Protein 2W1K (pdb70)

B-factor: mean 37.68, std 11.66, range [17.62, 81.15]

Foldseek 3Di:
DLLVLVVVLQVVCDPVNLVLLVVLLVVLQVCLVVDDFFAQLPPAFDDDDDSVSDPDQFDQQKWKFQLVVRDIFTEHEGRHPVRLLHTKYWGPSAGDQDDFWFHETEIEHEQCRPPDRHVVDPVVFDFFGWMWMGRRFKIWIWTWDDKDKAANVPRVVSGGDGRFRKYWYWYFDDPPPSRIIMIIIIGTDGMGGPVDVVCVVVCVSGSD/DLLVVVVVLQVPDDPVNLVLLVVLLVVLQVCLVVDDDFAQLPPAFDDDDDSSSDPDQFDFQKWKFQLVVRDIFTEHEGRHNVVLLHTKYWTRSAGDQDDFWFHETEIEHELCRPPDHTCVPVVVFDFQRWMWMGRNFKIWIWTWHAKDKAARVPRVVSGGPGRFRKYKYWYFDDPPVRRIIIIIIIGTDGMGGPPDPVCVVVCVSGRD

Solvent-accessible surface area: 20006 Å² total

CATH classification: 2.40.260.10

Organism: Streptococcus pneumoniae (NCBI:txid1313)

Nearest PDB structures (foldseek):
  2w1k-assembly2_B  TM=1.005E+00  e=1.127E-48  Streptococcus pneumoniae TIGR4
  3g69-assembly2_B  TM=8.741E-01  e=4.694E-19  Streptococcus pneumoniae
  3o0p-assembly1_A  TM=8.704E-01  e=7.758E-19  Streptococcus agalactiae 515
  3g66-assembly2_B  TM=8.674E-01  e=4.694E-19  Streptococcus pneumoniae
  2xwg-assembly5_E  TM=8.724E-01  e=1.869E-18  Actinomyces oris

InterPro domains:
  IPR005754 Sortase family [PF04203] (98-220)
  IPR005754 Sortase family [TIGR01076] (96-230)
  IPR023365 Sortase domain superfamily [G3DSA:2.40.260.10] (32-243)
  IPR023365 Sortase domain superfamily [SSF63817] (84-226)
  IPR042002 Sortase C [cd05827] (92-222)

Structure (mmCIF, N/CA/C/O backbone):
data_2W1K
#
_entry.id   2W1K
#
_cell.length_a   122.638
_cell.length_b   122.638
_cell.length_c   122.638
_cell.angle_alpha   90.00
_cell.angle_beta   90.00
_cell.angle_gamma   90.00
#
_symmetry.space_group_name_H-M   'P 2 3'
#
loop_
_entity.id
_entity.type
_entity.pdbx_description
1 polymer 'PUTATIVE SORTASE'
2 non-polymer '2-(N-MORPHOLINO)-ETHANESULFONIC ACID'
3 water water
#
loop_
_atom_site.group_PDB
_atom_site.id
_atom_site.type_symbol
_atom_site.label_atom_id
_atom_site.label_alt_id
_atom_site.label_comp_id
_atom_site.label_asym_id
_atom_site.label_entity_id
_atom_site.label_seq_id
_atom_site.pdbx_PDB_ins_code
_atom_site.Cartn_x
_atom_site.Cartn_y
_atom_site.Cartn_z
_atom_site.occupancy
_atom_site.B_iso_or_equiv
_atom_site.auth_seq_id
_atom_site.auth_comp_id
_atom_site.auth_asym_id
_atom_site.auth_atom_id
_atom_site.pdbx_PDB_model_num
ATOM 1 N N . GLY A 1 4 ? 30.252 13.506 -15.955 1.00 77.54 35 GLY A N 1
ATOM 2 C CA . GLY A 1 4 ? 30.131 12.533 -17.123 1.00 79.08 35 GLY A CA 1
ATOM 3 C C . GLY A 1 4 ? 31.442 12.389 -17.906 1.00 78.82 35 GLY A C 1
ATOM 4 O O . GLY A 1 4 ? 32.141 11.347 -17.835 1.00 80.20 35 GLY A O 1
ATOM 5 N N . GLN A 1 5 ? 31.802 13.439 -18.650 1.00 77.56 36 GLN A N 1
ATOM 6 C CA . GLN A 1 5 ? 33.237 13.661 -18.978 1.00 75.77 36 GLN A CA 1
ATOM 7 C C . GLN A 1 5 ? 34.132 13.884 -17.722 1.00 72.39 36 GLN A C 1
ATOM 8 O O . GLN A 1 5 ? 35.238 13.319 -17.597 1.00 72.57 36 GLN A O 1
ATOM 14 N N . VAL A 1 6 ? 33.639 14.723 -16.824 1.00 67.53 37 VAL A N 1
ATOM 15 C CA . VAL A 1 6 ? 34.392 15.024 -15.640 1.00 63.40 37 VAL A CA 1
ATOM 16 C C . VAL A 1 6 ? 34.667 13.804 -14.729 1.00 59.88 37 VAL A C 1
ATOM 17 O O . VAL A 1 6 ? 35.549 13.850 -13.896 1.00 59.39 37 VAL A O 1
ATOM 21 N N . LYS A 1 7 ? 33.962 12.699 -14.917 1.00 55.51 38 LYS A N 1
ATOM 22 C CA . LYS A 1 7 ? 34.095 11.594 -14.001 1.00 52.22 38 LYS A CA 1
ATOM 23 C C . LYS A 1 7 ? 35.338 10.725 -14.349 1.00 48.00 38 LYS A C 1
ATOM 24 O O . LYS A 1 7 ? 36.082 10.231 -13.474 1.00 46.72 38 LYS A O 1
ATOM 30 N N . GLY A 1 8 ? 35.565 10.549 -15.642 1.00 43.92 39 GLY A N 1
ATOM 31 C CA . GLY A 1 8 ? 36.691 9.787 -16.077 1.00 38.52 39 GLY A CA 1
ATOM 32 C C . GLY A 1 8 ? 37.952 10.527 -15.709 1.00 35.25 39 GLY A C 1
ATOM 33 O O . GLY A 1 8 ? 38.897 9.921 -15.253 1.00 33.92 39 GLY A O 1
ATOM 34 N N . HIS A 1 9 ? 37.924 11.837 -15.923 1.00 33.41 40 HIS A N 1
ATOM 35 C CA . HIS A 1 9 ? 39.051 12.716 -15.610 1.00 34.04 40 HIS A CA 1
ATOM 36 C C . HIS A 1 9 ? 39.322 12.634 -14.112 1.00 33.49 40 HIS A C 1
ATOM 37 O O . HIS A 1 9 ? 40.478 12.533 -13.676 1.00 33.18 40 HIS A O 1
ATOM 44 N N . ALA A 1 10 ? 38.279 12.706 -13.300 1.00 33.38 41 ALA A N 1
ATOM 45 C CA . ALA A 1 10 ? 38.576 12.701 -11.872 1.00 36.57 41 ALA A CA 1
ATOM 46 C C . ALA A 1 10 ? 39.164 11.320 -11.522 1.00 38.04 41 ALA A C 1
ATOM 47 O O . ALA A 1 10 ? 40.099 11.237 -10.708 1.00 38.82 41 ALA A O 1
ATOM 49 N N . THR A 1 11 ? 38.669 10.248 -12.133 1.00 39.41 42 THR A N 1
ATOM 50 C CA . THR A 1 11 ? 39.268 8.960 -11.773 1.00 41.68 42 THR A CA 1
ATOM 51 C C . THR A 1 11 ? 40.749 8.828 -12.266 1.00 41.56 42 THR A C 1
ATOM 52 O O . THR A 1 11 ? 41.670 8.459 -11.473 1.00 39.82 42 THR A O 1
ATOM 56 N N . PHE A 1 12 ? 40.967 9.152 -13.553 1.00 41.15 43 PHE A N 1
ATOM 57 C CA . PHE A 1 12 ? 42.323 9.357 -14.088 1.00 39.71 43 PHE A CA 1
ATOM 58 C C . PHE A 1 12 ? 43.195 10.043 -13.063 1.00 40.43 43 PHE A C 1
ATOM 59 O O . PHE A 1 12 ? 44.173 9.443 -12.574 1.00 41.94 43 PHE A O 1
ATOM 67 N N . VAL A 1 13 ? 42.828 11.275 -12.690 1.00 39.41 44 VAL A N 1
ATOM 68 C CA . VAL A 1 13 ? 43.645 12.044 -11.778 1.00 38.53 44 VAL A CA 1
ATOM 69 C C . VAL A 1 13 ? 43.886 11.350 -10.446 1.00 42.01 44 VAL A C 1
ATOM 70 O O . VAL A 1 13 ? 45.034 11.313 -9.988 1.00 42.24 44 VAL A O 1
ATOM 74 N N . LYS A 1 14 ? 42.834 10.867 -9.787 1.00 44.47 45 LYS A N 1
ATOM 75 C CA . LYS A 1 14 ? 42.981 10.569 -8.373 1.00 47.94 45 LYS A CA 1
ATOM 76 C C . LYS A 1 14 ? 43.798 9.320 -8.250 1.00 48.85 45 LYS A C 1
ATOM 77 O O . LYS A 1 14 ? 44.494 9.138 -7.259 1.00 49.59 45 LYS A O 1
ATOM 83 N N . SER A 1 15 ? 43.718 8.461 -9.248 1.00 49.56 46 SER A N 1
ATOM 84 C CA . SER A 1 15 ? 44.411 7.219 -9.142 1.00 51.53 46 SER A CA 1
ATOM 85 C C . SER A 1 15 ? 45.938 7.400 -9.323 1.00 51.90 46 SER A C 1
ATOM 86 O O . SER A 1 15 ? 46.740 6.602 -8.804 1.00 52.82 46 SER A O 1
ATOM 89 N N . MET A 1 16 ? 46.357 8.459 -10.023 1.00 51.50 47 MET A N 1
ATOM 90 C CA . MET A 1 16 ? 47.768 8.654 -10.333 1.00 49.54 47 MET A CA 1
ATOM 91 C C . MET A 1 16 ? 48.591 9.103 -9.130 1.00 48.75 47 MET A C 1
ATOM 92 O O . MET A 1 16 ? 48.758 10.290 -8.903 1.00 52.02 47 MET A O 1
ATOM 97 N N . THR A 1 17 ? 49.115 8.184 -8.357 1.00 45.18 48 THR A N 1
ATOM 98 C CA . THR A 1 17 ? 50.111 8.554 -7.378 1.00 42.88 48 THR A CA 1
ATOM 99 C C . THR A 1 17 ? 51.396 9.172 -8.010 1.00 41.35 48 THR A C 1
ATOM 100 O O . THR A 1 17 ? 51.646 9.025 -9.222 1.00 38.98 48 THR A O 1
ATOM 104 N N . THR A 1 18 ? 52.222 9.798 -7.171 1.00 38.80 49 THR A N 1
ATOM 105 C CA . THR A 1 18 ? 53.548 10.214 -7.532 1.00 37.87 49 THR A CA 1
ATOM 106 C C . THR A 1 18 ? 54.417 9.105 -8.167 1.00 36.55 49 THR A C 1
ATOM 107 O O . THR A 1 18 ? 55.074 9.318 -9.168 1.00 37.34 49 THR A O 1
ATOM 111 N N . GLU A 1 19 ? 54.344 7.894 -7.623 1.00 36.08 50 GLU A N 1
ATOM 112 C CA . GLU A 1 19 ? 55.096 6.750 -8.147 1.00 33.35 50 GLU A CA 1
ATOM 113 C C . GLU A 1 19 ? 54.603 6.348 -9.515 1.00 31.80 50 GLU A C 1
ATOM 114 O O . GLU A 1 19 ? 55.429 6.203 -10.415 1.00 32.80 50 GLU A O 1
ATOM 120 N N . MET A 1 20 ? 53.290 6.214 -9.719 1.00 27.82 51 MET A N 1
ATOM 121 C CA . MET A 1 20 ? 52.772 6.014 -11.061 1.00 28.87 51 MET A CA 1
ATOM 122 C C . MET A 1 20 ? 53.162 7.133 -12.091 1.00 27.47 51 MET A C 1
ATOM 123 O O . MET A 1 20 ? 53.514 6.866 -13.219 1.00 29.45 51 MET A O 1
ATOM 128 N N . TYR A 1 21 ? 53.166 8.369 -11.662 1.00 26.70 52 TYR A N 1
ATOM 129 C CA . TYR A 1 21 ? 53.382 9.452 -12.518 1.00 27.14 52 TYR A CA 1
ATOM 130 C C . TYR A 1 21 ? 54.861 9.390 -12.953 1.00 28.14 52 TYR A C 1
ATOM 131 O O . TYR A 1 21 ? 55.211 9.618 -14.145 1.00 30.32 52 TYR A O 1
ATOM 140 N N . GLN A 1 22 ? 55.737 9.127 -12.010 1.00 27.06 53 GLN A N 1
ATOM 141 C CA . GLN A 1 22 ? 57.187 9.114 -12.351 1.00 28.99 53 GLN A CA 1
ATOM 142 C C . GLN A 1 22 ? 57.535 7.899 -13.280 1.00 28.53 53 GLN A C 1
ATOM 143 O O . GLN A 1 22 ? 58.419 7.968 -14.173 1.00 28.75 53 GLN A O 1
ATOM 149 N N . GLU A 1 23 ? 56.833 6.792 -13.057 1.00 26.11 54 GLU A N 1
ATOM 150 C CA . GLU A 1 23 ? 56.979 5.688 -13.939 1.00 27.06 54 GLU A CA 1
ATOM 151 C C . GLU A 1 23 ? 56.427 6.022 -15.376 1.00 27.43 54 GLU A C 1
ATOM 152 O O . GLU A 1 23 ? 57.070 5.705 -16.384 1.00 28.03 54 GLU A O 1
ATOM 158 N N . GLN A 1 24 ? 55.291 6.718 -15.488 1.00 28.13 55 GLN A N 1
ATOM 159 C CA . GLN A 1 24 ? 54.835 7.143 -16.835 1.00 28.60 55 GLN A CA 1
ATOM 160 C C . GLN A 1 24 ? 55.787 8.147 -17.472 1.00 27.58 55 GLN A C 1
ATOM 161 O O . GLN A 1 24 ? 55.924 8.167 -18.690 1.00 28.42 55 GLN A O 1
ATOM 167 N N . GLN A 1 25 ? 56.311 9.067 -16.672 1.00 28.25 56 GLN A N 1
ATOM 168 C CA . GLN A 1 25 ? 57.329 9.980 -17.165 1.00 27.52 56 GLN A CA 1
ATOM 169 C C . GLN A 1 25 ? 58.492 9.236 -17.795 1.00 27.79 56 GLN A C 1
ATOM 170 O O . GLN A 1 25 ? 58.910 9.473 -18.956 1.00 26.75 56 GLN A O 1
ATOM 176 N N . ASN A 1 26 ? 59.046 8.286 -17.047 1.00 27.84 57 ASN A N 1
ATOM 177 C CA . ASN A 1 26 ? 60.246 7.620 -17.510 1.00 26.24 57 ASN A CA 1
ATOM 178 C C . ASN A 1 26 ? 59.966 6.658 -18.709 1.00 25.91 57 ASN A C 1
ATOM 179 O O . ASN A 1 26 ? 60.718 6.596 -19.655 1.00 25.06 57 ASN A O 1
ATOM 184 N N . HIS A 1 27 ? 58.879 5.885 -18.664 1.00 26.96 58 HIS A N 1
ATOM 185 C CA . HIS A 1 27 ? 58.453 5.097 -19.811 1.00 26.50 58 HIS A CA 1
ATOM 186 C C . HIS A 1 27 ? 58.191 5.941 -21.039 1.00 28.02 58 HIS A C 1
ATOM 187 O O . HIS A 1 27 ? 58.429 5.451 -22.182 1.00 29.68 58 HIS A O 1
ATOM 194 N N . SER A 1 28 ? 57.605 7.144 -20.846 1.00 24.71 59 SER A N 1
ATOM 195 C CA . SER A 1 28 ? 57.369 8.005 -21.990 1.00 26.23 59 SER A CA 1
ATOM 196 C C . SER A 1 28 ? 58.686 8.563 -22.578 1.00 26.98 59 SER A C 1
ATOM 197 O O . SER A 1 28 ? 58.848 8.684 -23.817 1.00 27.21 59 SER A O 1
ATOM 200 N N . LEU A 1 29 ? 59.584 9.001 -21.696 1.00 24.22 60 LEU A N 1
ATOM 201 C CA . LEU A 1 29 ? 60.924 9.395 -22.193 1.00 25.34 60 LEU A CA 1
ATOM 202 C C . LEU A 1 29 ? 61.517 8.266 -23.063 1.00 24.02 60 LEU A C 1
ATOM 203 O O . LEU A 1 29 ? 62.007 8.568 -24.130 1.00 23.34 60 LEU A O 1
ATOM 208 N N . ALA A 1 30 ? 61.502 7.004 -22.554 1.00 23.47 61 ALA A N 1
ATOM 209 C CA . ALA A 1 30 ? 62.027 5.806 -23.218 1.00 23.88 61 ALA A CA 1
ATOM 210 C C . ALA A 1 30 ? 61.385 5.636 -24.538 1.00 25.60 61 ALA A C 1
ATOM 211 O O . ALA A 1 30 ? 62.042 5.343 -25.571 1.00 26.45 61 ALA A O 1
ATOM 213 N N . TYR A 1 31 ? 60.067 5.776 -24.552 1.00 27.58 62 TYR A N 1
ATOM 214 C CA . TYR A 1 31 ? 59.421 5.648 -25.823 1.00 26.12 62 TYR A CA 1
ATOM 215 C C . TYR A 1 31 ? 59.915 6.738 -26.805 1.00 28.09 62 TYR A C 1
ATOM 216 O O . TYR A 1 31 ? 60.139 6.460 -28.017 1.00 25.44 62 TYR A O 1
ATOM 225 N N . ASN A 1 32 ? 60.034 8.005 -26.327 1.00 28.00 63 ASN A N 1
ATOM 226 C CA . ASN A 1 32 ? 60.475 9.036 -27.271 1.00 28.35 63 ASN A CA 1
ATOM 227 C C . ASN A 1 32 ? 61.894 8.715 -27.815 1.00 28.19 63 ASN A C 1
ATOM 228 O O . ASN A 1 32 ? 62.173 9.014 -28.953 1.00 27.54 63 ASN A O 1
ATOM 233 N N . GLN A 1 33 ? 62.758 8.092 -26.987 1.00 28.43 64 GLN A N 1
ATOM 234 C CA . GLN A 1 33 ? 64.151 7.838 -27.299 1.00 29.97 64 GLN A CA 1
ATOM 235 C C . GLN A 1 33 ? 64.200 6.795 -28.372 1.00 31.44 64 GLN A C 1
ATOM 236 O O . GLN A 1 33 ? 65.016 6.937 -29.262 1.00 30.19 64 GLN A O 1
ATOM 242 N N . ARG A 1 34 ? 63.300 5.786 -28.354 1.00 31.07 65 ARG A N 1
ATOM 243 C CA . ARG A 1 34 ? 63.336 4.748 -29.414 1.00 32.83 65 ARG A CA 1
ATOM 244 C C . ARG A 1 34 ? 62.896 5.180 -30.786 1.00 35.09 65 ARG A C 1
ATOM 245 O O . ARG A 1 34 ? 63.186 4.461 -31.778 1.00 35.72 65 ARG A O 1
ATOM 253 N N . LEU A 1 35 ? 62.154 6.291 -30.901 1.00 35.88 66 LEU A N 1
ATOM 254 C CA . LEU A 1 35 ? 61.735 6.776 -32.231 1.00 37.39 66 LEU A CA 1
ATOM 255 C C . LEU A 1 35 ? 62.830 7.138 -33.249 1.00 41.01 66 LEU A C 1
ATOM 256 O O . LEU A 1 35 ? 62.587 7.048 -34.478 1.00 39.90 66 LEU A O 1
ATOM 261 N N . ALA A 1 36 ? 63.999 7.613 -32.822 1.00 44.70 67 ALA A N 1
ATOM 262 C CA . ALA A 1 36 ? 65.098 7.702 -33.877 1.00 51.67 67 ALA A CA 1
ATOM 263 C C . ALA A 1 36 ? 65.085 6.409 -34.816 1.00 54.69 67 ALA A C 1
ATOM 264 O O . ALA A 1 36 ? 64.803 6.492 -36.058 1.00 56.43 67 ALA A O 1
ATOM 266 N N . SER A 1 37 ? 65.337 5.240 -34.209 1.00 57.65 68 SER A N 1
ATOM 267 C CA . SER A 1 37 ? 65.026 3.878 -34.787 1.00 60.54 68 SER A CA 1
ATOM 268 C C . SER A 1 37 ? 63.770 3.610 -35.714 1.00 62.35 68 SER A C 1
ATOM 269 O O . SER A 1 37 ? 63.952 3.040 -36.807 1.00 63.03 68 SER A O 1
ATOM 272 N N . GLN A 1 38 ? 62.525 3.928 -35.289 1.00 64.57 69 GLN A N 1
ATOM 273 C CA . GLN A 1 38 ? 61.322 3.796 -36.193 1.00 66.07 69 GLN A CA 1
ATOM 274 C C . GLN A 1 38 ? 61.351 4.673 -37.468 1.00 66.65 69 GLN A C 1
ATOM 275 O O . GLN A 1 38 ? 62.308 5.465 -37.670 1.00 67.46 69 GLN A O 1
ATOM 281 N N . ASN A 1 39 ? 60.322 4.543 -38.323 1.00 66.40 70 ASN A N 1
ATOM 282 C CA . ASN A 1 39 ? 60.226 5.438 -39.504 1.00 66.55 70 ASN A CA 1
ATOM 283 C C . ASN A 1 39 ? 58.858 5.962 -40.015 1.00 65.27 70 ASN A C 1
ATOM 284 O O . ASN A 1 39 ? 58.478 7.131 -39.774 1.00 65.53 70 ASN A O 1
ATOM 289 N N . ARG A 1 40 ? 58.135 5.099 -40.725 1.00 62.95 71 ARG A N 1
ATOM 290 C CA . ARG A 1 40 ? 56.792 5.422 -41.175 1.00 60.01 71 ARG A CA 1
ATOM 291 C C . ARG A 1 40 ? 55.783 5.604 -39.996 1.00 57.24 71 ARG A C 1
ATOM 292 O O . ARG A 1 40 ? 55.583 4.749 -39.093 1.00 57.02 71 ARG A O 1
ATOM 300 N N . ILE A 1 41 ? 55.228 6.801 -39.983 1.00 52.81 72 ILE A N 1
ATOM 301 C CA . ILE A 1 41 ? 54.092 7.097 -39.174 1.00 46.71 72 ILE A CA 1
ATOM 302 C C . ILE A 1 41 ? 52.938 6.482 -39.982 1.00 45.04 72 ILE A C 1
ATOM 303 O O . ILE A 1 41 ? 52.972 6.576 -41.151 1.00 45.67 72 ILE A O 1
ATOM 308 N N . VAL A 1 42 ? 51.948 5.844 -39.390 1.00 42.09 73 VAL A N 1
ATOM 309 C CA . VAL A 1 42 ? 50.854 5.273 -40.200 1.00 40.34 73 VAL A CA 1
ATOM 310 C C . VAL A 1 42 ? 49.694 6.273 -40.188 1.00 39.67 73 VAL A C 1
ATOM 311 O O . VAL A 1 42 ? 49.480 6.945 -39.173 1.00 38.46 73 VAL A O 1
ATOM 315 N N . ASP A 1 43 ? 48.942 6.395 -41.294 1.00 38.01 74 ASP A N 1
ATOM 316 C CA . ASP A 1 43 ? 47.706 7.153 -41.211 1.00 36.30 74 ASP A CA 1
ATOM 317 C C . ASP A 1 43 ? 46.739 6.608 -40.182 1.00 35.23 74 ASP A C 1
ATOM 318 O O . ASP A 1 43 ? 46.375 5.466 -40.263 1.00 35.63 74 ASP A O 1
ATOM 323 N N . PRO A 1 44 ? 46.333 7.442 -39.200 1.00 35.80 75 PRO A N 1
ATOM 324 C CA . PRO A 1 44 ? 45.414 7.040 -38.131 1.00 35.25 75 PRO A CA 1
ATOM 325 C C . PRO A 1 44 ? 43.990 6.735 -38.606 1.00 36.20 75 PRO A C 1
ATOM 326 O O . PRO A 1 44 ? 43.252 6.058 -37.922 1.00 35.77 75 PRO A O 1
ATOM 330 N N . PHE A 1 45 ? 43.626 7.160 -39.789 1.00 37.57 76 PHE A N 1
ATOM 331 C CA . PHE A 1 45 ? 42.260 6.963 -40.271 1.00 40.49 76 PHE A CA 1
ATOM 332 C C . PHE A 1 45 ? 42.295 5.991 -41.420 1.00 44.50 76 PHE A C 1
ATOM 333 O O . PHE A 1 45 ? 41.361 5.936 -42.242 1.00 46.01 76 PHE A O 1
ATOM 341 N N . LEU A 1 46 ? 43.375 5.223 -41.505 1.00 49.97 77 LEU A N 1
ATOM 342 C CA . LEU A 1 46 ? 43.127 3.990 -42.128 1.00 54.85 77 LEU A CA 1
ATOM 343 C C . LEU A 1 46 ? 41.890 3.249 -41.787 1.00 57.20 77 LEU A C 1
ATOM 344 O O . LEU A 1 46 ? 41.027 3.096 -42.693 1.00 57.35 77 LEU A O 1
ATOM 349 N N . ALA A 1 47 ? 41.714 3.040 -40.475 1.00 59.01 78 ALA A N 1
ATOM 350 C CA . ALA A 1 47 ? 41.605 1.712 -39.972 1.00 60.58 78 ALA A CA 1
ATOM 351 C C . ALA A 1 47 ? 41.903 1.628 -38.456 1.00 61.48 78 ALA A C 1
ATOM 352 O O . ALA A 1 47 ? 41.998 2.652 -37.731 1.00 61.07 78 ALA A O 1
ATOM 354 N N . GLU A 1 48 ? 42.072 0.373 -38.016 1.00 62.47 79 GLU A N 1
ATOM 355 C CA . GLU A 1 48 ? 42.923 0.048 -36.889 1.00 63.18 79 GLU A CA 1
ATOM 356 C C . GLU A 1 48 ? 44.418 0.350 -37.208 1.00 63.95 79 GLU A C 1
ATOM 357 O O . GLU A 1 48 ? 44.750 1.234 -38.024 1.00 64.09 79 GLU A O 1
ATOM 363 N N . GLY A 1 49 ? 45.335 -0.363 -36.560 1.00 64.34 80 GLY A N 1
ATOM 364 C CA . GLY A 1 49 ? 46.736 0.014 -36.709 1.00 64.94 80 GLY A CA 1
ATOM 365 C C . GLY A 1 49 ? 47.759 -1.061 -36.440 1.00 65.45 80 GLY A C 1
ATOM 366 O O . GLY A 1 49 ? 48.109 -1.325 -35.266 1.00 66.28 80 GLY A O 1
ATOM 367 N N . TYR A 1 50 ? 48.201 -1.701 -37.528 1.00 65.23 81 TYR A N 1
ATOM 368 C CA . TYR A 1 50 ? 49.393 -2.572 -37.553 1.00 64.65 81 TYR A CA 1
ATOM 369 C C . TYR A 1 50 ? 49.649 -3.361 -36.249 1.00 63.09 81 TYR A C 1
ATOM 370 O O . TYR A 1 50 ? 48.819 -4.210 -35.843 1.00 63.07 81 TYR A O 1
ATOM 379 N N . GLU A 1 51 ? 50.777 -3.081 -35.597 1.00 60.24 82 GLU A N 1
ATOM 380 C CA . GLU A 1 51 ? 50.994 -3.621 -34.253 1.00 58.15 82 GLU A CA 1
ATOM 381 C C . GLU A 1 51 ? 51.800 -2.762 -33.336 1.00 54.68 82 GLU A C 1
ATOM 382 O O . GLU A 1 51 ? 53.006 -2.699 -33.480 1.00 55.53 82 GLU A O 1
ATOM 388 N N . VAL A 1 52 ? 51.144 -2.139 -32.367 1.00 49.91 83 VAL A N 1
ATOM 389 C CA . VAL A 1 52 ? 51.866 -1.219 -31.551 1.00 46.00 83 VAL A CA 1
ATOM 390 C C . VAL A 1 52 ? 52.185 -1.743 -30.168 1.00 43.55 83 VAL A C 1
ATOM 391 O O . VAL A 1 52 ? 51.382 -2.377 -29.533 1.00 42.08 83 VAL A O 1
ATOM 395 N N . ASN A 1 53 ? 53.378 -1.487 -29.679 1.00 40.21 84 ASN A N 1
ATOM 396 C CA . ASN A 1 53 ? 53.641 -1.767 -28.270 1.00 40.90 84 ASN A CA 1
ATOM 397 C C . ASN A 1 53 ? 54.358 -0.598 -27.678 1.00 38.23 84 ASN A C 1
ATOM 398 O O . ASN A 1 53 ? 55.568 -0.481 -27.784 1.00 38.37 84 ASN A O 1
ATOM 403 N N . TYR A 1 54 ? 53.595 0.297 -27.075 1.00 35.04 85 TYR A N 1
ATOM 404 C CA . TYR A 1 54 ? 54.188 1.455 -26.446 1.00 32.58 85 TYR A CA 1
ATOM 405 C C . TYR A 1 54 ? 55.031 1.085 -25.241 1.00 31.61 85 TYR A C 1
ATOM 406 O O . TYR A 1 54 ? 56.007 1.762 -24.976 1.00 33.17 85 TYR A O 1
ATOM 415 N N . GLN A 1 55 ? 54.654 0.049 -24.495 1.00 30.03 86 GLN A N 1
ATOM 416 C CA . GLN A 1 55 ? 55.358 -0.312 -23.236 1.00 29.84 86 GLN A CA 1
ATOM 417 C C . GLN A 1 55 ? 55.433 0.907 -22.303 1.00 31.43 86 GLN A C 1
ATOM 418 O O . GLN A 1 55 ? 56.490 1.234 -21.716 1.00 32.35 86 GLN A O 1
ATOM 424 N N . VAL A 1 56 ? 54.360 1.652 -22.232 1.00 30.14 87 VAL A N 1
ATOM 425 C CA . VAL A 1 56 ? 54.342 2.802 -21.304 1.00 31.36 87 VAL A CA 1
ATOM 426 C C . VAL A 1 56 ? 53.494 2.314 -20.057 1.00 32.56 87 VAL A C 1
ATOM 427 O O . VAL A 1 56 ? 53.881 2.463 -18.898 1.00 30.29 87 VAL A O 1
ATOM 431 N N . SER A 1 57 ? 52.414 1.610 -20.340 1.00 32.79 88 SER A N 1
ATOM 432 C CA . SER A 1 57 ? 51.576 1.083 -19.233 1.00 36.1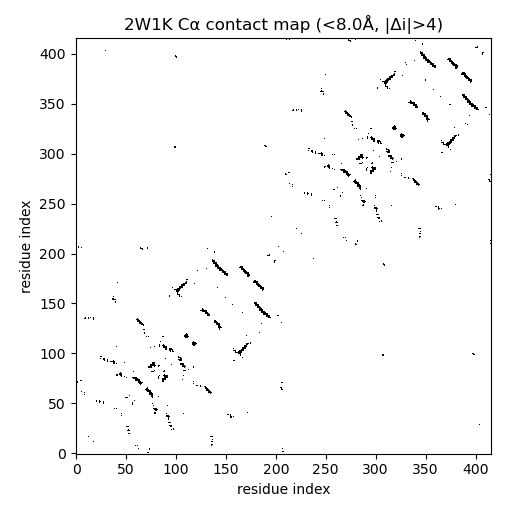1 88 SER A CA 1
ATOM 433 C C . SER A 1 57 ? 51.481 -0.454 -19.323 1.00 35.37 88 SER A C 1
ATOM 434 O O . SER A 1 57 ? 51.589 -1.002 -20.436 1.00 36.66 88 SER A O 1
ATOM 437 N N . ASP A 1 58 ? 51.123 -1.142 -18.235 1.00 34.59 89 ASP A N 1
ATOM 438 C CA . ASP A 1 58 ? 50.885 -2.580 -18.359 1.00 35.02 89 ASP A CA 1
ATOM 439 C C . ASP A 1 58 ? 49.590 -2.896 -19.092 1.00 33.75 89 ASP A C 1
ATOM 440 O O . ASP A 1 58 ? 49.358 -4.006 -19.461 1.00 33.21 89 ASP A O 1
ATOM 445 N N . ASP A 1 59 ? 48.690 -1.925 -19.160 1.00 32.76 90 ASP A N 1
ATOM 446 C CA . ASP A 1 59 ? 47.424 -2.047 -19.811 1.00 31.82 90 ASP A CA 1
ATOM 447 C C . ASP A 1 59 ? 47.477 -1.204 -21.117 1.00 30.75 90 ASP A C 1
ATOM 448 O O . ASP A 1 59 ? 47.511 0.028 -21.122 1.00 28.85 90 ASP A O 1
ATOM 453 N N . PRO A 1 60 ? 47.518 -1.876 -22.244 1.00 32.07 91 PRO A N 1
ATOM 454 C CA . PRO A 1 60 ? 47.534 -1.227 -23.553 1.00 31.17 91 PRO A CA 1
ATOM 455 C C . PRO A 1 60 ? 46.361 -0.218 -23.770 1.00 31.16 91 PRO A C 1
ATOM 456 O O . PRO A 1 60 ? 46.523 0.751 -24.551 1.00 31.99 91 PRO A O 1
ATOM 460 N N . ASP A 1 61 ? 45.233 -0.408 -23.082 1.00 29.82 92 ASP A N 1
ATOM 461 C CA . ASP A 1 61 ? 44.094 0.516 -23.169 1.00 30.17 92 ASP A CA 1
ATOM 462 C C . ASP A 1 61 ? 43.923 1.518 -21.983 1.00 29.61 92 ASP A C 1
ATOM 463 O O . ASP A 1 61 ? 42.852 2.094 -21.878 1.00 27.98 92 ASP A O 1
ATOM 468 N N . ALA A 1 62 ? 44.958 1.777 -21.143 1.00 27.33 93 ALA A N 1
ATOM 469 C CA . ALA A 1 62 ? 44.763 2.724 -20.085 1.00 27.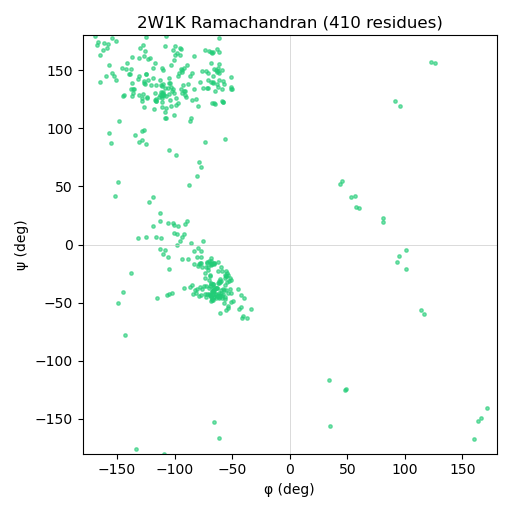58 93 ALA A CA 1
ATOM 470 C C . ALA A 1 62 ? 44.707 4.146 -20.686 1.00 27.63 93 ALA A C 1
ATOM 471 O O . ALA A 1 62 ? 45.326 4.442 -21.711 1.00 26.26 93 ALA A O 1
ATOM 473 N N . VAL A 1 63 ? 43.951 5.012 -20.043 1.00 28.23 94 VAL A N 1
ATOM 474 C CA . VAL A 1 63 ? 43.990 6.395 -20.394 1.00 27.40 94 VAL A CA 1
ATOM 475 C C . VAL A 1 63 ? 45.403 6.984 -20.061 1.00 28.92 94 VAL A C 1
ATOM 476 O O . VAL A 1 63 ? 45.902 6.912 -18.901 1.00 25.97 94 VAL A O 1
ATOM 480 N N . TYR A 1 64 ? 46.062 7.526 -21.092 1.00 26.83 95 TYR A N 1
ATOM 481 C CA . TYR A 1 64 ? 47.354 8.053 -20.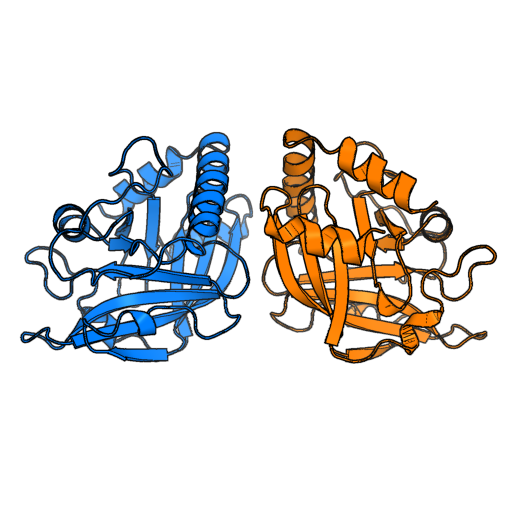857 1.00 26.90 95 TYR A CA 1
ATOM 482 C C . TYR A 1 64 ? 47.336 9.550 -20.325 1.00 27.33 95 TYR A C 1
ATOM 483 O O . TYR A 1 64 ? 48.249 9.965 -19.562 1.00 27.17 95 TYR A O 1
ATOM 492 N N . GLY A 1 65 ? 46.374 10.352 -20.809 1.00 25.90 96 GLY A N 1
ATOM 493 C CA . GLY A 1 65 ? 46.249 11.785 -20.447 1.00 28.41 96 GLY A CA 1
ATOM 494 C C . GLY A 1 65 ? 44.832 12.259 -20.692 1.00 29.50 96 GLY A C 1
ATOM 495 O O . GLY A 1 65 ? 44.003 11.500 -21.223 1.00 29.73 96 GLY A O 1
ATOM 496 N N . TYR A 1 66 ? 44.529 13.490 -20.259 1.00 29.37 97 TYR A N 1
ATOM 497 C CA . TYR A 1 66 ? 43.282 14.136 -20.651 1.00 29.68 97 TYR A CA 1
ATOM 498 C C . TYR A 1 66 ? 43.536 15.404 -21.406 1.00 30.20 97 TYR A C 1
ATOM 499 O O . TYR A 1 66 ? 44.438 16.184 -21.043 1.00 30.75 97 TYR A O 1
ATOM 508 N N . LEU A 1 67 ? 42.686 15.647 -22.394 1.00 28.29 98 LEU A N 1
ATOM 509 C CA . LEU A 1 67 ? 42.903 16.767 -23.257 1.00 29.72 98 LEU A CA 1
ATOM 510 C C . LEU A 1 67 ? 41.625 17.652 -23.275 1.00 30.08 98 LEU A C 1
ATOM 511 O O . LEU A 1 67 ? 40.471 17.165 -23.387 1.00 29.16 98 LEU A O 1
ATOM 516 N N . SER A 1 68 ? 41.831 18.946 -23.224 1.00 29.84 99 SER A N 1
ATOM 517 C CA . SER A 1 68 ? 40.698 19.825 -23.116 1.00 28.52 99 SER A CA 1
ATOM 518 C C . SER A 1 68 ? 40.900 21.028 -24.032 1.00 29.50 99 SER A C 1
ATOM 519 O O . SER A 1 68 ? 42.011 21.538 -24.133 1.00 29.18 99 SER A O 1
ATOM 522 N N . ILE A 1 69 ? 39.860 21.406 -24.801 1.00 28.55 100 ILE A N 1
ATOM 523 C CA . ILE A 1 69 ? 39.930 22.657 -25.594 1.00 29.71 100 ILE A CA 1
ATOM 524 C C . ILE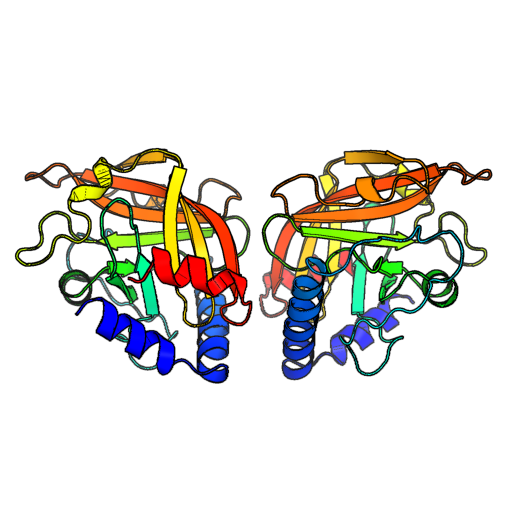 A 1 69 ? 38.632 23.411 -25.284 1.00 29.79 100 ILE A C 1
ATOM 525 O O . ILE A 1 69 ? 37.596 23.153 -25.926 1.00 30.41 100 ILE A O 1
ATOM 530 N N . PRO A 1 70 ? 38.665 24.216 -24.231 1.00 29.98 101 PRO A N 1
ATOM 531 C CA . PRO A 1 70 ? 37.476 24.876 -23.710 1.00 32.15 101 PRO A CA 1
ATOM 532 C C . PRO A 1 70 ? 36.696 25.640 -24.770 1.00 33.18 101 PRO A C 1
ATOM 533 O O . PRO A 1 70 ? 35.453 25.611 -24.764 1.00 34.36 101 PRO A O 1
ATOM 537 N N . SER A 1 71 ? 37.400 26.280 -25.695 1.00 33.43 102 SER A N 1
ATOM 538 C CA . SER A 1 71 ? 36.657 27.097 -26.599 1.00 33.95 102 SER A CA 1
ATOM 539 C C . SER A 1 71 ? 35.788 26.236 -27.512 1.00 33.19 102 SER A C 1
ATOM 540 O O . SER A 1 71 ? 34.952 26.751 -28.143 1.00 31.96 102 SER A O 1
ATOM 543 N N . LEU A 1 72 ? 35.973 24.918 -27.538 1.00 33.89 103 LEU A N 1
ATOM 544 C CA . LEU A 1 72 ? 35.175 24.016 -28.390 1.00 31.54 103 LEU A CA 1
ATOM 545 C C . LEU A 1 72 ? 34.367 23.058 -27.516 1.00 31.25 103 LEU A C 1
ATOM 546 O O . LEU A 1 72 ? 33.755 22.124 -28.008 1.00 31.48 103 LEU A O 1
ATOM 551 N N . GLU A 1 73 ? 34.409 23.280 -26.204 1.00 31.44 104 GLU A N 1
ATOM 552 C CA . GLU A 1 73 ? 33.908 22.374 -25.197 1.00 32.18 104 GLU A CA 1
ATOM 553 C C . GLU A 1 73 ? 34.296 20.941 -25.486 1.00 31.90 104 GLU A C 1
ATOM 554 O O . GLU A 1 73 ? 33.505 20.044 -25.410 1.00 31.60 104 GLU A O 1
ATOM 560 N N . ILE A 1 74 ? 35.576 20.741 -25.707 1.00 30.78 105 ILE A N 1
ATOM 561 C CA . ILE A 1 74 ? 36.128 19.405 -25.840 1.00 31.36 105 ILE A CA 1
ATOM 562 C C . ILE A 1 74 ? 36.874 19.029 -24.580 1.00 30.95 105 ILE A C 1
ATOM 563 O O . ILE A 1 74 ? 37.789 19.789 -24.163 1.00 29.72 105 ILE A O 1
ATOM 568 N N . MET A 1 75 ? 36.510 17.905 -23.969 1.00 30.31 106 MET A N 1
ATOM 569 C CA A MET A 1 75 ? 37.236 17.404 -22.816 0.50 30.51 106 MET A CA 1
ATOM 570 C CA B MET A 1 75 ? 37.302 17.389 -22.859 0.50 30.55 106 MET A CA 1
ATOM 571 C C . MET A 1 75 ? 37.274 15.862 -22.927 1.00 30.03 106 MET A C 1
ATOM 572 O O . MET A 1 75 ? 36.278 15.242 -22.669 1.00 30.26 106 MET A O 1
ATOM 581 N N . GLU A 1 76 ? 38.427 15.248 -23.296 1.00 29.35 107 GLU A N 1
ATOM 582 C CA . GLU A 1 76 ? 38.432 13.823 -23.647 1.00 29.02 107 GLU A CA 1
ATOM 583 C C . GLU A 1 76 ? 39.659 13.057 -23.114 1.00 29.47 107 GLU A C 1
ATOM 584 O O . GLU A 1 76 ? 40.772 13.595 -23.041 1.00 29.73 107 GLU A O 1
ATOM 590 N N . PRO A 1 77 ? 39.472 11.784 -22.773 1.00 29.19 108 PRO A N 1
ATOM 591 C CA . PRO A 1 77 ? 40.663 10.960 -22.578 1.00 27.71 108 PRO A CA 1
ATOM 592 C C . PRO A 1 77 ? 41.527 10.816 -23.795 1.00 27.74 108 PRO A C 1
ATOM 593 O O . PRO A 1 77 ? 41.067 10.793 -24.956 1.00 27.24 108 PRO A O 1
ATOM 597 N N . VAL A 1 78 ? 42.821 10.704 -23.558 1.00 28.02 109 VAL A N 1
ATOM 598 C CA . VAL A 1 78 ? 43.692 10.353 -24.673 1.00 26.32 109 VAL A CA 1
ATOM 599 C C . VAL A 1 78 ? 44.257 8.925 -24.468 1.00 28.75 109 VAL A C 1
ATOM 600 O O . VAL A 1 78 ? 44.897 8.596 -23.371 1.00 28.01 109 VAL A O 1
ATOM 604 N N . TYR A 1 79 ? 44.080 8.103 -25.513 1.00 26.30 110 TYR A N 1
ATOM 605 C CA . TYR A 1 79 ? 44.655 6.734 -25.505 1.00 26.15 110 TYR A CA 1
ATOM 606 C C . TYR A 1 79 ? 45.928 6.635 -26.326 1.00 23.85 110 TYR A C 1
ATOM 607 O O . TYR A 1 79 ? 46.295 7.510 -27.078 1.00 24.46 110 TYR A O 1
ATOM 616 N N . LEU A 1 80 ? 46.637 5.544 -26.158 1.00 27.78 111 LEU A N 1
ATOM 617 C CA . LEU A 1 80 ? 47.874 5.318 -26.939 1.00 28.38 111 LEU A CA 1
ATOM 618 C C . LEU A 1 80 ? 47.657 4.395 -28.146 1.00 28.47 111 LEU A C 1
ATOM 619 O O . LEU A 1 80 ? 47.417 3.143 -27.985 1.00 27.32 111 LEU A O 1
ATOM 624 N N . GLY A 1 81 ? 47.941 4.926 -29.335 1.00 28.14 112 GLY A N 1
ATOM 625 C CA . GLY A 1 81 ? 47.706 4.152 -30.558 1.00 27.47 112 GLY A CA 1
ATOM 626 C C . GLY A 1 81 ? 46.323 4.338 -31.198 1.00 27.68 112 GLY A C 1
ATOM 627 O O . GLY A 1 81 ? 45.313 4.165 -30.569 1.00 27.97 112 GLY A O 1
ATOM 628 N N . ALA A 1 82 ? 46.288 4.735 -32.457 1.00 28.52 113 ALA A N 1
ATOM 629 C CA . ALA A 1 82 ? 45.115 5.346 -32.977 1.00 29.67 113 ALA A CA 1
ATOM 630 C C . ALA A 1 82 ? 44.518 4.240 -33.841 1.00 30.16 113 ALA A C 1
ATOM 631 O O . ALA A 1 82 ? 44.782 4.219 -35.000 1.00 30.52 113 ALA A O 1
ATOM 633 N N . ASP A 1 83 ? 43.810 3.285 -33.267 1.00 29.23 114 ASP A N 1
ATOM 634 C CA . ASP A 1 83 ? 43.097 2.269 -34.069 1.00 27.89 114 ASP A CA 1
ATOM 635 C C . ASP A 1 83 ? 41.583 2.583 -33.940 1.00 26.74 114 ASP A C 1
ATOM 636 O O . ASP A 1 83 ? 41.161 3.508 -33.233 1.00 25.21 114 ASP A O 1
ATOM 641 N N . TYR A 1 84 ? 40.774 1.770 -34.594 1.00 26.62 115 TYR A N 1
ATOM 642 C CA . TYR A 1 84 ? 39.334 1.895 -34.571 1.00 27.88 115 TYR A CA 1
ATOM 643 C C . TYR A 1 84 ? 38.812 1.863 -33.171 1.00 26.38 115 TYR A C 1
ATOM 644 O O . TYR A 1 84 ? 37.911 2.606 -32.851 1.00 26.55 115 TYR A O 1
ATOM 653 N N . HIS A 1 85 ? 39.318 0.924 -32.364 1.00 26.62 116 HIS A N 1
ATOM 654 C CA . HIS A 1 85 ? 38.854 0.690 -31.007 1.00 28.48 116 HIS A CA 1
ATOM 655 C C . HIS A 1 85 ? 39.070 1.943 -30.199 1.00 30.05 116 HIS A C 1
ATOM 656 O O . HIS A 1 85 ? 38.099 2.514 -29.664 1.00 29.68 116 HIS A O 1
ATOM 663 N N . HIS A 1 86 ? 40.319 2.408 -30.098 1.00 29.77 117 HIS A N 1
ATOM 664 C CA . HIS A 1 86 ? 40.604 3.639 -29.333 1.00 30.63 117 HIS A CA 1
ATOM 665 C C . HIS A 1 86 ? 39.910 4.907 -29.871 1.00 30.30 117 HIS A C 1
ATOM 666 O O . HIS A 1 86 ? 39.443 5.793 -29.125 1.00 30.39 117 HIS A O 1
ATOM 673 N N . LEU A 1 87 ? 39.902 5.048 -31.179 1.00 31.00 118 LEU A N 1
ATOM 674 C CA . LEU A 1 87 ? 39.240 6.216 -31.746 1.00 28.85 118 LEU A CA 1
ATOM 675 C C . LEU A 1 87 ? 37.731 6.189 -31.580 1.00 30.50 118 LEU A C 1
ATOM 676 O O . LEU A 1 87 ? 37.087 7.239 -31.719 1.00 29.26 118 LEU A O 1
ATOM 681 N N . GLY A 1 88 ? 37.181 5.000 -31.278 1.00 28.74 119 GLY A N 1
ATOM 682 C CA . GLY A 1 88 ? 35.759 4.892 -30.971 1.00 30.21 119 GLY A CA 1
ATOM 683 C C . GLY A 1 88 ? 35.523 5.321 -29.534 1.00 32.94 119 GLY A C 1
ATOM 684 O O . GLY A 1 88 ? 34.383 5.619 -29.142 1.00 31.36 119 GLY A O 1
ATOM 685 N N . MET A 1 89 ? 36.587 5.344 -28.715 1.00 33.09 120 MET A N 1
ATOM 686 C CA . MET A 1 89 ? 36.398 5.694 -27.288 1.00 33.45 120 MET A CA 1
ATOM 687 C C . MET A 1 89 ? 36.911 7.049 -26.803 1.00 32.11 120 MET A C 1
ATOM 688 O O . MET A 1 89 ? 36.642 7.431 -25.633 1.00 33.49 120 MET A O 1
ATOM 693 N N . GLY A 1 90 ? 37.579 7.811 -27.662 1.00 30.74 121 GLY A N 1
ATOM 694 C CA . GLY A 1 90 ? 38.217 9.043 -27.224 1.00 29.45 121 GLY A CA 1
ATOM 695 C C . GLY A 1 90 ? 39.220 9.464 -28.277 1.00 31.13 121 GLY A C 1
ATOM 696 O O . GLY A 1 90 ? 39.010 9.204 -29.510 1.00 29.43 121 GLY A O 1
ATOM 697 N N . LEU A 1 91 ? 40.281 10.185 -27.837 1.00 29.83 122 LEU A N 1
ATOM 698 C CA . LEU A 1 91 ? 41.306 10.698 -28.784 1.00 29.36 122 LEU A CA 1
ATOM 699 C C . LEU A 1 91 ? 42.452 9.726 -28.685 1.00 28.10 122 LEU A C 1
ATOM 700 O O . LEU A 1 91 ? 42.509 8.966 -27.727 1.00 27.18 122 LEU A O 1
ATOM 705 N N . ALA A 1 92 ? 43.364 9.715 -29.644 1.00 28.47 123 ALA A N 1
ATOM 706 C CA . ALA A 1 92 ? 44.429 8.644 -29.599 1.00 28.51 123 ALA A CA 1
ATOM 707 C C . ALA A 1 92 ? 45.736 9.200 -30.085 1.00 29.43 123 ALA A C 1
ATOM 708 O O . ALA A 1 92 ? 45.785 9.779 -31.178 1.00 28.46 123 ALA A O 1
ATOM 710 N N . HIS A 1 93 ? 46.814 9.009 -29.294 1.00 27.78 124 HIS A N 1
ATOM 711 C CA . HIS A 1 93 ? 48.118 9.434 -29.731 1.00 26.30 124 HIS A CA 1
ATOM 712 C C . HIS A 1 93 ? 48.529 8.577 -30.933 1.00 27.03 124 HIS A C 1
ATOM 713 O O . HIS A 1 93 ? 48.219 7.367 -30.989 1.00 26.73 124 HIS A O 1
ATOM 720 N N . VAL A 1 94 ? 49.161 9.214 -31.923 1.00 25.46 125 VAL A N 1
ATOM 721 C CA . VAL A 1 94 ? 49.665 8.568 -33.167 1.00 26.55 125 VAL A CA 1
ATOM 722 C C . VAL A 1 94 ? 51.065 7.974 -32.995 1.00 27.69 125 VAL A C 1
ATOM 723 O O . VAL A 1 94 ? 52.057 8.676 -32.826 1.00 28.38 125 VAL A O 1
ATOM 727 N N . ASP A 1 95 ? 51.124 6.648 -32.965 1.00 28.88 126 ASP A N 1
ATOM 728 C CA . ASP A 1 95 ? 52.385 5.939 -32.845 1.00 28.36 126 ASP A CA 1
ATOM 729 C C . ASP A 1 95 ? 53.383 6.433 -33.889 1.00 28.78 126 ASP A C 1
ATOM 730 O O . ASP A 1 95 ? 53.040 6.576 -35.095 1.00 30.97 126 ASP A O 1
ATOM 735 N N . GLY A 1 96 ? 54.627 6.649 -33.446 1.00 28.26 127 GLY A N 1
ATOM 736 C CA . GLY A 1 96 ? 55.710 6.964 -34.305 1.00 26.68 127 GLY A CA 1
ATOM 737 C C . GLY A 1 96 ? 55.892 8.504 -34.177 1.00 27.81 127 GLY A C 1
ATOM 738 O O . GLY A 1 96 ? 56.792 9.100 -34.778 1.00 27.31 127 GLY A O 1
ATOM 739 N N . THR A 1 97 ? 55.009 9.160 -33.445 1.00 28.12 128 THR A N 1
ATOM 740 C CA . THR A 1 97 ? 55.275 10.588 -33.035 1.00 28.23 128 THR A CA 1
ATOM 741 C C . THR A 1 97 ? 55.536 10.583 -31.510 1.00 28.85 128 THR A C 1
ATOM 742 O O . THR A 1 97 ? 55.013 9.731 -30.770 1.00 31.05 128 THR A O 1
ATOM 746 N N . PRO A 1 98 ? 56.365 11.529 -31.045 1.00 28.49 129 PRO A N 1
ATOM 747 C CA . PRO A 1 98 ? 56.649 11.559 -29.632 1.00 27.52 129 PRO A CA 1
ATOM 748 C C . PRO A 1 98 ? 55.402 11.726 -28.765 1.00 28.28 129 PRO A C 1
ATOM 749 O O . PRO A 1 98 ? 54.387 12.367 -29.135 1.00 29.56 129 PRO A O 1
ATOM 753 N N . LEU A 1 99 ? 55.484 11.184 -27.589 1.00 26.53 130 LEU A N 1
ATOM 754 C CA . LEU A 1 99 ? 54.513 11.563 -26.526 1.00 27.75 130 LEU A CA 1
ATOM 755 C C . LEU A 1 99 ? 54.775 13.043 -26.101 1.00 27.10 130 LEU A C 1
ATOM 756 O O . LEU A 1 99 ? 55.904 13.587 -26.260 1.00 26.03 130 LEU A O 1
ATOM 761 N N . PRO A 1 100 ? 53.742 13.686 -25.551 1.00 27.59 131 PRO A N 1
ATOM 762 C CA . PRO A 1 100 ? 53.803 15.151 -25.374 1.00 26.71 131 PRO A CA 1
ATOM 763 C C . PRO A 1 100 ? 54.654 15.587 -24.147 1.00 26.92 131 PRO A C 1
ATOM 764 O O . PRO A 1 100 ? 54.132 15.998 -23.128 1.00 27.51 131 PRO A O 1
ATOM 768 N N . LEU A 1 101 ? 55.984 15.437 -24.231 1.00 26.95 132 LEU A N 1
ATOM 769 C CA . LEU A 1 101 ? 56.830 15.807 -23.098 1.00 27.68 132 LEU A CA 1
ATOM 770 C C . LEU A 1 101 ? 57.582 17.076 -23.451 1.00 25.82 132 LEU A C 1
ATOM 771 O O . LEU A 1 101 ? 57.564 17.476 -24.576 1.00 26.21 132 LEU A O 1
ATOM 776 N N . ASP A 1 102 ? 58.260 17.668 -22.489 1.00 27.07 133 ASP A N 1
ATOM 777 C CA . ASP A 1 102 ? 59.007 18.851 -22.738 1.00 27.63 133 ASP A CA 1
ATOM 778 C C . ASP A 1 102 ? 60.240 18.636 -23.657 1.00 27.50 133 ASP A C 1
ATOM 779 O O . ASP A 1 102 ? 60.652 17.541 -23.880 1.00 23.19 133 ASP A O 1
ATOM 784 N N . GLY A 1 103 ? 60.830 19.706 -24.213 1.00 27.86 134 GLY A N 1
ATOM 785 C CA . GLY A 1 103 ? 62.058 19.515 -24.997 1.00 26.84 134 GLY A CA 1
ATOM 786 C C . GLY A 1 103 ? 61.953 20.107 -26.394 1.00 28.44 134 GLY A C 1
ATOM 787 O O . GLY A 1 103 ? 60.827 20.328 -26.907 1.00 26.02 134 GLY A O 1
ATOM 788 N N . THR A 1 104 ? 63.091 20.445 -27.015 1.00 29.05 135 THR A N 1
ATOM 789 C CA . THR A 1 104 ? 63.039 20.990 -28.404 1.00 30.30 135 THR A CA 1
ATOM 790 C C . THR A 1 104 ? 62.666 19.875 -29.388 1.00 29.99 135 THR A C 1
ATOM 791 O O . THR A 1 104 ? 62.940 18.715 -29.122 1.00 28.69 135 THR A O 1
ATOM 795 N N . GLY A 1 105 ? 61.944 20.243 -30.458 1.00 29.87 136 GLY A N 1
ATOM 796 C CA . GLY A 1 105 ? 61.886 19.443 -31.617 1.00 28.37 136 GLY A CA 1
ATOM 797 C C . GLY A 1 105 ? 60.870 18.347 -31.371 1.00 29.27 136 GLY A C 1
ATOM 798 O O . GLY A 1 105 ? 60.923 17.350 -32.049 1.00 30.52 136 GLY A O 1
ATOM 799 N N . ILE A 1 106 ? 59.923 18.539 -30.451 1.00 27.92 137 ILE A N 1
ATOM 800 C CA . ILE A 1 106 ? 58.890 17.513 -30.199 1.00 28.10 137 ILE A CA 1
ATOM 801 C C . ILE A 1 106 ? 57.630 17.910 -30.946 1.00 27.72 137 ILE A C 1
ATOM 802 O O . ILE A 1 106 ? 57.140 19.045 -30.789 1.00 27.29 137 ILE A O 1
ATOM 807 N N . ARG A 1 107 ? 57.104 17.031 -31.768 1.00 28.22 138 ARG A N 1
ATOM 808 C CA . ARG A 1 107 ? 55.786 17.312 -32.369 1.00 29.41 138 ARG A CA 1
ATOM 809 C C . ARG A 1 107 ? 54.899 16.090 -32.112 1.00 28.98 138 ARG A C 1
ATOM 810 O O . ARG A 1 107 ? 55.013 15.076 -32.803 1.00 30.68 138 ARG A O 1
ATOM 818 N N . SER A 1 108 ? 54.066 16.162 -31.075 1.00 28.62 139 SER A N 1
ATOM 819 C CA . SER A 1 108 ? 53.334 14.977 -30.615 1.00 29.42 139 SER A CA 1
ATOM 820 C C . SER A 1 108 ? 51.973 15.063 -31.344 1.00 30.21 139 SER A C 1
ATOM 821 O O . SER A 1 108 ? 51.384 16.171 -31.401 1.00 31.76 139 SER A O 1
ATOM 824 N N . VAL A 1 109 ? 51.492 13.950 -31.933 1.00 29.93 140 VAL A N 1
ATOM 825 C CA . VAL A 1 109 ? 50.262 14.016 -32.838 1.00 27.96 140 VAL A CA 1
ATOM 826 C C . VAL A 1 109 ? 49.176 13.191 -32.179 1.00 26.98 140 VAL A C 1
ATOM 827 O O . VAL A 1 109 ? 49.424 12.040 -31.827 1.00 25.91 140 VAL A O 1
ATOM 831 N N . ILE A 1 110 ? 48.021 13.797 -31.960 1.00 28.67 141 ILE A N 1
ATOM 832 C CA . ILE A 1 110 ? 46.853 13.142 -31.298 1.00 29.94 141 ILE A CA 1
ATOM 833 C C . ILE A 1 110 ? 45.740 13.139 -32.409 1.00 31.04 141 ILE A C 1
ATOM 834 O O . ILE A 1 110 ? 45.421 14.203 -33.006 1.00 27.88 141 ILE A O 1
ATOM 839 N N . ALA A 1 111 ? 45.115 11.985 -32.638 1.00 29.91 142 ALA A N 1
ATOM 840 C CA . ALA A 1 111 ? 44.076 11.938 -33.639 1.00 29.78 142 ALA A CA 1
ATOM 841 C C . ALA A 1 111 ? 42.660 11.927 -33.021 1.00 30.30 142 ALA A C 1
ATOM 842 O O . ALA A 1 111 ? 42.456 11.549 -31.849 1.00 31.12 142 ALA A O 1
ATOM 844 N N . GLY A 1 112 ? 41.665 12.395 -33.776 1.00 29.44 143 GLY A N 1
ATOM 845 C CA . GLY A 1 112 ? 40.309 12.119 -33.358 1.00 28.63 143 GLY A CA 1
ATOM 846 C C . GLY A 1 112 ? 39.343 12.185 -34.498 1.00 30.23 143 GLY A C 1
ATOM 847 O O . GLY A 1 112 ? 39.589 12.932 -35.497 1.00 30.07 143 GLY A O 1
ATOM 848 N N . HIS A 1 113 ? 38.218 11.455 -34.344 1.00 29.40 144 HIS A N 1
ATOM 849 C CA . HIS A 1 113 ? 37.155 11.462 -35.383 1.00 30.03 144 HIS A CA 1
ATOM 850 C C . HIS A 1 113 ? 36.433 12.751 -35.650 1.00 31.25 144 HIS A C 1
ATOM 851 O O . HIS A 1 113 ? 36.292 13.619 -34.758 1.00 30.87 144 HIS A O 1
ATOM 858 N N . ARG A 1 114 ? 36.000 12.885 -36.904 1.00 32.40 145 ARG A N 1
ATOM 859 C CA . ARG A 1 114 ? 35.335 14.117 -37.374 1.00 32.47 145 ARG A CA 1
ATOM 860 C C . ARG A 1 114 ? 33.803 14.025 -37.213 1.00 33.46 145 ARG A C 1
ATOM 861 O O . ARG A 1 114 ? 33.127 15.018 -36.863 1.00 35.83 145 ARG A O 1
ATOM 869 N N . ALA A 1 115 ? 33.278 12.842 -37.462 1.00 33.09 146 ALA A N 1
ATOM 870 C CA . ALA A 1 115 ? 31.835 12.591 -37.484 1.00 36.38 146 ALA A CA 1
ATOM 871 C C . ALA A 1 115 ? 31.510 11.124 -37.091 1.00 37.38 146 ALA A C 1
ATOM 872 O O . ALA A 1 115 ? 30.751 10.455 -37.761 1.00 39.42 146 ALA A O 1
ATOM 874 N N . GLU A 1 116 ? 32.193 10.615 -36.094 1.00 36.84 147 GLU A N 1
ATOM 875 C CA . GLU A 1 116 ? 31.871 9.398 -35.370 1.00 38.39 147 GLU A CA 1
ATOM 876 C C . GLU A 1 116 ? 30.404 9.365 -34.889 1.00 38.61 147 GLU A C 1
ATOM 877 O O . GLU A 1 116 ? 29.942 10.328 -34.317 1.00 38.09 147 GLU A O 1
ATOM 883 N N . PRO A 1 117 ? 29.696 8.224 -35.100 1.00 39.31 148 PRO A N 1
ATOM 884 C CA . PRO A 1 117 ? 28.291 8.206 -34.890 1.00 41.37 148 PRO A CA 1
ATOM 885 C C . PRO A 1 117 ? 27.892 8.681 -33.505 1.00 42.94 148 PRO A C 1
ATOM 886 O O . PRO A 1 117 ? 26.785 9.144 -33.338 1.00 44.68 148 PRO A O 1
ATOM 890 N N . SER A 1 118 ? 28.720 8.605 -32.488 1.00 43.50 149 SER A N 1
ATOM 891 C CA . SER A 1 118 ? 28.046 8.933 -31.242 1.00 44.43 149 SER A CA 1
ATOM 892 C C . SER A 1 118 ? 28.661 10.046 -30.386 1.00 44.31 149 SER A C 1
ATOM 893 O O . SER A 1 118 ? 28.147 10.293 -29.315 1.00 43.94 149 SER A O 1
ATOM 896 N N . HIS A 1 119 ? 29.704 10.737 -30.902 1.00 42.94 150 HIS A N 1
ATOM 897 C CA . HIS A 1 119 ? 30.499 11.701 -30.161 1.00 41.79 150 HIS A CA 1
ATOM 898 C C . HIS A 1 119 ? 31.071 12.779 -31.037 1.00 39.05 150 HIS A C 1
ATOM 899 O O . HIS A 1 119 ? 31.559 12.517 -32.094 1.00 39.54 150 HIS A O 1
ATOM 906 N N . VAL A 1 120 ? 31.098 13.993 -30.544 1.00 36.99 151 VAL A N 1
ATOM 907 C CA . VAL A 1 120 ? 31.610 15.121 -31.343 1.00 34.82 151 VAL A CA 1
ATOM 908 C C . VAL A 1 120 ? 33.068 15.030 -31.658 1.00 34.85 151 VAL A C 1
ATOM 909 O O . VAL A 1 120 ? 33.461 15.227 -32.791 1.00 33.21 151 VAL A O 1
ATOM 913 N N . PHE A 1 121 ? 33.886 14.688 -30.647 1.00 35.12 152 PHE A N 1
ATOM 914 C CA . PHE A 1 121 ? 35.343 14.534 -30.822 1.00 33.33 152 PHE A CA 1
ATOM 915 C C . PHE A 1 121 ? 35.927 15.724 -31.583 1.00 33.29 152 PHE A C 1
ATOM 916 O O . PHE A 1 121 ? 35.715 16.919 -31.152 1.00 33.62 152 PHE A O 1
ATOM 924 N N . PHE A 1 122 ? 36.641 15.469 -32.691 1.00 28.76 153 PHE A N 1
ATOM 925 C CA . PHE A 1 122 ? 37.221 16.639 -33.392 1.00 28.65 153 PHE A CA 1
ATOM 926 C C . PHE A 1 122 ? 36.301 17.306 -34.499 1.00 29.25 153 PHE A C 1
ATOM 927 O O . PHE A 1 122 ? 36.787 17.944 -35.471 1.00 29.76 153 PHE A O 1
ATOM 935 N N . ARG A 1 123 ? 34.968 17.063 -34.435 1.00 30.05 154 ARG A N 1
ATOM 936 C CA . ARG A 1 123 ? 34.059 17.588 -35.514 1.00 29.71 154 ARG A CA 1
ATOM 937 C C . ARG A 1 123 ? 34.447 19.029 -35.892 1.00 30.74 154 ARG A C 1
ATOM 938 O O . ARG A 1 123 ? 34.536 19.421 -37.124 1.00 30.95 154 ARG A O 1
ATOM 946 N N . HIS A 1 124 ? 34.725 19.817 -34.850 1.00 29.20 155 HIS A N 1
ATOM 947 C CA . HIS A 1 124 ? 34.882 21.290 -34.954 1.00 30.36 155 HIS A CA 1
ATOM 948 C C . HIS A 1 124 ? 36.285 21.927 -34.875 1.00 31.52 155 HIS A C 1
ATOM 949 O O . HIS A 1 124 ? 36.423 23.137 -34.659 1.00 32.38 155 HIS A O 1
ATOM 956 N N . LEU A 1 125 ? 37.323 21.170 -35.090 1.00 32.32 156 LEU A N 1
ATOM 957 C CA . LEU A 1 125 ? 38.660 21.756 -35.068 1.00 33.16 156 LEU A CA 1
ATOM 958 C C . LEU A 1 125 ? 38.814 22.909 -36.030 1.00 34.07 156 LEU A C 1
ATOM 959 O O . LEU A 1 125 ? 39.730 23.734 -35.895 1.00 34.45 156 LEU A O 1
ATOM 964 N N . ASP A 1 126 ? 37.967 22.948 -37.065 1.00 36.04 157 ASP A N 1
ATOM 965 C CA . ASP A 1 126 ? 38.151 23.988 -38.143 1.00 35.69 157 ASP A CA 1
ATOM 966 C C . ASP A 1 126 ? 37.769 25.392 -37.615 1.00 36.26 157 ASP A C 1
ATOM 967 O O . ASP A 1 126 ? 38.118 26.395 -38.207 1.00 35.89 157 ASP A O 1
ATOM 972 N N . GLN A 1 127 ? 37.070 25.443 -36.484 1.00 36.70 158 GLN A N 1
ATOM 973 C CA . GLN A 1 127 ? 36.743 26.695 -35.815 1.00 38.19 158 GLN A CA 1
ATOM 974 C C . GLN A 1 127 ? 37.839 27.420 -34.979 1.00 38.84 158 GLN A C 1
ATOM 975 O O . GLN A 1 127 ? 37.642 28.575 -34.609 1.00 40.16 158 GLN A O 1
ATOM 981 N N . LEU A 1 128 ? 38.926 26.713 -34.645 1.00 36.68 159 LEU A N 1
ATOM 982 C CA . LEU A 1 128 ? 39.973 27.187 -33.806 1.00 36.79 159 LEU A CA 1
ATOM 983 C C . LEU A 1 128 ? 40.647 28.366 -34.467 1.00 37.74 159 LEU A C 1
ATOM 984 O O . LEU A 1 128 ? 40.884 28.316 -35.702 1.00 38.65 159 LEU A O 1
ATOM 989 N N . LYS A 1 129 ? 40.952 29.400 -33.654 1.00 37.33 160 LYS A N 1
ATOM 990 C CA . LYS A 1 129 ? 41.580 30.649 -34.132 1.00 38.08 160 LYS A CA 1
ATOM 991 C C . LYS A 1 129 ? 42.907 30.681 -33.421 1.00 36.84 160 LYS A C 1
ATOM 992 O O . LYS A 1 129 ? 43.007 30.082 -32.350 1.00 35.61 160 LYS A O 1
ATOM 998 N N . VAL A 1 130 ? 43.892 31.406 -33.989 1.00 36.96 161 VAL A N 1
ATOM 999 C CA . VAL A 1 130 ? 45.245 31.455 -33.482 1.00 36.62 161 VAL A CA 1
ATOM 1000 C C . VAL A 1 130 ? 45.149 31.981 -32.022 1.00 37.12 161 VAL A C 1
ATOM 1001 O O . VAL A 1 130 ? 44.411 32.916 -31.764 1.00 38.73 161 VAL A O 1
ATOM 1005 N N . GLY A 1 131 ? 45.833 31.371 -31.064 1.00 36.92 162 GLY A N 1
ATOM 1006 C CA . GLY A 1 131 ? 45.755 31.823 -29.651 1.00 36.76 162 GLY A CA 1
ATOM 1007 C C . GLY A 1 131 ? 44.824 30.940 -28.802 1.00 37.57 162 GLY A C 1
ATOM 1008 O O . GLY A 1 131 ? 44.951 30.875 -27.582 1.00 38.94 162 GLY A O 1
ATOM 1009 N N . ASP A 1 132 ? 43.904 30.208 -29.410 1.00 35.60 163 ASP A N 1
ATOM 1010 C CA . ASP A 1 132 ? 43.007 29.479 -28.590 1.00 35.64 163 ASP A CA 1
ATOM 1011 C C . ASP A 1 132 ? 43.813 28.481 -27.785 1.00 34.88 163 ASP A C 1
ATOM 1012 O O . ASP A 1 132 ? 44.843 27.929 -28.248 1.00 35.47 163 ASP A O 1
ATOM 1017 N N . ALA A 1 133 ? 43.310 28.194 -26.583 1.00 33.05 164 ALA A N 1
ATOM 1018 C CA . ALA A 1 133 ? 44.070 27.407 -25.599 1.00 31.59 164 ALA A CA 1
ATOM 1019 C C . ALA A 1 133 ? 43.694 25.915 -25.699 1.00 32.57 164 ALA A C 1
ATOM 1020 O O . ALA A 1 133 ? 42.568 25.585 -26.105 1.00 33.34 164 ALA A O 1
ATOM 1022 N N . LEU A 1 134 ? 44.630 25.034 -25.352 1.00 32.00 165 LEU A N 1
ATOM 1023 C CA . LEU A 1 134 ? 44.413 23.597 -25.212 1.00 30.43 165 LEU A CA 1
ATOM 1024 C C . LEU A 1 134 ? 45.153 23.327 -23.909 1.00 30.67 165 LEU A C 1
ATOM 1025 O O . LEU A 1 134 ? 46.290 23.823 -23.696 1.00 26.97 165 LEU A O 1
ATOM 1030 N N . TYR A 1 135 ? 44.506 22.569 -23.033 1.00 30.27 166 TYR A N 1
ATOM 1031 C CA . TYR A 1 135 ? 45.137 22.146 -21.797 1.00 30.18 166 TYR A CA 1
ATOM 1032 C C . TYR A 1 135 ? 45.269 20.603 -21.791 1.00 31.62 166 TYR A C 1
ATOM 1033 O O . TYR A 1 135 ? 44.300 19.880 -22.163 1.00 28.84 166 TYR A O 1
ATOM 1042 N N . TYR A 1 136 ? 46.448 20.115 -21.336 1.00 27.81 167 TYR A N 1
ATOM 1043 C CA . TYR A 1 136 ? 46.693 18.723 -21.400 1.00 26.92 167 TYR A CA 1
ATOM 1044 C C . TYR A 1 136 ? 47.030 18.259 -19.982 1.00 27.05 167 TYR A C 1
ATOM 1045 O O . TYR A 1 136 ? 47.979 18.727 -19.388 1.00 29.34 167 TYR A O 1
ATOM 1054 N N . ASP A 1 137 ? 46.349 17.262 -19.452 1.00 27.36 168 ASP A N 1
ATOM 1055 C CA . ASP A 1 137 ? 46.622 16.869 -18.080 1.00 26.69 168 ASP A CA 1
ATOM 1056 C C . ASP A 1 137 ? 47.300 15.489 -17.998 1.00 27.31 168 ASP A C 1
ATOM 1057 O O . ASP A 1 137 ? 46.704 14.491 -18.483 1.00 25.72 168 ASP A O 1
ATOM 1062 N N . ASN A 1 138 ? 48.533 15.413 -17.459 1.00 27.55 169 ASN A N 1
ATOM 1063 C CA . ASN A 1 138 ? 49.275 14.129 -17.423 1.00 28.14 169 ASN A CA 1
ATOM 1064 C C . ASN A 1 138 ? 49.105 13.503 -16.077 1.00 29.72 169 ASN A C 1
ATOM 1065 O O . ASN A 1 138 ? 49.790 12.510 -15.730 1.00 30.73 169 ASN A O 1
ATOM 1070 N N . GLY A 1 139 ? 48.215 14.089 -15.294 1.00 28.03 170 GLY A N 1
ATOM 1071 C CA . GLY A 1 139 ? 48.005 13.576 -13.926 1.00 27.55 170 GLY A CA 1
ATOM 1072 C C . GLY A 1 139 ? 48.347 14.525 -12.826 1.00 26.73 170 GLY A C 1
ATOM 1073 O O . GLY A 1 139 ? 47.480 14.884 -12.008 1.00 27.25 170 GLY A O 1
ATOM 1074 N N . GLN A 1 140 ? 49.612 14.932 -12.796 1.00 27.62 171 GLN A N 1
ATOM 1075 C CA . GLN A 1 140 ? 50.177 15.888 -11.796 1.00 28.14 171 GLN A CA 1
ATOM 1076 C C . GLN A 1 140 ? 50.452 17.262 -12.295 1.00 26.76 171 GLN A C 1
ATOM 1077 O O . GLN A 1 140 ? 50.817 18.102 -11.502 1.00 28.04 171 GLN A O 1
ATOM 1083 N N . GLU A 1 141 ? 50.377 17.454 -13.607 1.00 25.72 172 GLU A N 1
ATOM 1084 C CA . GLU A 1 141 ? 50.646 18.731 -14.246 1.00 26.86 172 GLU A CA 1
ATOM 1085 C C . GLU A 1 141 ? 49.592 18.998 -15.361 1.00 26.49 172 GLU A C 1
ATOM 1086 O O . GLU A 1 141 ? 49.140 18.063 -16.061 1.00 25.26 172 GLU A O 1
ATOM 1092 N N . ILE A 1 142 ? 49.321 20.285 -15.619 1.00 25.21 173 ILE A N 1
ATOM 1093 C CA . ILE A 1 142 ? 48.527 20.646 -16.736 1.00 25.56 173 ILE A CA 1
ATOM 1094 C C . ILE A 1 142 ? 49.425 21.391 -17.664 1.00 26.94 173 ILE A C 1
ATOM 1095 O O . ILE A 1 142 ? 50.097 22.372 -17.257 1.00 29.67 173 ILE A O 1
ATOM 1100 N N . VAL A 1 143 ? 49.499 20.978 -18.925 1.00 29.10 174 VAL A N 1
ATOM 1101 C CA . VAL A 1 143 ? 50.449 21.678 -19.822 1.00 27.22 174 VAL A CA 1
ATOM 1102 C C . VAL A 1 143 ? 49.520 22.542 -20.637 1.00 28.79 174 VAL A C 1
ATOM 1103 O O . VAL A 1 143 ? 48.460 22.065 -21.049 1.00 30.21 174 VAL A O 1
ATOM 1107 N N . GLU A 1 144 ? 49.926 23.772 -20.883 1.00 26.36 175 GLU A N 1
ATOM 1108 C CA . GLU A 1 144 ? 49.106 24.699 -21.651 1.00 28.64 175 GLU A CA 1
ATOM 1109 C C . GLU A 1 144 ? 49.755 24.894 -23.022 1.00 26.52 175 GLU A C 1
ATOM 1110 O O . GLU A 1 144 ? 50.970 25.030 -23.088 1.00 25.18 175 GLU A O 1
ATOM 1116 N N . TYR A 1 145 ? 48.951 24.849 -24.088 1.00 27.17 176 TYR A N 1
ATOM 1117 C CA . TYR A 1 145 ? 49.396 25.178 -25.482 1.00 27.77 176 TYR A CA 1
ATOM 1118 C C . TYR A 1 145 ? 48.506 26.251 -26.111 1.00 28.17 176 TYR A C 1
ATOM 1119 O O . TYR A 1 145 ? 47.432 26.522 -25.674 1.00 28.52 176 TYR A O 1
ATOM 1128 N N . GLN A 1 146 ? 48.935 26.828 -27.208 1.00 28.97 177 GLN A N 1
ATOM 1129 C CA . GLN A 1 146 ? 48.127 27.735 -27.851 1.00 29.44 177 GLN A CA 1
ATOM 1130 C C . GLN A 1 146 ? 48.168 27.495 -29.384 1.00 28.58 177 GLN A C 1
ATOM 1131 O O . GLN A 1 146 ? 49.226 27.193 -29.980 1.00 26.92 177 GLN A O 1
ATOM 1137 N N . MET A 1 147 ? 46.988 27.611 -29.988 1.00 26.96 178 MET A N 1
ATOM 1138 C CA . MET A 1 147 ? 46.862 27.422 -31.447 1.00 26.76 178 MET A CA 1
ATOM 1139 C C . MET A 1 147 ? 47.712 28.378 -32.254 1.00 27.57 178 MET A C 1
ATOM 1140 O O . MET A 1 147 ? 47.639 29.644 -32.073 1.00 26.63 178 MET A O 1
ATOM 1145 N N . MET A 1 148 ? 48.557 27.774 -33.089 1.00 27.76 179 MET A N 1
ATOM 1146 C CA A MET A 1 148 ? 49.484 28.493 -33.932 0.50 28.96 179 MET A CA 1
ATOM 1147 C CA B MET A 1 148 ? 49.513 28.473 -33.913 0.50 29.55 179 MET A CA 1
ATOM 1148 C C . MET A 1 148 ? 49.028 28.578 -35.399 1.00 31.39 179 MET A C 1
ATOM 1149 O O . MET A 1 148 ? 49.011 29.687 -35.981 1.00 30.64 179 MET A O 1
ATOM 1158 N N . ASP A 1 149 ? 48.677 27.442 -36.026 1.00 31.44 180 ASP A N 1
ATOM 1159 C CA . ASP A 1 149 ? 48.360 27.471 -37.463 1.00 33.56 180 ASP A CA 1
ATOM 1160 C C . ASP A 1 149 ? 47.734 26.111 -37.842 1.00 34.19 180 ASP A C 1
ATOM 1161 O O . ASP A 1 149 ? 47.573 25.235 -36.957 1.00 34.34 180 ASP A O 1
ATOM 1166 N N . THR A 1 150 ? 47.360 25.944 -39.118 1.00 34.28 181 THR A N 1
ATOM 1167 C CA . THR A 1 150 ? 46.763 24.712 -39.606 1.00 35.10 181 THR A CA 1
ATOM 1168 C C . THR A 1 150 ? 47.328 24.295 -40.954 1.00 35.51 181 THR A C 1
ATOM 1169 O O . THR A 1 150 ? 47.952 25.048 -41.669 1.00 34.66 181 THR A O 1
ATOM 1173 N N . GLU A 1 151 ? 47.147 23.034 -41.287 1.00 37.85 182 GLU A N 1
ATOM 1174 C CA . GLU A 1 151 ? 47.457 22.542 -42.621 1.00 37.35 182 GLU A CA 1
ATOM 1175 C C . GLU A 1 151 ? 46.445 21.549 -43.081 1.00 38.76 182 GLU A C 1
ATOM 1176 O O . GLU A 1 151 ? 45.778 20.892 -42.264 1.00 39.23 182 GLU A O 1
ATOM 1182 N N . ILE A 1 152 ? 46.331 21.413 -44.399 1.00 39.90 183 ILE A N 1
ATOM 1183 C CA . ILE A 1 152 ? 45.571 20.316 -44.986 1.00 40.00 183 ILE A CA 1
ATOM 1184 C C . ILE A 1 152 ? 46.584 19.397 -45.642 1.00 39.69 183 ILE A C 1
ATOM 1185 O O . ILE A 1 152 ? 47.478 19.852 -46.338 1.00 38.93 183 ILE A O 1
ATOM 1190 N N . ILE A 1 153 ? 46.516 18.092 -45.351 1.00 39.83 184 ILE A N 1
ATOM 1191 C CA . ILE A 1 153 ? 47.486 17.216 -46.046 1.00 39.06 184 ILE A CA 1
ATOM 1192 C C . ILE A 1 153 ? 46.793 16.033 -46.664 1.00 38.55 184 ILE A C 1
ATOM 1193 O O . ILE A 1 153 ? 45.636 15.792 -46.320 1.00 40.40 184 ILE A O 1
ATOM 1198 N N . LEU A 1 154 ? 47.492 15.274 -47.515 1.00 37.31 185 LEU A N 1
ATOM 1199 C CA . LEU A 1 154 ? 46.980 13.983 -48.029 1.00 38.02 185 LEU A CA 1
ATOM 1200 C C . LEU A 1 154 ? 47.352 12.882 -47.032 1.00 37.60 185 LEU A C 1
ATOM 1201 O O . LEU A 1 154 ? 48.438 12.965 -46.430 1.00 36.53 185 LEU A O 1
ATOM 1206 N N . PRO A 1 155 ? 46.489 11.856 -46.843 1.00 37.02 186 PRO A N 1
ATOM 1207 C CA . PRO A 1 155 ? 46.784 10.757 -45.917 1.00 38.61 186 PRO A CA 1
ATOM 1208 C C . PRO A 1 155 ? 48.131 10.025 -46.186 1.00 41.34 186 PRO A C 1
ATOM 1209 O O . PRO A 1 155 ? 48.708 9.449 -45.278 1.00 43.29 186 PRO A O 1
ATOM 1213 N N . SER A 1 156 ? 48.616 10.015 -47.421 1.00 42.41 187 SER A N 1
ATOM 1214 C CA . SER A 1 156 ? 49.860 9.318 -47.729 1.00 43.05 187 SER A CA 1
ATOM 1215 C C . SER A 1 156 ? 51.080 10.142 -47.348 1.00 43.49 187 SER A C 1
ATOM 1216 O O . SER A 1 156 ? 52.244 9.652 -47.405 1.00 43.99 187 SER A O 1
ATOM 1219 N N . GLU A 1 157 ? 50.828 11.410 -47.015 1.00 43.06 188 GLU A N 1
ATOM 1220 C CA . GLU A 1 157 ? 51.901 12.341 -46.709 1.00 42.87 188 GLU A CA 1
ATOM 1221 C C . GLU A 1 157 ? 52.345 12.351 -45.254 1.00 42.18 188 GLU A C 1
ATOM 1222 O O . GLU A 1 157 ? 52.525 13.422 -44.664 1.00 41.00 188 GLU A O 1
ATOM 1228 N N . TRP A 1 158 ? 52.631 11.148 -44.755 1.00 42.48 189 TRP A N 1
ATOM 1229 C CA . TRP A 1 158 ? 53.048 10.894 -43.380 1.00 42.38 189 TRP A CA 1
ATOM 1230 C C . TRP A 1 158 ? 54.269 11.712 -42.937 1.00 41.50 189 TRP A C 1
ATOM 1231 O O . TRP A 1 158 ? 54.340 12.098 -41.766 1.00 42.57 189 TRP A O 1
ATOM 1242 N N . GLU A 1 159 ? 55.193 12.023 -43.849 1.00 39.94 190 GLU A N 1
ATOM 1243 C CA . GLU A 1 159 ? 56.285 12.896 -43.516 1.00 39.78 190 GLU A CA 1
ATOM 1244 C C . GLU A 1 159 ? 55.822 14.267 -42.977 1.00 39.01 190 GLU A C 1
ATOM 1245 O O . GLU A 1 159 ? 56.517 14.903 -42.202 1.00 37.91 190 GLU A O 1
ATOM 1251 N N . LYS A 1 160 ? 54.665 14.723 -43.396 1.00 36.89 191 LYS A N 1
ATOM 1252 C CA . LYS A 1 160 ? 54.215 16.003 -42.969 1.00 38.06 191 LYS A CA 1
ATOM 1253 C C . LYS A 1 160 ? 53.708 16.017 -41.552 1.00 37.39 191 LYS A C 1
ATOM 1254 O O . LYS A 1 160 ? 53.203 17.038 -41.071 1.00 36.90 191 LYS A O 1
ATOM 1260 N N . LEU A 1 161 ? 53.800 14.873 -40.887 1.00 36.72 192 LEU A N 1
ATOM 1261 C CA . LEU A 1 161 ? 53.471 14.742 -39.438 1.00 35.43 192 LEU A CA 1
ATOM 1262 C C . LEU A 1 161 ? 54.715 14.909 -38.566 1.00 35.46 192 LEU A C 1
ATOM 1263 O O . LEU A 1 161 ? 54.587 15.028 -37.355 1.00 34.14 192 LEU A O 1
ATOM 1268 N N . GLU A 1 162 ? 55.908 14.886 -39.161 1.00 32.70 193 GLU A N 1
ATOM 1269 C CA . GLU A 1 162 ? 57.094 14.964 -38.365 1.00 35.08 193 GLU A CA 1
ATOM 1270 C C . GLU A 1 162 ? 57.440 16.387 -38.013 1.00 33.82 193 GLU A C 1
ATOM 1271 O O . GLU A 1 162 ? 57.001 17.269 -38.641 1.00 33.57 193 GLU A O 1
ATOM 1277 N N . SER A 1 163 ? 58.272 16.562 -37.015 1.00 34.34 194 SER A N 1
ATOM 1278 C CA . SER A 1 163 ? 58.602 17.881 -36.504 1.00 36.21 194 SER A CA 1
ATOM 1279 C C . SER A 1 163 ? 59.293 18.661 -37.643 1.00 36.78 194 SER A C 1
ATOM 1280 O O . SER A 1 163 ? 60.003 18.103 -38.446 1.00 36.11 194 SER A O 1
ATOM 1283 N N . VAL A 1 164 ? 59.178 19.962 -37.632 1.00 37.35 195 VAL A N 1
ATOM 1284 C CA . VAL A 1 164 ? 59.634 20.744 -38.734 1.00 40.11 195 VAL A CA 1
ATOM 1285 C C . VAL A 1 164 ? 60.467 21.875 -38.150 1.00 40.01 195 VAL A C 1
ATOM 1286 O O . VAL A 1 164 ? 60.915 22.757 -38.861 1.00 42.69 195 VAL A O 1
ATOM 1290 N N . SER A 1 165 ? 60.699 21.851 -36.829 1.00 39.21 196 SER A N 1
ATOM 1291 C CA . SER A 1 165 ? 61.249 23.013 -36.143 1.00 36.25 196 SER A CA 1
ATOM 1292 C C . SER A 1 165 ? 61.701 22.627 -34.734 1.00 36.03 196 SER A C 1
ATOM 1293 O O . SER A 1 165 ? 61.411 21.551 -34.281 1.00 35.07 196 SER A O 1
ATOM 1296 N N . SER A 1 166 ? 62.374 23.532 -34.031 1.00 33.69 197 SER A N 1
ATOM 1297 C CA . SER A 1 166 ? 62.861 23.218 -32.711 1.00 34.21 197 SER A CA 1
ATOM 1298 C C . SER A 1 166 ? 61.772 23.474 -31.696 1.00 33.34 197 SER A C 1
ATOM 1299 O O . SER A 1 166 ? 61.969 23.237 -30.533 1.00 35.58 197 SER A O 1
ATOM 1302 N N . LYS A 1 167 ? 60.597 23.891 -32.126 1.00 32.69 198 LYS A N 1
ATOM 1303 C CA . LYS A 1 167 ? 59.487 24.125 -31.226 1.00 32.71 198 LYS A CA 1
ATOM 1304 C C . LYS A 1 167 ? 58.975 22.850 -30.568 1.00 32.75 198 LYS A C 1
ATOM 1305 O O . LYS A 1 167 ? 59.194 21.753 -31.034 1.00 33.73 198 LYS A O 1
ATOM 1311 N N . ASN A 1 168 ? 58.181 23.048 -29.538 1.00 31.18 199 ASN A N 1
ATOM 1312 C CA . ASN A 1 168 ? 57.506 21.980 -28.866 1.00 31.62 199 ASN A CA 1
ATOM 1313 C C . ASN A 1 168 ? 56.019 22.104 -29.258 1.00 30.56 199 ASN A C 1
ATOM 1314 O O . ASN A 1 168 ? 55.366 23.091 -28.895 1.00 30.86 199 ASN A O 1
ATOM 1319 N N . ILE A 1 169 ? 55.498 21.077 -29.940 1.00 29.31 200 ILE A N 1
ATOM 1320 C CA . ILE A 1 169 ? 54.229 21.186 -30.631 1.00 28.89 200 ILE A CA 1
ATOM 1321 C C . ILE A 1 169 ? 53.327 20.036 -30.300 1.00 29.94 200 ILE A C 1
ATOM 1322 O O . ILE A 1 169 ? 53.809 18.932 -30.070 1.00 29.53 200 ILE A O 1
ATOM 1327 N N . MET A 1 170 ? 52.035 20.306 -30.224 1.00 28.56 201 MET A N 1
ATOM 1328 C CA . MET A 1 170 ? 51.052 19.248 -30.226 1.00 30.31 201 MET A CA 1
ATOM 1329 C C . MET A 1 170 ? 50.210 19.449 -31.483 1.00 30.12 201 MET A C 1
ATOM 1330 O O . MET A 1 170 ? 49.713 20.610 -31.696 1.00 30.25 201 MET A O 1
ATOM 1335 N N . THR A 1 171 ? 50.129 18.416 -32.332 1.00 27.10 202 THR A N 1
ATOM 1336 C CA . THR A 1 171 ? 49.368 18.574 -33.600 1.00 27.53 202 THR A CA 1
ATOM 1337 C C . THR A 1 171 ? 48.120 17.702 -33.504 1.00 28.23 202 THR A C 1
ATOM 1338 O O . THR A 1 171 ? 48.200 16.510 -33.104 1.00 27.18 202 THR A O 1
ATOM 1342 N N . LEU A 1 172 ? 46.945 18.326 -33.721 1.00 28.62 203 LEU A N 1
ATOM 1343 C CA . LEU A 1 172 ? 45.646 17.614 -33.761 1.00 29.98 203 LEU A CA 1
ATOM 1344 C C . LEU A 1 172 ? 45.353 17.189 -35.219 1.00 31.64 203 LEU A C 1
ATOM 1345 O O . LEU A 1 172 ? 45.461 18.003 -36.150 1.00 31.36 203 LEU A O 1
ATOM 1350 N N . ILE A 1 173 ? 44.959 15.922 -35.425 1.00 32.08 204 ILE A N 1
ATOM 1351 C CA . ILE A 1 173 ? 44.651 15.493 -36.793 1.00 31.03 204 ILE A CA 1
ATOM 1352 C C . ILE A 1 173 ? 43.258 14.873 -36.843 1.00 29.49 204 ILE A C 1
ATOM 1353 O O . ILE A 1 173 ? 42.893 14.089 -35.976 1.00 26.08 204 ILE A O 1
ATOM 1358 N N . THR A 1 174 ? 42.513 15.203 -37.901 1.00 30.72 205 THR A N 1
ATOM 1359 C CA . THR A 1 174 ? 41.190 14.637 -38.118 1.00 31.21 205 THR A CA 1
ATOM 1360 C C . THR A 1 174 ? 40.929 14.607 -39.576 1.00 32.75 205 THR A C 1
ATOM 1361 O O . THR A 1 174 ? 41.771 15.091 -40.333 1.00 33.41 205 THR A O 1
ATOM 1365 N N . CYS A 1 175 ? 39.774 14.011 -39.986 1.00 32.80 206 CYS A N 1
ATOM 1366 C CA . CYS A 1 175 ? 39.474 13.862 -41.413 1.00 33.41 206 CYS A CA 1
ATOM 1367 C C . CYS A 1 175 ? 38.811 15.118 -42.009 1.00 31.90 206 CYS A C 1
ATOM 1368 O O . CYS A 1 175 ? 38.093 15.853 -41.333 1.00 32.19 206 CYS A O 1
ATOM 1371 N N . ASP A 1 176 ? 39.070 15.393 -43.270 1.00 31.71 207 ASP A N 1
ATOM 1372 C CA . ASP A 1 176 ? 38.486 16.579 -43.883 1.00 31.26 207 ASP A CA 1
ATOM 1373 C C . ASP A 1 176 ? 38.402 16.317 -45.419 1.00 32.40 207 ASP A C 1
ATOM 1374 O O . ASP A 1 176 ? 39.257 15.651 -46.000 1.00 31.18 207 ASP A O 1
ATOM 1379 N N . PRO A 1 177 ? 37.370 16.871 -46.103 1.00 32.58 208 PRO A N 1
ATOM 1380 C CA . PRO A 1 177 ? 36.245 17.613 -45.561 1.00 32.84 208 PRO A CA 1
ATOM 1381 C C . PRO A 1 177 ? 35.064 16.627 -45.379 1.00 33.92 208 PRO A C 1
ATOM 1382 O O . PRO A 1 177 ? 35.171 15.456 -45.760 1.00 32.17 208 PRO A O 1
ATOM 1386 N N . ILE A 1 178 ? 34.012 17.054 -44.694 1.00 34.11 209 ILE A N 1
ATOM 1387 C CA . ILE A 1 178 ? 32.819 16.237 -44.533 1.00 33.95 209 ILE A CA 1
ATOM 1388 C C . ILE A 1 178 ? 32.116 16.324 -45.882 1.00 34.29 209 ILE A C 1
ATOM 1389 O O . ILE A 1 178 ? 32.011 17.476 -46.412 1.00 34.28 209 ILE A O 1
ATOM 1394 N N . PRO A 1 179 ? 31.617 15.170 -46.468 1.00 33.45 210 PRO A N 1
ATOM 1395 C CA . PRO A 1 179 ? 31.714 13.771 -45.992 1.00 32.72 210 PRO A CA 1
ATOM 1396 C C . PRO A 1 179 ? 32.796 12.925 -46.685 1.00 33.64 210 PRO A C 1
ATOM 1397 O O . PRO A 1 179 ? 32.847 11.696 -46.503 1.00 32.21 210 PRO A O 1
ATOM 1401 N N . THR A 1 180 ? 33.639 13.581 -47.457 1.00 34.17 211 THR A N 1
ATOM 1402 C CA . THR A 1 180 ? 34.529 12.928 -48.346 1.00 35.84 211 THR A CA 1
ATOM 1403 C C . THR A 1 180 ? 35.703 12.387 -47.600 1.00 36.27 211 THR A C 1
ATOM 1404 O O . THR A 1 180 ? 36.137 11.301 -47.930 1.00 37.69 211 THR A O 1
ATOM 1408 N N . PHE A 1 181 ? 36.271 13.181 -46.681 1.00 32.82 212 PHE A N 1
ATOM 1409 C CA . PHE A 1 181 ? 37.246 12.716 -45.731 1.00 32.98 212 PHE A CA 1
ATOM 1410 C C . PHE A 1 181 ? 38.446 12.171 -46.433 1.00 32.09 212 PHE A C 1
ATOM 1411 O O . PHE A 1 181 ? 39.055 11.244 -45.968 1.00 30.11 212 PHE A O 1
ATOM 1419 N N . ASN A 1 182 ? 38.750 12.725 -47.571 1.00 31.86 213 ASN A N 1
ATOM 1420 C CA . ASN A 1 182 ? 39.818 12.203 -48.284 1.00 34.17 213 ASN A CA 1
ATOM 1421 C C . ASN A 1 182 ? 41.106 12.980 -47.991 1.00 34.99 213 ASN A C 1
ATOM 1422 O O . ASN A 1 182 ? 42.183 12.700 -48.549 1.00 35.30 213 ASN A O 1
ATOM 1427 N N . LYS A 1 183 ? 40.995 13.942 -47.088 1.00 35.72 214 LYS A N 1
ATOM 1428 C CA . LYS A 1 183 ? 42.178 14.711 -46.640 1.00 35.23 214 LYS A CA 1
ATOM 1429 C C . LYS A 1 183 ? 42.348 14.679 -45.119 1.00 34.51 214 LYS A C 1
ATOM 1430 O O . LYS A 1 183 ? 41.587 14.021 -44.399 1.00 34.34 214 LYS A O 1
ATOM 1436 N N . ARG A 1 184 ? 43.405 15.314 -44.618 1.00 34.26 215 ARG A N 1
ATOM 1437 C CA . ARG A 1 184 ? 43.566 15.328 -43.155 1.00 33.24 215 ARG A CA 1
ATOM 1438 C C . ARG A 1 184 ? 43.768 16.773 -42.808 1.00 33.05 215 ARG A C 1
ATOM 1439 O O . ARG A 1 184 ? 44.639 17.429 -43.387 1.00 32.36 215 ARG A O 1
ATOM 1447 N N . LEU A 1 185 ? 42.941 17.262 -41.899 1.00 32.97 216 LEU A N 1
ATOM 1448 C CA . LEU A 1 185 ? 43.175 18.556 -41.253 1.00 34.63 216 LEU A CA 1
ATOM 1449 C C . LEU A 1 185 ? 44.192 18.499 -40.055 1.00 34.27 216 LEU A C 1
ATOM 1450 O O . LEU A 1 185 ? 44.035 17.757 -39.067 1.00 35.48 216 LEU A O 1
ATOM 1455 N N . LEU A 1 186 ? 45.215 19.314 -40.132 1.00 33.70 217 LEU A N 1
ATOM 1456 C CA . LEU A 1 186 ? 46.154 19.425 -39.004 1.00 33.16 217 LEU A CA 1
ATOM 1457 C C . LEU A 1 186 ? 46.023 20.776 -38.350 1.00 31.64 217 LEU A C 1
ATOM 1458 O O . LEU A 1 186 ? 46.191 21.762 -39.000 1.00 32.35 217 LEU A O 1
ATOM 1463 N N . VAL A 1 187 ? 45.860 20.806 -37.034 1.00 31.18 218 VAL A N 1
ATOM 1464 C CA . VAL A 1 187 ? 45.878 22.020 -36.280 1.00 28.97 218 VAL A CA 1
ATOM 1465 C C . VAL A 1 187 ? 47.076 21.937 -35.280 1.00 30.47 218 VAL A C 1
ATOM 1466 O O . VAL A 1 187 ? 47.130 21.051 -34.424 1.00 29.57 218 VAL A O 1
ATOM 1470 N N . ASN A 1 188 ? 48.065 22.830 -35.433 1.00 31.37 219 ASN A N 1
ATOM 1471 C CA . ASN A 1 188 ? 49.283 22.881 -34.618 1.00 31.12 219 ASN A CA 1
ATOM 1472 C C . ASN A 1 188 ? 49.144 23.811 -33.449 1.00 31.14 219 ASN A C 1
ATOM 1473 O O . ASN A 1 188 ? 48.593 24.938 -33.581 1.00 30.88 219 ASN A O 1
ATOM 1478 N N . PHE A 1 189 ? 49.641 23.347 -32.309 1.00 29.39 220 PHE A N 1
ATOM 1479 C CA . PHE A 1 189 ? 49.592 24.139 -31.109 1.00 29.57 220 PHE A CA 1
ATOM 1480 C C . PHE A 1 189 ? 51.012 24.229 -30.525 1.00 29.83 220 PHE A C 1
ATOM 1481 O O . PHE A 1 189 ? 51.705 23.219 -30.528 1.00 30.10 220 PHE A O 1
ATOM 1489 N N . GLU A 1 190 ? 51.433 25.393 -29.985 1.00 29.68 221 GLU A N 1
ATOM 1490 C CA . GLU A 1 190 ? 52.762 25.491 -29.390 1.00 29.57 221 GLU A CA 1
ATOM 1491 C C . GLU A 1 190 ? 52.589 25.501 -27.852 1.00 29.33 221 GLU A C 1
ATOM 1492 O O . GLU A 1 190 ? 51.636 26.083 -27.305 1.00 29.28 221 GLU A O 1
ATOM 1498 N N . ARG A 1 191 ? 53.518 24.856 -27.174 1.00 28.65 222 ARG A N 1
ATOM 1499 C CA . ARG A 1 191 ? 53.478 24.760 -25.766 1.00 28.32 222 ARG A CA 1
ATOM 1500 C C . ARG A 1 191 ? 53.788 26.071 -25.159 1.00 29.25 222 ARG A C 1
ATOM 1501 O O . ARG A 1 191 ? 54.788 26.724 -25.551 1.00 27.49 222 ARG A O 1
ATOM 1509 N N . VAL A 1 192 ? 52.976 26.420 -24.163 1.00 28.26 223 VAL A N 1
ATOM 1510 C CA . VAL A 1 192 ? 53.195 27.673 -23.432 1.00 32.46 223 VAL A CA 1
ATOM 1511 C C . VAL A 1 192 ? 53.769 27.574 -21.969 1.00 31.52 223 VAL A C 1
ATOM 1512 O O . VAL A 1 192 ? 54.641 28.356 -21.564 1.00 32.45 223 VAL A O 1
ATOM 1516 N N . ALA A 1 193 ? 53.253 26.653 -21.174 1.00 29.27 224 ALA A N 1
ATOM 1517 C CA . ALA A 1 193 ? 53.626 26.629 -19.775 1.00 28.50 224 ALA A CA 1
ATOM 1518 C C . ALA A 1 193 ? 53.165 25.244 -19.277 1.00 29.20 224 ALA A C 1
ATOM 1519 O O . ALA A 1 193 ? 52.351 24.553 -19.948 1.00 27.17 224 ALA A O 1
ATOM 1521 N N . VAL A 1 194 ? 53.702 24.847 -18.122 1.00 28.38 225 VAL A N 1
ATOM 1522 C CA . VAL A 1 194 ? 53.382 23.609 -17.449 1.00 27.92 225 VAL A CA 1
ATOM 1523 C C . VAL A 1 194 ? 53.010 24.117 -16.010 1.00 28.37 225 VAL A C 1
ATOM 1524 O O . VAL A 1 194 ? 53.783 24.835 -15.400 1.00 26.36 225 VAL A O 1
ATOM 1528 N N . TYR A 1 195 ? 51.870 23.703 -15.487 1.00 27.26 226 TYR A N 1
ATOM 1529 C CA . TYR A 1 195 ? 51.492 24.028 -14.143 1.00 28.16 226 TYR A CA 1
ATOM 1530 C C . TYR A 1 195 ? 51.535 22.798 -13.329 1.00 28.35 226 TYR A C 1
ATOM 1531 O O . TYR A 1 195 ? 51.009 21.752 -13.755 1.00 30.75 226 TYR A O 1
ATOM 1540 N N . GLN A 1 196 ? 52.089 22.913 -12.115 1.00 27.06 227 GLN A N 1
ATOM 1541 C CA . GLN A 1 196 ? 52.063 21.825 -11.161 1.00 28.51 227 GLN A CA 1
ATOM 1542 C C . GLN A 1 196 ? 50.797 21.948 -10.380 1.00 28.36 227 GLN A C 1
ATOM 1543 O O . GLN A 1 196 ? 50.498 23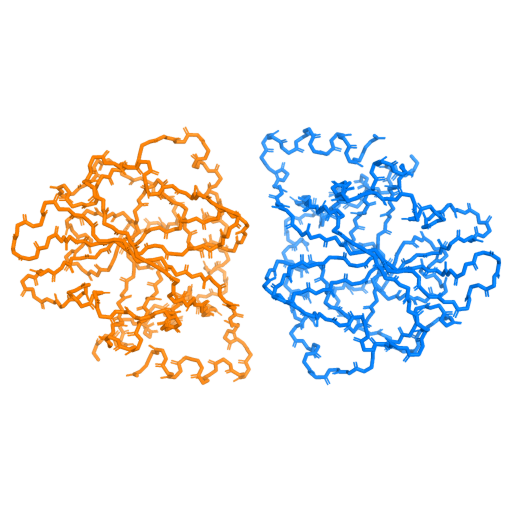.029 -9.890 1.00 26.34 227 GLN A O 1
ATOM 1549 N N . LYS A 1 197 ? 50.162 20.825 -10.142 1.00 27.69 228 LYS A N 1
ATOM 1550 C CA . LYS A 1 197 ? 48.916 20.837 -9.444 1.00 30.92 228 LYS A CA 1
ATOM 1551 C C . LYS A 1 197 ? 49.196 21.044 -7.950 1.00 31.88 228 LYS A C 1
ATOM 1552 O O . LYS A 1 197 ? 48.303 21.333 -7.175 1.00 32.48 228 LYS A O 1
ATOM 1558 N N . SER A 1 198 ? 50.450 20.949 -7.559 1.00 30.69 229 SER A N 1
ATOM 1559 C CA . SER A 1 198 ? 50.838 21.263 -6.185 1.00 32.26 229 SER A CA 1
ATOM 1560 C C . SER A 1 198 ? 50.908 22.790 -5.961 1.00 32.81 229 SER A C 1
ATOM 1561 O O . SER A 1 198 ? 50.892 23.214 -4.819 1.00 34.02 229 SER A O 1
ATOM 1564 N N . ASP A 1 199 ? 50.946 23.604 -7.030 1.00 31.66 230 ASP A N 1
ATOM 1565 C CA . ASP A 1 199 ? 50.961 25.050 -6.933 1.00 32.87 230 ASP A CA 1
ATOM 1566 C C . ASP A 1 199 ? 49.537 25.625 -6.805 1.00 32.43 230 ASP A C 1
ATOM 1567 O O . ASP A 1 199 ? 48.718 25.446 -7.671 1.00 31.52 230 ASP A O 1
ATOM 1572 N N . PRO A 1 200 ? 49.273 26.423 -5.740 1.00 31.67 231 PRO A N 1
ATOM 1573 C CA . PRO A 1 200 ? 47.898 26.977 -5.609 1.00 30.35 231 PRO A CA 1
ATOM 1574 C C . PRO A 1 200 ? 47.363 27.717 -6.896 1.00 30.88 231 PRO A C 1
ATOM 1575 O O . PRO A 1 200 ? 46.154 27.763 -7.066 1.00 28.13 231 PRO A O 1
ATOM 1579 N N . GLN A 1 201 ? 48.193 28.319 -7.751 1.00 29.87 232 GLN A N 1
ATOM 1580 C CA . GLN A 1 201 ? 47.632 28.994 -8.916 1.00 31.94 232 GLN A CA 1
ATOM 1581 C C . GLN A 1 201 ? 47.034 27.977 -9.910 1.00 32.90 232 GLN A C 1
ATOM 1582 O O . GLN A 1 201 ? 46.233 28.337 -10.786 1.00 32.04 232 GLN A O 1
ATOM 1588 N N . THR A 1 202 ? 47.366 26.713 -9.733 1.00 31.97 233 THR A N 1
ATOM 1589 C CA . THR A 1 202 ? 46.978 25.730 -10.741 1.00 32.31 233 THR A CA 1
ATOM 1590 C C . THR A 1 202 ? 45.481 25.471 -10.740 1.00 32.48 233 THR A C 1
ATOM 1591 O O . THR A 1 202 ? 44.908 25.121 -11.771 1.00 33.18 233 THR A O 1
ATOM 1595 N N . ALA A 1 203 ? 44.879 25.772 -9.612 1.00 30.93 234 ALA A N 1
ATOM 1596 C CA . ALA A 1 203 ? 43.488 25.508 -9.386 1.00 31.80 234 ALA A CA 1
ATOM 1597 C C . ALA A 1 203 ? 42.575 26.259 -10.388 1.00 32.14 234 ALA A C 1
ATOM 1598 O O . ALA A 1 203 ? 41.617 25.654 -10.875 1.00 33.15 234 ALA A O 1
ATOM 1600 N N . ALA A 1 204 ? 42.858 27.548 -10.648 1.00 29.98 235 ALA A N 1
ATOM 1601 C CA . ALA A 1 204 ? 42.139 28.260 -11.714 1.00 31.65 235 ALA A CA 1
ATOM 1602 C C . ALA A 1 204 ? 42.336 27.635 -13.137 1.00 31.69 235 ALA A C 1
ATOM 1603 O O . ALA A 1 204 ? 41.427 27.723 -13.952 1.00 33.31 235 ALA A O 1
ATOM 1605 N N . VAL A 1 205 ? 43.495 27.024 -13.434 1.00 31.14 236 VAL A N 1
ATOM 1606 C CA . VAL A 1 205 ? 43.687 26.381 -14.749 1.00 31.13 236 VAL A CA 1
ATOM 1607 C C . VAL A 1 205 ? 42.792 25.150 -14.744 1.00 31.73 236 VAL A C 1
ATOM 1608 O O . VAL A 1 205 ? 42.066 24.898 -15.705 1.00 30.37 236 VAL A O 1
ATOM 1612 N N . ALA A 1 206 ? 42.786 24.404 -13.606 1.00 31.55 237 ALA A N 1
ATOM 1613 C CA . ALA A 1 206 ? 42.037 23.127 -13.566 1.00 31.26 237 ALA A CA 1
ATOM 1614 C C . ALA A 1 206 ? 40.557 23.483 -13.713 1.00 33.56 237 ALA A C 1
ATOM 1615 O O . ALA A 1 206 ? 39.777 22.727 -14.311 1.00 33.66 237 ALA A O 1
ATOM 1617 N N . ARG A 1 207 ? 40.169 24.600 -13.113 1.00 33.52 238 ARG A N 1
ATOM 1618 C CA . ARG A 1 207 ? 38.748 24.895 -13.044 1.00 36.01 238 ARG A CA 1
ATOM 1619 C C . ARG A 1 207 ? 38.193 25.213 -14.460 1.00 36.01 238 ARG A C 1
ATOM 1620 O O . ARG A 1 207 ? 37.118 24.766 -14.913 1.00 36.53 238 ARG A O 1
ATOM 1628 N N . VAL A 1 208 ? 38.948 26.030 -15.153 1.00 36.60 239 VAL A N 1
ATOM 1629 C CA . VAL A 1 208 ? 38.648 26.445 -16.505 1.00 36.31 239 VAL A CA 1
ATOM 1630 C C . VAL A 1 208 ? 38.693 25.351 -17.597 1.00 37.41 239 VAL A C 1
ATOM 1631 O O . VAL A 1 208 ? 37.882 25.368 -18.574 1.00 36.64 239 VAL A O 1
ATOM 1635 N N . ALA A 1 209 ? 39.684 24.465 -17.455 1.00 34.69 240 ALA A N 1
ATOM 1636 C CA . ALA A 1 209 ? 39.993 23.381 -18.387 1.00 34.23 240 ALA A CA 1
ATOM 1637 C C . ALA A 1 209 ? 39.164 22.113 -18.170 1.00 35.60 240 ALA A C 1
ATOM 1638 O O . ALA A 1 209 ? 38.712 21.487 -19.147 1.00 33.74 240 ALA A O 1
ATOM 1640 N N . PHE A 1 210 ? 38.975 21.719 -16.909 1.00 36.40 241 PHE A N 1
ATOM 1641 C CA . PHE A 1 210 ? 38.311 20.477 -16.637 1.00 39.07 241 PHE A CA 1
ATOM 1642 C C . PHE A 1 210 ? 37.023 20.671 -15.841 1.00 43.82 241 PHE A C 1
ATOM 1643 O O . PHE A 1 210 ? 36.630 19.862 -15.006 1.00 45.44 241 PHE A O 1
ATOM 1651 N N . THR A 1 211 ? 36.279 21.714 -16.198 1.00 47.20 242 THR A N 1
ATOM 1652 C CA . THR A 1 211 ? 34.929 21.661 -15.758 1.00 49.96 242 THR A CA 1
ATOM 1653 C C . THR A 1 211 ? 33.933 22.355 -16.708 1.00 51.06 242 THR A C 1
ATOM 1654 O O . THR A 1 211 ? 32.925 21.779 -17.146 1.00 50.17 242 THR A O 1
ATOM 1658 N N . LYS A 1 212 ? 34.171 23.508 -17.092 1.00 53.22 243 LYS A N 1
ATOM 1659 N N . GLY B 1 4 ? 92.860 16.804 -14.784 1.00 74.05 35 GLY B N 1
ATOM 1660 C CA . GLY B 1 4 ? 92.935 17.290 -13.324 1.00 73.94 35 GLY B CA 1
ATOM 1661 C C . GLY B 1 4 ? 91.627 17.866 -12.705 1.00 72.77 35 GLY B C 1
ATOM 1662 O O . GLY B 1 4 ? 91.251 17.579 -11.535 1.00 73.15 35 GLY B O 1
ATOM 1663 N N . GLN B 1 5 ? 90.925 18.661 -13.515 1.00 70.62 36 GLN B N 1
ATOM 1664 C CA . GLN B 1 5 ? 89.488 18.959 -13.322 1.00 67.97 36 GLN B CA 1
ATOM 1665 C C . GLN B 1 5 ? 88.555 17.750 -13.601 1.00 65.05 36 GLN B C 1
ATOM 1666 O O . GLN B 1 5 ? 87.448 17.655 -13.063 1.00 64.79 36 GLN B O 1
ATOM 1672 N N . VAL B 1 6 ? 88.988 16.886 -14.511 1.00 61.32 37 VAL B N 1
ATOM 1673 C CA . VAL B 1 6 ? 88.181 15.739 -14.920 1.00 58.10 37 VAL B CA 1
ATOM 1674 C C . VAL B 1 6 ? 87.858 14.795 -13.745 1.00 55.07 37 VAL B C 1
ATOM 1675 O O . VAL B 1 6 ? 86.922 13.980 -13.805 1.00 53.84 37 VAL B O 1
ATOM 1679 N N . LYS B 1 7 ? 88.648 14.906 -12.690 1.00 51.63 38 LYS B N 1
ATOM 1680 C CA . LYS B 1 7 ? 88.551 14.018 -11.566 1.00 49.62 38 LYS B CA 1
ATOM 1681 C C . LYS B 1 7 ? 87.337 14.402 -10.668 1.00 46.47 38 LYS B C 1
ATOM 1682 O O . LYS B 1 7 ? 86.557 13.566 -10.221 1.00 45.34 38 LYS B O 1
ATOM 1688 N N . GLY B 1 8 ? 87.170 15.686 -10.423 1.00 43.74 39 GLY B N 1
ATOM 1689 C CA . GLY B 1 8 ? 85.958 16.141 -9.778 1.00 39.73 39 GLY B CA 1
ATOM 1690 C C . GLY B 1 8 ? 84.747 15.743 -10.605 1.00 36.48 39 GLY B C 1
ATOM 1691 O O . GLY B 1 8 ? 83.772 15.319 -10.071 1.00 35.87 39 GLY B O 1
ATOM 1692 N N . HIS B 1 9 ? 84.812 15.923 -11.901 1.00 34.93 40 HIS B N 1
ATOM 1693 C CA . HIS B 1 9 ? 83.643 15.657 -12.729 1.00 36.16 40 HIS B CA 1
ATOM 1694 C C . HIS B 1 9 ? 83.319 14.189 -12.639 1.00 36.59 40 HIS B C 1
ATOM 1695 O O . HIS B 1 9 ? 82.169 13.808 -12.517 1.00 37.22 40 HIS B O 1
ATOM 1702 N N . ALA B 1 10 ? 84.337 13.368 -12.688 1.00 37.48 41 ALA B N 1
ATOM 1703 C CA . ALA B 1 10 ? 84.103 11.948 -12.764 1.00 40.35 41 ALA B CA 1
ATOM 1704 C C . ALA B 1 10 ? 83.532 11.504 -11.409 1.00 41.79 41 ALA B C 1
ATOM 1705 O O . ALA B 1 10 ? 82.651 10.658 -11.387 1.00 42.24 41 ALA B O 1
ATOM 1707 N N . THR B 1 11 ? 83.974 12.098 -10.288 1.00 42.33 42 THR B N 1
ATOM 1708 C CA . THR B 1 11 ? 83.392 11.637 -9.037 1.00 43.10 42 THR B CA 1
ATOM 1709 C C . THR B 1 11 ? 81.949 12.138 -8.843 1.00 43.06 42 THR B C 1
ATOM 1710 O O . THR B 1 11 ? 81.061 11.360 -8.393 1.00 42.71 42 THR B O 1
ATOM 1714 N N . PHE B 1 12 ? 81.729 13.418 -9.181 1.00 42.09 43 PHE B N 1
ATOM 1715 C CA . PHE B 1 12 ? 80.356 13.981 -9.299 1.00 40.40 43 PHE B CA 1
ATOM 1716 C C . PHE B 1 12 ? 79.455 13.020 -10.036 1.00 40.41 43 PHE B C 1
ATOM 1717 O O . PHE B 1 12 ? 78.421 12.579 -9.509 1.00 41.70 43 PHE B O 1
ATOM 1725 N N . VAL B 1 13 ? 79.851 12.618 -11.245 1.00 40.23 44 VAL B N 1
ATOM 1726 C CA . VAL B 1 13 ? 78.992 11.728 -11.999 1.00 37.71 44 VAL B CA 1
ATOM 1727 C C . VAL B 1 13 ? 78.817 10.386 -11.290 1.00 40.86 44 VAL B C 1
ATOM 1728 O O . VAL B 1 13 ? 77.731 9.826 -11.262 1.00 40.28 44 VAL B O 1
ATOM 1732 N N . LYS B 1 14 ? 79.894 9.823 -10.780 1.00 43.33 45 LYS B N 1
ATOM 1733 C CA . LYS B 1 14 ? 79.868 8.416 -10.456 1.00 46.64 45 LYS B CA 1
ATOM 1734 C C . LYS B 1 14 ? 78.938 8.210 -9.288 1.00 48.51 45 LYS B C 1
ATOM 1735 O O . LYS B 1 14 ? 78.287 7.157 -9.156 1.00 48.10 45 LYS B O 1
ATOM 1741 N N . SER B 1 15 ? 78.925 9.215 -8.427 1.00 49.53 46 SER B N 1
ATOM 1742 C CA . SER B 1 15 ? 78.167 9.167 -7.216 1.00 51.18 46 SER B CA 1
ATOM 1743 C C . SER B 1 15 ? 76.639 9.344 -7.450 1.00 51.76 46 SER B C 1
ATOM 1744 O O . SER B 1 15 ? 75.810 8.762 -6.715 1.00 52.24 46 SER B O 1
ATOM 1747 N N . MET B 1 16 ? 76.249 10.181 -8.427 1.00 50.97 47 MET B N 1
ATOM 1748 C CA . MET B 1 16 ? 74.829 10.386 -8.737 1.00 48.98 47 MET B CA 1
ATOM 1749 C C . MET B 1 16 ? 74.048 9.089 -9.071 1.00 47.81 47 MET B C 1
ATOM 1750 O O . MET B 1 16 ? 73.972 8.661 -10.206 1.00 49.97 47 MET B O 1
ATOM 1755 N N . THR B 1 17 ? 73.468 8.452 -8.086 1.00 43.75 48 THR B N 1
ATOM 1756 C CA . THR B 1 17 ? 72.547 7.419 -8.355 1.00 40.79 48 THR B CA 1
ATOM 1757 C C . THR B 1 17 ? 71.282 7.965 -9.115 1.00 38.30 48 THR B C 1
ATOM 1758 O O . THR B 1 17 ? 71.082 9.181 -9.187 1.00 35.71 48 THR B O 1
ATOM 1762 N N . THR B 1 18 ? 70.430 7.085 -9.646 1.00 35.27 49 THR B N 1
ATOM 1763 C CA . THR B 1 18 ? 69.139 7.507 -10.183 1.00 34.30 49 THR B CA 1
ATOM 1764 C C . THR B 1 18 ? 68.222 8.107 -9.113 1.00 33.21 49 THR B C 1
ATOM 1765 O O . THR B 1 18 ? 67.522 9.083 -9.366 1.00 34.45 49 THR B O 1
ATOM 1769 N N . GLU B 1 19 ? 68.260 7.553 -7.895 1.00 32.99 50 GLU B N 1
ATOM 1770 C CA . GLU B 1 19 ? 67.451 8.088 -6.782 1.00 31.44 50 GLU B CA 1
ATOM 1771 C C . GLU B 1 19 ? 67.930 9.462 -6.346 1.00 30.89 50 GLU B C 1
ATOM 1772 O O . GLU B 1 19 ? 67.091 10.387 -6.130 1.00 31.70 50 GLU B O 1
ATOM 1778 N N . MET B 1 20 ? 69.246 9.664 -6.302 1.00 28.26 51 MET B N 1
ATOM 1779 C CA . MET B 1 20 ? 69.747 10.990 -6.029 1.00 28.86 51 MET B CA 1
ATOM 1780 C C . MET B 1 20 ? 69.446 12.059 -7.088 1.00 27.28 51 MET B C 1
ATOM 1781 O O . MET B 1 20 ? 69.177 13.180 -6.771 1.00 28.58 51 MET B O 1
ATOM 1786 N N . TYR B 1 21 ? 69.590 11.696 -8.342 1.00 27.06 52 TYR B N 1
ATOM 1787 C CA . TYR B 1 21 ? 69.293 12.546 -9.420 1.00 27.61 52 TYR B CA 1
ATOM 1788 C C . TYR B 1 21 ? 67.822 12.948 -9.365 1.00 28.88 52 TYR B C 1
ATOM 1789 O O . TYR B 1 21 ? 67.503 14.076 -9.659 1.00 31.93 52 TYR B O 1
ATOM 1798 N N . GLN B 1 22 ? 66.929 12.025 -9.063 1.00 27.89 53 GLN B N 1
ATOM 1799 C CA . GLN B 1 22 ? 65.488 12.352 -9.155 1.00 29.94 53 GLN B CA 1
ATOM 1800 C C . GLN B 1 22 ? 65.110 13.285 -7.989 1.00 27.90 53 GLN B C 1
ATOM 1801 O O . GLN B 1 22 ? 64.306 14.230 -8.126 1.00 29.01 53 GLN B O 1
ATOM 1807 N N . GLU B 1 23 ? 65.732 13.063 -6.861 1.00 25.19 54 GLU B N 1
ATOM 1808 C CA . GLU B 1 23 ? 65.563 13.968 -5.779 1.00 27.14 54 GLU B CA 1
ATOM 1809 C C . GLU B 1 23 ? 66.119 15.395 -6.103 1.00 26.49 54 GLU B C 1
ATOM 1810 O O . GLU B 1 23 ? 65.587 16.377 -5.673 1.00 29.20 54 GLU B O 1
ATOM 1816 N N . GLN B 1 24 ? 67.220 15.500 -6.803 1.00 25.93 55 GLN B N 1
ATOM 1817 C CA . GLN B 1 24 ? 67.794 16.792 -7.130 1.00 26.64 55 GLN B CA 1
ATOM 1818 C C . GLN B 1 24 ? 66.851 17.509 -8.111 1.00 26.53 55 GLN B C 1
ATOM 1819 O O . GLN B 1 24 ? 66.708 18.737 -8.095 1.00 26.31 55 GLN B O 1
ATOM 1825 N N . GLN B 1 25 ? 66.320 16.730 -9.050 1.00 27.02 56 GLN B N 1
ATOM 1826 C CA . GLN B 1 25 ? 65.285 17.206 -9.983 1.00 26.10 56 GLN B CA 1
ATOM 1827 C C . GLN B 1 25 ? 64.086 17.825 -9.271 1.00 27.11 56 GLN B C 1
ATOM 1828 O O . GLN B 1 25 ? 63.712 18.987 -9.529 1.00 27.17 56 GLN B O 1
ATOM 1834 N N . ASN B 1 26 ? 63.474 17.073 -8.351 1.00 27.82 57 ASN B N 1
ATOM 1835 C CA . ASN B 1 26 ? 62.332 17.560 -7.595 1.00 27.60 57 ASN B CA 1
ATOM 1836 C C . ASN B 1 26 ? 62.696 18.734 -6.658 1.00 28.21 57 ASN B C 1
ATOM 1837 O O . ASN B 1 26 ? 62.006 19.753 -6.637 1.00 27.20 57 ASN B O 1
ATOM 1842 N N . HIS B 1 27 ? 63.803 18.642 -5.913 1.00 27.71 58 HIS B N 1
ATOM 1843 C CA . HIS B 1 27 ? 64.196 19.796 -5.098 1.00 26.47 58 HIS B CA 1
ATOM 1844 C C . HIS B 1 27 ? 64.447 21.050 -5.939 1.00 26.92 58 HIS B C 1
ATOM 1845 O O . HIS B 1 27 ? 64.117 22.197 -5.500 1.00 26.53 58 HIS B O 1
ATOM 1852 N N . SER B 1 28 ? 65.071 20.845 -7.117 1.00 23.74 59 SER B N 1
ATOM 1853 C CA . SER B 1 28 ? 65.259 21.958 -8.003 1.00 24.59 59 SER B CA 1
ATOM 1854 C C . SER B 1 28 ? 63.958 22.553 -8.516 1.00 24.20 59 SER B C 1
ATOM 1855 O O . SER B 1 28 ? 63.808 23.779 -8.587 1.00 27.97 59 SER B O 1
ATOM 1858 N N . LEU B 1 29 ? 63.051 21.701 -8.954 1.00 26.27 60 LEU B N 1
ATOM 1859 C CA . LEU B 1 29 ? 61.711 22.149 -9.332 1.00 27.90 60 LEU B CA 1
ATOM 1860 C C . LEU B 1 29 ? 61.056 23.053 -8.236 1.00 25.92 60 LEU B C 1
ATOM 1861 O O . LEU B 1 29 ? 60.601 24.146 -8.531 1.00 25.25 60 LEU B O 1
ATOM 1866 N N . ALA B 1 30 ? 61.109 22.588 -7.002 1.00 25.47 61 ALA B N 1
ATOM 1867 C CA . ALA B 1 30 ? 60.587 23.280 -5.814 1.00 27.01 61 ALA B CA 1
ATOM 1868 C C . ALA B 1 30 ? 61.259 24.599 -5.671 1.00 27.64 61 ALA B C 1
ATOM 1869 O O . ALA B 1 30 ? 60.615 25.609 -5.372 1.00 25.36 61 ALA B O 1
ATOM 1871 N N . TYR B 1 31 ? 62.588 24.594 -5.822 1.00 28.29 62 TYR B N 1
ATOM 1872 C CA . TYR B 1 31 ? 63.305 25.824 -5.680 1.00 26.50 62 TYR B CA 1
ATOM 1873 C C . TYR B 1 31 ? 62.829 26.842 -6.745 1.00 28.19 62 TYR B C 1
ATOM 1874 O O . TYR B 1 31 ? 62.547 28.034 -6.443 1.00 28.43 62 TYR B O 1
ATOM 1883 N N . ASN B 1 32 ? 62.680 26.373 -7.987 1.00 28.53 63 ASN B N 1
ATOM 1884 C CA . ASN B 1 32 ? 62.170 27.263 -9.002 1.00 28.72 63 ASN B CA 1
ATOM 1885 C C . ASN B 1 32 ? 60.806 27.846 -8.679 1.00 28.15 63 ASN B C 1
ATOM 1886 O O . ASN B 1 32 ? 60.591 29.007 -8.962 1.00 26.56 63 ASN B O 1
ATOM 1891 N N . GLN B 1 33 ? 59.909 26.995 -8.153 1.00 28.49 64 GLN B N 1
ATOM 1892 C CA . GLN B 1 33 ? 58.520 27.344 -7.837 1.00 30.10 64 GLN B CA 1
ATOM 1893 C C . GLN B 1 33 ? 58.465 28.436 -6.765 1.00 30.79 64 GLN B C 1
ATOM 1894 O O . GLN B 1 33 ? 57.576 29.276 -6.837 1.00 30.04 64 GLN B O 1
ATOM 1900 N N . ARG B 1 34 ? 59.406 28.481 -5.797 1.00 30.14 65 ARG B N 1
ATOM 1901 C CA . ARG B 1 34 ? 59.362 29.514 -4.703 1.00 31.06 65 ARG B CA 1
ATOM 1902 C C . ARG B 1 34 ? 59.810 30.903 -5.148 1.00 33.21 65 ARG B C 1
ATOM 1903 O O . ARG B 1 34 ? 59.555 31.946 -4.481 1.00 34.07 65 ARG B O 1
ATOM 1911 N N . LEU B 1 35 ? 60.536 30.949 -6.252 1.00 33.88 66 LEU B N 1
ATOM 1912 C CA . LEU B 1 35 ? 60.966 32.195 -6.850 1.00 36.50 66 LEU B CA 1
ATOM 1913 C C . LEU B 1 35 ? 59.861 33.197 -7.170 1.00 39.63 66 LEU B C 1
ATOM 1914 O O . LEU B 1 35 ? 60.089 34.389 -7.021 1.00 37.79 66 LEU B O 1
ATOM 1919 N N . ALA B 1 36 ? 58.700 32.750 -7.653 1.00 43.89 67 ALA B N 1
ATOM 1920 C CA . ALA B 1 36 ? 57.542 33.702 -7.710 1.00 51.28 67 ALA B CA 1
ATOM 1921 C C . ALA B 1 36 ? 57.475 34.609 -6.416 1.00 54.42 67 ALA B C 1
ATOM 1922 O O . ALA B 1 36 ? 57.633 35.858 -6.498 1.00 55.58 67 ALA B O 1
ATOM 1924 N N . SER B 1 37 ? 57.302 33.956 -5.249 1.00 58.01 68 SER B N 1
ATOM 1925 C CA . SER B 1 37 ? 57.454 34.538 -3.854 1.00 61.22 68 SER B CA 1
ATOM 1926 C C . SER B 1 37 ? 58.670 35.449 -3.487 1.00 63.06 68 SER B C 1
ATOM 1927 O O . SER B 1 37 ? 58.492 36.399 -2.685 1.00 63.59 68 SER B O 1
ATOM 1930 N N . GLN B 1 38 ? 59.883 35.147 -3.986 1.00 65.09 69 GLN B N 1
ATOM 1931 C CA . GLN B 1 38 ? 61.061 36.016 -3.720 1.00 66.70 69 GLN B CA 1
ATOM 1932 C C . GLN B 1 38 ? 61.030 37.340 -4.526 1.00 66.81 69 GLN B C 1
ATOM 1933 O O . GLN B 1 38 ? 60.215 37.503 -5.460 1.00 67.12 69 GLN B O 1
ATOM 1939 N N . ASN B 1 39 ? 61.897 38.292 -4.174 1.00 66.55 70 ASN B N 1
ATOM 1940 C CA . ASN B 1 39 ? 62.039 39.420 -5.089 1.00 66.62 70 ASN B CA 1
ATOM 1941 C C . ASN B 1 39 ? 63.415 40.023 -5.432 1.00 65.36 70 ASN B C 1
ATOM 1942 O O . ASN B 1 39 ? 63.555 40.640 -6.501 1.00 65.41 70 ASN B O 1
ATOM 1947 N N . ARG B 1 40 ? 64.431 39.879 -4.582 1.00 62.97 71 ARG B N 1
ATOM 1948 C CA . ARG B 1 40 ? 65.729 40.505 -4.983 1.00 60.20 71 ARG B CA 1
ATOM 1949 C C . ARG B 1 40 ? 66.888 39.535 -5.306 1.00 56.78 71 ARG B C 1
ATOM 1950 O O . ARG B 1 40 ? 67.234 38.566 -4.560 1.00 55.51 71 ARG B O 1
ATOM 1958 N N . ILE B 1 41 ? 67.429 39.809 -6.481 1.00 52.40 72 ILE B N 1
ATOM 1959 C CA . ILE B 1 41 ? 68.581 39.126 -6.934 1.00 47.37 72 ILE B CA 1
ATOM 1960 C C . ILE B 1 41 ? 69.721 40.015 -6.443 1.00 46.03 72 ILE B C 1
ATOM 1961 O O . ILE B 1 41 ? 69.652 41.191 -6.606 1.00 46.94 72 ILE B O 1
ATOM 1966 N N . VAL B 1 42 ? 70.744 39.465 -5.821 1.00 43.08 73 VAL B N 1
ATOM 1967 C CA . VAL B 1 42 ? 71.838 40.283 -5.340 1.00 41.30 73 VAL B CA 1
ATOM 1968 C C . VAL B 1 42 ? 72.964 40.272 -6.356 1.00 40.43 73 VAL B C 1
ATOM 1969 O O . VAL B 1 42 ? 73.224 39.242 -7.011 1.00 37.85 73 VAL B O 1
ATOM 1973 N N . ASP B 1 43 ? 73.703 41.379 -6.458 1.00 39.19 74 ASP B N 1
ATOM 1974 C CA . ASP B 1 43 ? 74.932 41.297 -7.226 1.00 37.19 74 ASP B CA 1
ATOM 1975 C C . ASP B 1 43 ? 75.899 40.215 -6.685 1.00 35.71 74 ASP B C 1
ATOM 1976 O O . ASP B 1 43 ? 76.297 40.290 -5.587 1.00 34.68 74 ASP B O 1
ATOM 1981 N N . PRO B 1 44 ? 76.297 39.236 -7.520 1.00 35.82 75 PRO B N 1
ATOM 1982 C CA . PRO B 1 44 ? 77.243 38.192 -7.063 1.00 36.98 75 PRO B CA 1
ATOM 1983 C C . PRO B 1 44 ? 78.652 38.670 -6.723 1.00 37.21 75 PRO B C 1
ATOM 1984 O O . PRO B 1 44 ? 79.342 37.996 -6.014 1.00 36.96 75 PRO B O 1
ATOM 1988 N N . PHE B 1 45 ? 79.027 39.855 -7.160 1.00 39.04 76 PHE B N 1
ATOM 1989 C CA . PHE B 1 45 ? 80.419 40.348 -7.011 1.00 41.86 76 PHE B CA 1
ATOM 1990 C C . PHE B 1 45 ? 80.495 41.524 -6.058 1.00 45.69 76 PHE B C 1
ATOM 1991 O O . PHE B 1 45 ? 81.347 42.423 -6.147 1.00 47.30 76 PHE B O 1
ATOM 1999 N N . LEU B 1 46 ? 79.535 41.544 -5.156 1.00 50.20 77 LEU B N 1
ATOM 2000 C CA . LEU B 1 46 ? 79.589 42.434 -4.034 1.00 54.25 77 LEU B CA 1
ATOM 2001 C C . LEU B 1 46 ? 80.671 41.933 -3.036 1.00 56.07 77 LEU B C 1
ATOM 2002 O O . LEU B 1 46 ? 81.569 42.716 -2.629 1.00 56.52 77 LEU B O 1
ATOM 2007 N N . ALA B 1 47 ? 80.615 40.599 -2.811 1.00 57.75 78 ALA B N 1
ATOM 2008 C CA . ALA B 1 47 ? 81.320 39.820 -1.786 1.00 59.08 78 ALA B CA 1
ATOM 2009 C C . ALA B 1 47 ? 80.759 38.375 -1.780 1.00 59.95 78 ALA B C 1
ATOM 2010 O O . ALA B 1 47 ? 80.431 37.784 -2.845 1.00 59.80 78 ALA B O 1
ATOM 2012 N N . GLU B 1 48 ? 80.629 37.859 -0.535 1.00 60.58 79 GLU B N 1
ATOM 2013 C CA . GLU B 1 48 ? 79.671 36.828 -0.140 1.00 61.17 79 GLU B CA 1
ATOM 2014 C C . GLU B 1 48 ? 78.210 37.274 -0.341 1.00 61.63 79 GLU B C 1
ATOM 2015 O O . GLU B 1 48 ? 77.917 38.272 -1.024 1.00 61.80 79 GLU B O 1
ATOM 2021 N N . GLY B 1 49 ? 77.285 36.530 0.249 1.00 61.85 80 GLY B N 1
ATOM 2022 C CA . GLY B 1 49 ? 75.898 36.735 -0.135 1.00 62.44 80 GLY B CA 1
ATOM 2023 C C . GLY B 1 49 ? 74.789 36.379 0.826 1.00 62.78 80 GLY B C 1
ATOM 2024 O O . GLY B 1 49 ? 74.217 35.245 0.768 1.00 63.74 80 GLY B O 1
ATOM 2025 N N . TYR B 1 50 ? 74.463 37.368 1.674 1.00 62.15 81 TYR B N 1
ATOM 2026 C CA . TYR B 1 50 ? 73.277 37.358 2.555 1.00 61.36 81 TYR B CA 1
ATOM 2027 C C . TYR B 1 50 ? 73.071 35.905 2.992 1.00 59.55 81 TYR B C 1
ATOM 2028 O O . TYR B 1 50 ? 74.035 35.124 2.985 1.00 59.66 81 TYR B O 1
ATOM 2037 N N . GLU B 1 51 ? 71.858 35.522 3.365 1.00 56.82 82 GLU B N 1
ATOM 2038 C CA . GLU B 1 51 ? 71.659 34.106 3.712 1.00 54.51 82 GLU B CA 1
ATOM 2039 C C . GLU B 1 51 ? 70.873 33.306 2.748 1.00 50.97 82 GLU B C 1
ATOM 2040 O O . GLU B 1 51 ? 69.699 33.564 2.581 1.00 51.84 82 GLU B O 1
ATOM 2046 N N . VAL B 1 52 ? 71.512 32.334 2.119 1.00 46.18 83 VAL B N 1
ATOM 2047 C CA . VAL B 1 52 ? 70.815 31.575 1.122 1.00 42.20 83 VAL B CA 1
ATOM 2048 C C . VAL B 1 52 ? 70.577 30.180 1.608 1.00 40.03 83 VAL B C 1
ATOM 2049 O O . VAL B 1 52 ? 71.448 29.502 2.054 1.00 38.40 83 VAL B O 1
ATOM 2053 N N . ASN B 1 53 ? 69.351 29.755 1.461 1.00 37.55 84 ASN B N 1
ATOM 2054 C CA . ASN B 1 53 ? 68.965 28.417 1.738 1.00 37.36 84 ASN B CA 1
ATOM 2055 C C . ASN B 1 53 ? 68.283 27.732 0.588 1.00 35.55 84 ASN B C 1
ATOM 2056 O O . ASN B 1 53 ? 67.061 27.780 0.511 1.00 35.24 84 ASN B O 1
ATOM 2061 N N . TYR B 1 54 ? 69.070 27.118 -0.315 1.00 32.56 85 TYR B N 1
ATOM 2062 C CA . TYR B 1 54 ? 68.521 26.416 -1.474 1.00 30.37 85 TYR B CA 1
ATOM 2063 C C . TYR B 1 54 ? 67.646 25.209 -1.127 1.00 30.51 85 TYR B C 1
ATOM 2064 O O . TYR B 1 54 ? 66.671 24.984 -1.829 1.00 31.16 85 TYR B O 1
ATOM 2073 N N . GLN B 1 55 ? 67.989 24.420 -0.089 1.00 28.19 86 GLN B N 1
ATOM 2074 C CA . GLN B 1 55 ? 67.201 23.238 0.286 1.00 29.44 86 GLN B CA 1
ATOM 2075 C C . GLN B 1 55 ? 67.112 22.328 -0.938 1.00 32.19 86 GLN B C 1
ATOM 2076 O O . GLN B 1 55 ? 66.029 21.830 -1.290 1.00 32.73 86 GLN B O 1
ATOM 2082 N N . VAL B 1 56 ? 68.241 22.197 -1.639 1.00 31.75 87 VAL B N 1
ATOM 2083 C CA . VAL B 1 56 ? 68.318 21.285 -2.776 1.00 32.56 87 VAL B CA 1
ATOM 2084 C C . VAL B 1 56 ? 69.144 20.045 -2.298 1.00 33.51 87 VAL B C 1
ATOM 2085 O O . VAL B 1 56 ? 68.774 18.886 -2.493 1.00 33.49 87 VAL B O 1
ATOM 2089 N N . SER B 1 57 ? 70.205 20.304 -1.576 1.00 33.47 88 SER B N 1
ATOM 2090 C CA . SER B 1 57 ? 70.989 19.194 -1.026 1.00 35.54 88 SER B CA 1
ATOM 2091 C C . SER B 1 57 ? 71.155 19.368 0.511 1.00 35.54 88 SER B C 1
ATOM 2092 O O . SER B 1 57 ? 71.006 20.497 1.063 1.00 36.46 88 SER B O 1
ATOM 2095 N N . ASP B 1 58 ? 71.508 18.274 1.197 1.00 35.01 89 ASP B N 1
ATOM 2096 C CA . ASP B 1 58 ? 71.810 18.350 2.619 1.00 37.07 89 ASP B CA 1
ATOM 2097 C C . ASP B 1 58 ? 73.088 19.082 2.922 1.00 34.80 89 ASP B C 1
ATOM 2098 O O . ASP B 1 58 ? 73.253 19.545 4.037 1.00 35.56 89 ASP B O 1
ATOM 2103 N N . ASP B 1 59 ? 74.000 19.057 1.968 1.00 32.48 90 ASP B N 1
ATOM 2104 C CA . ASP B 1 59 ? 75.261 19.756 2.016 1.00 31.87 90 ASP B CA 1
ATOM 2105 C C . ASP B 1 59 ? 75.194 21.074 1.187 1.00 30.20 90 ASP B C 1
ATOM 2106 O O . ASP B 1 59 ? 75.140 21.074 -0.007 1.00 29.62 90 ASP B O 1
ATOM 2111 N N . PRO B 1 60 ? 75.234 22.214 1.852 1.00 31.97 91 PRO B N 1
ATOM 2112 C CA . PRO B 1 60 ? 75.161 23.514 1.118 1.00 29.72 91 PRO B CA 1
ATOM 2113 C C . PRO B 1 60 ? 76.326 23.768 0.148 1.00 30.14 91 PRO B C 1
ATOM 2114 O O . PRO B 1 60 ? 76.181 24.595 -0.762 1.00 28.95 91 PRO B O 1
ATOM 2118 N N . ASP B 1 61 ? 77.475 23.105 0.377 1.00 29.91 92 ASP B N 1
ATOM 2119 C CA . ASP B 1 61 ? 78.627 23.195 -0.504 1.00 29.75 92 ASP B CA 1
ATOM 2120 C C . ASP B 1 61 ? 78.744 22.032 -1.526 1.00 29.43 92 ASP B C 1
ATOM 2121 O O . ASP B 1 61 ? 79.796 21.905 -2.167 1.00 27.30 92 ASP B O 1
ATOM 2126 N N . ALA B 1 62 ? 77.666 21.240 -1.771 1.00 28.57 93 ALA B N 1
ATOM 2127 C CA . ALA B 1 62 ? 77.875 20.157 -2.682 1.00 28.84 93 ALA B CA 1
ATOM 2128 C C . ALA B 1 62 ? 77.896 20.749 -4.099 1.00 31.15 93 ALA B C 1
ATOM 2129 O O . ALA B 1 62 ? 77.217 21.759 -4.385 1.00 29.56 93 ALA B O 1
ATOM 2131 N N . VAL B 1 63 ? 78.670 20.094 -4.971 1.00 30.64 94 VAL B N 1
ATOM 2132 C CA . VAL B 1 63 ? 78.631 20.430 -6.368 1.00 30.40 94 VAL B CA 1
ATOM 2133 C C . VAL B 1 63 ? 77.264 20.056 -7.005 1.00 30.65 94 VAL B C 1
ATOM 2134 O O . VAL B 1 63 ? 76.788 18.886 -6.929 1.00 29.05 94 VAL B O 1
ATOM 2138 N N . TYR B 1 64 ? 76.592 21.066 -7.570 1.00 30.41 95 TYR B N 1
ATOM 2139 C CA . TYR B 1 64 ? 75.243 20.845 -8.091 1.00 26.75 95 TYR B CA 1
ATOM 2140 C C . TYR B 1 64 ? 75.298 20.322 -9.573 1.00 27.67 95 TYR B C 1
ATOM 2141 O O . TYR B 1 64 ? 74.399 19.528 -10.052 1.00 27.61 95 TYR B O 1
ATOM 2150 N N . GLY B 1 65 ? 76.271 20.828 -10.353 1.00 26.77 96 GLY B N 1
ATOM 2151 C CA . GLY B 1 65 ? 76.395 20.421 -11.788 1.00 27.92 96 GLY B CA 1
ATOM 2152 C C . GLY B 1 65 ? 77.817 20.707 -12.274 1.00 29.36 96 GLY B C 1
ATOM 2153 O O . GLY B 1 65 ? 78.598 21.300 -11.547 1.00 28.87 96 GLY B O 1
ATOM 2154 N N . TYR B 1 66 ? 78.178 20.208 -13.461 1.00 29.16 97 TYR B N 1
ATOM 2155 C CA . TYR B 1 66 ? 79.372 20.660 -14.142 1.00 29.72 97 TYR B CA 1
ATOM 2156 C C . TYR B 1 66 ? 79.086 21.420 -15.424 1.00 30.44 97 TYR B C 1
ATOM 2157 O O . TYR B 1 66 ? 78.201 21.039 -16.233 1.00 29.51 97 TYR B O 1
ATOM 2166 N N . LEU B 1 67 ? 79.900 22.460 -15.646 1.00 30.12 98 LEU B N 1
ATOM 2167 C CA . LEU B 1 67 ? 79.717 23.302 -16.807 1.00 30.77 98 LEU B CA 1
ATOM 2168 C C . LEU B 1 67 ? 80.986 23.276 -17.689 1.00 31.79 98 LEU B C 1
ATOM 2169 O O . LEU B 1 67 ? 82.084 23.343 -17.199 1.00 31.83 98 LEU B O 1
ATOM 2174 N N . SER B 1 68 ? 80.803 23.185 -18.997 1.00 31.72 99 SER B N 1
ATOM 2175 C CA . SER B 1 68 ? 81.950 23.089 -19.868 1.00 28.57 99 SER B CA 1
ATOM 2176 C C . SER B 1 68 ? 81.760 24.003 -21.084 1.00 28.23 99 SER B C 1
ATOM 2177 O O . SER B 1 68 ? 80.642 24.115 -21.616 1.00 27.26 99 SER B O 1
ATOM 2180 N N . ILE B 1 69 ? 82.799 24.772 -21.444 1.00 26.25 100 ILE B N 1
ATOM 2181 C CA . ILE B 1 69 ? 82.722 25.556 -22.674 1.00 27.53 100 ILE B CA 1
ATOM 2182 C C . ILE B 1 69 ? 84.031 25.179 -23.440 1.00 28.76 100 ILE B C 1
ATOM 2183 O O . ILE B 1 69 ? 85.109 25.745 -23.171 1.00 27.35 100 ILE B O 1
ATOM 2188 N N . PRO B 1 70 ? 83.949 24.124 -24.284 1.00 28.81 101 PRO B N 1
ATOM 2189 C CA . PRO B 1 70 ? 85.185 23.596 -24.859 1.00 31.09 101 PRO B CA 1
ATOM 2190 C C . PRO B 1 70 ? 85.940 24.707 -25.587 1.00 32.71 101 PRO B C 1
ATOM 2191 O O . PRO B 1 70 ? 87.176 24.756 -25.527 1.00 33.56 101 PRO B O 1
ATOM 2195 N N . SER B 1 71 ? 85.220 25.645 -26.216 1.00 33.69 102 SER B N 1
ATOM 2196 C CA . SER B 1 71 ? 85.993 26.593 -26.931 1.00 35.40 102 SER B CA 1
ATOM 2197 C C . SER B 1 71 ? 86.887 27.492 -26.079 1.00 35.02 102 SER B C 1
ATOM 2198 O O . SER B 1 71 ? 87.754 28.092 -26.621 1.00 34.09 102 SER B O 1
ATOM 2201 N N . LEU B 1 72 ? 86.664 27.572 -24.762 1.00 35.67 103 LEU B N 1
ATOM 2202 C CA . LEU B 1 72 ? 87.478 28.409 -23.885 1.00 32.04 103 LEU B CA 1
ATOM 2203 C C . LEU B 1 72 ? 88.272 27.505 -22.995 1.00 31.25 103 LEU B C 1
ATOM 2204 O O . LEU B 1 72 ? 88.938 27.974 -22.105 1.00 28.47 103 LEU B O 1
ATOM 2209 N N . GLU B 1 73 ? 88.187 26.195 -23.248 1.00 29.79 104 GLU B N 1
ATOM 2210 C CA . GLU B 1 73 ? 88.685 25.200 -22.352 1.00 31.75 104 GLU B CA 1
ATOM 2211 C C . GLU B 1 73 ? 88.293 25.459 -20.903 1.00 32.58 104 GLU B C 1
ATOM 2212 O O . GLU B 1 73 ? 89.130 25.457 -20.018 1.00 31.33 104 GLU B O 1
ATOM 2218 N N . ILE B 1 74 ? 86.998 25.613 -20.686 1.00 31.20 105 ILE B N 1
ATOM 2219 C CA . ILE B 1 74 ? 86.493 25.795 -19.334 1.00 32.31 105 ILE B CA 1
ATOM 2220 C C . ILE B 1 74 ? 85.753 24.544 -18.956 1.00 32.18 105 ILE B C 1
ATOM 2221 O O . ILE B 1 74 ? 84.845 24.130 -19.718 1.00 30.94 105 ILE B O 1
ATOM 2226 N N . MET B 1 75 ? 86.087 23.980 -17.805 1.00 31.30 106 MET B N 1
ATOM 2227 C CA A MET B 1 75 ? 85.349 22.869 -17.286 0.50 32.12 106 MET B CA 1
ATOM 2228 C CA B MET B 1 75 ? 85.414 22.786 -17.308 0.50 32.33 106 MET B CA 1
ATOM 2229 C C . MET B 1 75 ? 85.399 22.906 -15.771 1.00 32.10 106 MET B C 1
ATOM 2230 O O . MET B 1 75 ? 86.403 22.612 -15.148 1.00 32.92 106 MET B O 1
ATOM 2239 N N . GLU B 1 76 ? 84.274 23.288 -15.164 1.00 31.20 107 GLU B N 1
ATOM 2240 C CA . GLU B 1 76 ? 84.257 23.668 -13.751 1.00 29.76 107 GLU B CA 1
ATOM 2241 C C . GLU B 1 76 ? 83.029 23.115 -13.012 1.00 29.88 107 GLU B C 1
ATOM 2242 O O . GLU B 1 76 ? 81.881 23.101 -13.572 1.00 29.77 107 GLU B O 1
ATOM 2248 N N . PRO B 1 77 ? 83.216 22.793 -11.746 1.00 29.42 108 PRO B N 1
ATOM 2249 C CA . PRO B 1 77 ? 82.005 22.567 -10.969 1.00 29.61 108 PRO B CA 1
ATOM 2250 C C . PRO B 1 77 ? 81.118 23.807 -10.757 1.00 30.83 108 PRO B C 1
ATOM 2251 O O . PRO B 1 77 ? 81.611 24.976 -10.660 1.00 31.54 108 PRO B O 1
ATOM 2255 N N . VAL B 1 78 ? 79.816 23.571 -10.621 1.00 29.70 109 VAL B N 1
ATOM 2256 C CA . VAL B 1 78 ? 78.898 24.672 -10.289 1.00 28.62 109 VAL B CA 1
ATOM 2257 C C . VAL B 1 78 ? 78.346 24.534 -8.890 1.00 29.26 109 VAL B C 1
ATOM 2258 O O . VAL B 1 78 ? 77.724 23.473 -8.544 1.00 29.55 109 VAL B O 1
ATOM 2262 N N . TYR B 1 79 ? 78.574 25.579 -8.068 1.00 28.39 110 TYR B N 1
ATOM 2263 C CA . TYR B 1 79 ? 78.007 25.627 -6.674 1.00 26.48 110 TYR B CA 1
ATOM 2264 C C . TYR B 1 79 ? 76.713 26.388 -6.567 1.00 24.80 110 TYR B C 1
ATOM 2265 O O . TYR B 1 79 ? 76.340 27.138 -7.457 1.00 25.68 110 TYR B O 1
ATOM 2274 N N . LEU B 1 80 ? 75.999 26.176 -5.472 1.00 25.67 111 LEU B N 1
ATOM 2275 C CA . LEU B 1 80 ? 74.795 26.926 -5.249 1.00 27.80 111 LEU B CA 1
ATOM 2276 C C . LEU B 1 80 ? 75.055 28.105 -4.334 1.00 27.19 111 LEU B C 1
ATOM 2277 O O . LEU B 1 80 ? 75.327 27.898 -3.091 1.00 25.14 111 LEU B O 1
ATOM 2282 N N . GLY B 1 81 ? 74.759 29.299 -4.845 1.00 27.17 112 GLY B N 1
ATOM 2283 C CA . GLY B 1 81 ? 74.955 30.535 -4.039 1.00 26.95 112 GLY B CA 1
ATOM 2284 C C . GLY B 1 81 ? 76.315 31.191 -4.364 1.00 27.49 112 GLY B C 1
ATOM 2285 O O . GLY B 1 81 ? 77.302 30.578 -4.227 1.00 28.14 112 GLY B O 1
ATOM 2286 N N . ALA B 1 82 ? 76.326 32.426 -4.850 1.00 28.75 113 ALA B N 1
ATOM 2287 C CA . ALA B 1 82 ? 77.526 33.037 -5.397 1.00 29.39 113 ALA B CA 1
ATOM 2288 C C . ALA B 1 82 ? 78.117 33.905 -4.323 1.00 30.14 113 ALA B C 1
ATOM 2289 O O . ALA B 1 82 ? 77.943 35.100 -4.386 1.00 32.93 113 ALA B O 1
ATOM 2291 N N . ASP B 1 83 ? 78.781 33.312 -3.359 1.00 29.03 114 ASP B N 1
ATOM 2292 C CA . ASP B 1 83 ? 79.510 34.044 -2.333 1.00 27.85 114 ASP B CA 1
ATOM 2293 C C . ASP B 1 83 ? 80.995 33.866 -2.640 1.00 27.08 114 ASP B C 1
ATOM 2294 O O . ASP B 1 83 ? 81.437 33.170 -3.580 1.00 26.70 114 ASP B O 1
ATOM 2299 N N . TYR B 1 84 ? 81.794 34.483 -1.805 1.00 26.83 115 TYR B N 1
ATOM 2300 C CA . TYR B 1 84 ? 83.216 34.538 -2.018 1.00 28.51 115 TYR B CA 1
ATOM 2301 C C . TYR B 1 84 ? 83.807 33.180 -1.887 1.00 26.25 115 TYR B C 1
ATOM 2302 O O . TYR B 1 84 ? 84.713 32.820 -2.646 1.00 26.93 115 TYR B O 1
ATOM 2311 N N . HIS B 1 85 ? 83.318 32.424 -0.903 1.00 24.03 116 HIS B N 1
ATOM 2312 C CA . HIS B 1 85 ? 83.719 31.044 -0.700 1.00 26.30 116 HIS B CA 1
ATOM 2313 C C . HIS B 1 85 ? 83.491 30.244 -1.969 1.00 25.37 116 HIS B C 1
ATOM 2314 O O . HIS B 1 85 ? 84.416 29.666 -2.465 1.00 26.45 116 HIS B O 1
ATOM 2321 N N . HIS B 1 86 ? 82.285 30.208 -2.509 1.00 26.79 117 HIS B N 1
ATOM 2322 C CA . HIS B 1 86 ? 82.002 29.399 -3.707 1.00 28.31 117 HIS B CA 1
ATOM 2323 C C . HIS B 1 86 ? 82.735 29.906 -4.972 1.00 28.67 117 HIS B C 1
ATOM 2324 O O . HIS B 1 86 ? 83.227 29.156 -5.816 1.00 29.36 117 HIS B O 1
ATOM 2331 N N . LEU B 1 87 ? 82.781 31.211 -5.108 1.00 30.33 118 LEU B N 1
ATOM 2332 C CA . LEU B 1 87 ? 83.463 31.818 -6.238 1.00 30.23 118 LEU B CA 1
ATOM 2333 C C . LEU B 1 87 ? 84.927 31.583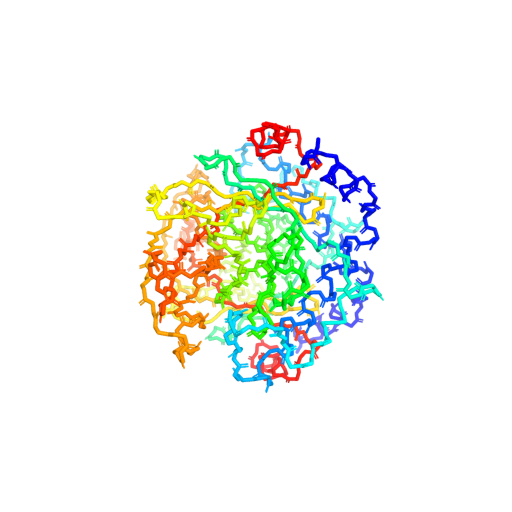 -6.221 1.00 31.07 118 LEU B C 1
ATOM 2334 O O . LEU B 1 87 ? 85.606 31.706 -7.248 1.00 31.02 118 LEU B O 1
ATOM 2339 N N . GLY B 1 88 ? 85.432 31.168 -5.059 1.00 30.59 119 GLY B N 1
ATOM 2340 C CA . GLY B 1 88 ? 86.873 30.862 -4.990 1.00 30.29 119 GLY B CA 1
ATOM 2341 C C . GLY B 1 88 ? 87.151 29.434 -5.370 1.00 31.18 119 GLY B C 1
ATOM 2342 O O . GLY B 1 88 ? 88.298 29.106 -5.626 1.00 30.51 119 GLY B O 1
ATOM 2343 N N . MET B 1 89 ? 86.096 28.619 -5.443 1.00 30.26 120 MET B N 1
ATOM 2344 C CA . MET B 1 89 ? 86.108 27.152 -5.701 1.00 30.98 120 MET B CA 1
ATOM 2345 C C . MET B 1 89 ? 85.661 26.755 -7.113 1.00 29.70 120 MET B C 1
ATOM 2346 O O . MET B 1 89 ? 85.882 25.599 -7.478 1.00 31.86 120 MET B O 1
ATOM 2351 N N . GLY B 1 90 ? 84.921 27.596 -7.847 1.00 27.77 121 GLY B N 1
ATOM 2352 C CA . GLY B 1 90 ? 84.393 27.146 -9.134 1.00 26.27 121 GLY B CA 1
ATOM 2353 C C . GLY B 1 90 ? 83.348 28.155 -9.526 1.00 28.05 121 GLY B C 1
ATOM 2354 O O . GLY B 1 90 ? 83.483 29.364 -9.199 1.00 27.55 121 GLY B O 1
ATOM 2355 N N . LEU B 1 91 ? 82.320 27.712 -10.267 1.00 26.11 122 LEU B N 1
ATOM 2356 C CA . LEU B 1 91 ? 81.307 28.671 -10.677 1.00 27.13 122 LEU B CA 1
ATOM 2357 C C . LEU B 1 91 ? 80.194 28.623 -9.659 1.00 26.21 122 LEU B C 1
ATOM 2358 O O . LEU B 1 91 ? 80.176 27.725 -8.832 1.00 24.41 122 LEU B O 1
ATOM 2363 N N . ALA B 1 92 ? 79.259 29.582 -9.689 1.00 28.29 123 ALA B N 1
ATOM 2364 C CA . ALA B 1 92 ? 78.207 29.611 -8.592 1.00 27.29 123 ALA B CA 1
ATOM 2365 C C . ALA B 1 92 ? 76.944 30.064 -9.211 1.00 28.31 123 ALA B C 1
ATOM 2366 O O . ALA B 1 92 ? 76.909 31.076 -9.892 1.00 27.66 123 ALA B O 1
ATOM 2368 N N . HIS B 1 93 ? 75.883 29.293 -8.991 1.00 27.44 124 HIS B N 1
ATOM 2369 C CA . HIS B 1 93 ? 74.553 29.758 -9.390 1.00 26.88 124 HIS B CA 1
ATOM 2370 C C . HIS B 1 93 ? 74.153 30.948 -8.540 1.00 27.94 124 HIS B C 1
ATOM 2371 O O . HIS B 1 93 ? 74.378 30.937 -7.307 1.00 27.72 124 HIS B O 1
ATOM 2378 N N . VAL B 1 94 ? 73.530 31.944 -9.185 1.00 24.83 125 VAL B N 1
ATOM 2379 C CA . VAL B 1 94 ? 73.022 33.174 -8.501 1.00 25.50 125 VAL B CA 1
ATOM 2380 C C . VAL B 1 94 ? 71.617 33.043 -7.923 1.00 25.43 125 VAL B C 1
ATOM 2381 O O . VAL B 1 94 ? 70.636 32.845 -8.653 1.00 25.27 125 VAL B O 1
ATOM 2385 N N . ASP B 1 95 ? 71.557 32.948 -6.605 1.00 24.07 126 ASP B N 1
ATOM 2386 C CA . ASP B 1 95 ? 70.283 32.783 -5.922 1.00 25.97 126 ASP B CA 1
ATOM 2387 C C . ASP B 1 95 ? 69.304 33.857 -6.404 1.00 26.96 126 ASP B C 1
ATOM 2388 O O . ASP B 1 95 ? 69.700 35.065 -6.730 1.00 27.39 126 ASP B O 1
ATOM 2393 N N . GLY B 1 96 ? 68.035 33.436 -6.502 1.00 26.51 127 GLY B N 1
ATOM 2394 C CA . GLY B 1 96 ? 66.995 34.338 -6.957 1.00 25.29 127 GLY B CA 1
ATOM 2395 C C . GLY B 1 96 ? 66.763 34.182 -8.458 1.00 26.89 127 GLY B C 1
ATOM 2396 O O . GLY B 1 96 ? 65.844 34.806 -9.022 1.00 25.67 127 GLY B O 1
ATOM 2397 N N . THR B 1 97 ? 67.642 33.431 -9.145 1.00 27.86 128 THR B N 1
ATOM 2398 C CA . THR B 1 97 ? 67.386 33.102 -10.537 1.00 26.30 128 THR B CA 1
ATOM 2399 C C . THR B 1 97 ? 67.113 31.609 -10.520 1.00 27.22 128 THR B C 1
ATOM 2400 O O . THR B 1 97 ? 67.614 30.886 -9.639 1.00 28.46 128 THR B O 1
ATOM 2404 N N . PRO B 1 98 ? 66.303 31.131 -11.499 1.00 26.82 129 PRO B N 1
ATOM 2405 C CA . PRO B 1 98 ? 66.029 29.655 -11.518 1.00 26.71 129 PRO B CA 1
ATOM 2406 C C . PRO B 1 98 ? 67.257 28.784 -11.752 1.00 27.16 129 PRO B C 1
ATOM 2407 O O . PRO B 1 98 ? 68.261 29.194 -12.372 1.00 28.15 129 PRO B O 1
ATOM 2411 N N . LEU B 1 99 ? 67.232 27.607 -11.162 1.00 26.03 130 LEU B N 1
ATOM 2412 C CA . LEU B 1 99 ? 68.143 26.515 -11.554 1.00 28.34 130 LEU B CA 1
ATOM 2413 C C . LEU B 1 99 ? 67.930 26.095 -13.043 1.00 26.96 130 LEU B C 1
ATOM 2414 O O . LEU B 1 99 ? 66.832 26.263 -13.592 1.00 27.53 130 LEU B O 1
ATOM 2419 N N . PRO B 1 100 ? 68.953 25.528 -13.672 1.00 26.39 131 PRO B N 1
ATOM 2420 C CA . PRO B 1 100 ? 68.903 25.365 -15.168 1.00 27.18 131 PRO B CA 1
ATOM 2421 C C . PRO B 1 100 ? 68.002 24.177 -15.614 1.00 27.28 131 PRO B C 1
ATOM 2422 O O . PRO B 1 100 ? 68.490 23.181 -16.170 1.00 29.74 131 PRO B O 1
ATOM 2426 N N . LEU B 1 101 ? 66.689 24.263 -15.385 1.00 27.54 132 LEU B N 1
ATOM 2427 C CA . LEU B 1 101 ? 65.800 23.162 -15.773 1.00 28.22 132 LEU B CA 1
ATOM 2428 C C . LEU B 1 101 ? 65.109 23.456 -17.080 1.00 27.61 132 LEU B C 1
ATOM 2429 O O . LEU B 1 101 ? 65.072 24.626 -17.490 1.00 28.07 132 LEU B O 1
ATOM 2434 N N . ASP B 1 102 ? 64.418 22.472 -17.657 1.00 27.13 133 ASP B N 1
ATOM 2435 C CA . ASP B 1 102 ? 63.724 22.752 -18.870 1.00 28.85 133 ASP B CA 1
ATOM 2436 C C . ASP B 1 102 ? 62.485 23.673 -18.698 1.00 29.00 133 ASP B C 1
ATOM 2437 O O . ASP B 1 102 ? 62.002 23.836 -17.595 1.00 26.59 133 ASP B O 1
ATOM 2442 N N . GLY B 1 103 ? 61.914 24.222 -19.781 1.00 28.92 134 GLY B N 1
ATOM 2443 C CA . GLY B 1 103 ? 60.655 24.979 -19.579 1.00 28.93 134 GLY B CA 1
ATOM 2444 C C . GLY B 1 103 ? 60.737 26.396 -20.067 1.00 30.31 134 GLY B C 1
ATOM 2445 O O . GLY B 1 103 ? 61.819 26.923 -20.186 1.00 29.13 134 GLY B O 1
ATOM 2446 N N . THR B 1 104 ? 59.596 27.009 -20.371 1.00 31.42 135 THR B N 1
ATOM 2447 C CA . THR B 1 104 ? 59.565 28.372 -20.887 1.00 31.80 135 THR B CA 1
ATOM 2448 C C . THR B 1 104 ? 59.943 29.395 -19.806 1.00 30.59 135 THR B C 1
ATOM 2449 O O . THR B 1 104 ? 59.634 29.215 -18.640 1.00 29.60 135 THR B O 1
ATOM 2453 N N . GLY B 1 105 ? 60.683 30.421 -20.222 1.00 29.19 136 GLY B N 1
ATOM 2454 C CA . GLY B 1 105 ? 60.780 31.582 -19.437 1.00 27.87 136 GLY B CA 1
ATOM 2455 C C . GLY B 1 105 ? 61.805 31.312 -18.364 1.00 28.93 136 GLY B C 1
ATOM 2456 O O . GLY B 1 105 ? 61.814 32.017 -17.380 1.00 29.65 136 GLY B O 1
ATOM 2457 N N . ILE B 1 106 ? 62.692 30.314 -18.518 1.00 28.97 137 ILE B N 1
ATOM 2458 C CA . ILE B 1 106 ? 63.759 30.125 -17.537 1.00 28.03 137 ILE B CA 1
ATOM 2459 C C . ILE B 1 106 ? 64.989 30.950 -17.983 1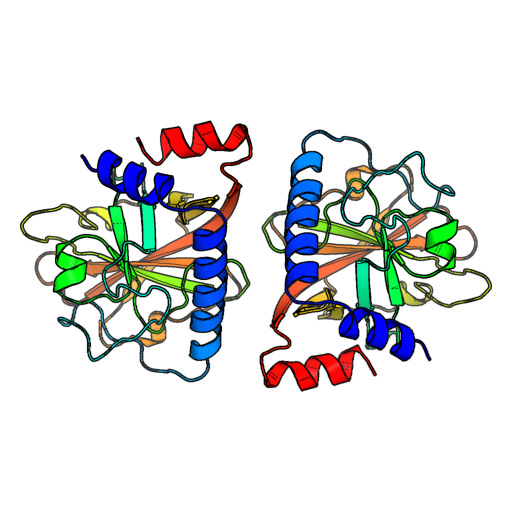.00 29.15 137 ILE B C 1
ATOM 2460 O O . ILE B 1 106 ? 65.459 30.768 -19.130 1.00 30.35 137 ILE B O 1
ATOM 2465 N N . ARG B 1 107 ? 65.513 31.791 -17.091 1.00 28.01 138 ARG B N 1
ATOM 2466 C CA . ARG B 1 107 ? 66.812 32.419 -17.244 1.00 27.93 138 ARG B CA 1
ATOM 2467 C C . ARG B 1 107 ? 67.694 32.165 -15.995 1.00 27.80 138 ARG B C 1
ATOM 2468 O O . ARG B 1 107 ? 67.557 32.824 -14.954 1.00 28.51 138 ARG B O 1
ATOM 2476 N N . SER B 1 108 ? 68.567 31.170 -16.117 1.00 26.56 139 SER B N 1
ATOM 2477 C CA . SER B 1 108 ? 69.294 30.698 -14.966 1.00 27.80 139 SER B CA 1
ATOM 2478 C C . SER B 1 108 ? 70.695 31.374 -15.090 1.00 28.17 139 SER B C 1
ATOM 2479 O O . SER B 1 108 ? 71.343 31.377 -16.206 1.00 28.81 139 SER B O 1
ATOM 2482 N N . VAL B 1 109 ? 71.140 31.999 -14.000 1.00 28.19 140 VAL B N 1
ATOM 2483 C CA . VAL B 1 109 ? 72.422 32.808 -14.020 1.00 25.84 140 VAL B CA 1
ATOM 2484 C C . VAL B 1 109 ? 73.515 32.129 -13.185 1.00 25.86 140 VAL B C 1
ATOM 2485 O O . VAL B 1 109 ? 73.267 31.765 -11.995 1.00 25.48 140 VAL B O 1
ATOM 2489 N N . ILE B 1 110 ? 74.707 31.985 -13.765 1.00 26.26 141 ILE B N 1
ATOM 2490 C CA . ILE B 1 110 ? 75.865 31.268 -13.130 1.00 26.97 141 ILE B CA 1
ATOM 2491 C C . ILE B 1 110 ? 76.971 32.363 -13.173 1.00 28.51 141 ILE B C 1
ATOM 2492 O O . ILE B 1 110 ? 77.217 32.983 -14.223 1.00 27.29 141 ILE B O 1
ATOM 2497 N N . ALA B 1 111 ? 77.563 32.640 -12.016 1.00 27.11 142 ALA B N 1
ATOM 2498 C CA . ALA B 1 111 ? 78.585 33.655 -11.898 1.00 26.47 142 ALA B CA 1
ATOM 2499 C C . ALA B 1 111 ? 79.973 32.978 -11.880 1.00 26.63 142 ALA B C 1
ATOM 2500 O O . ALA B 1 111 ? 80.156 31.792 -11.587 1.00 25.73 142 ALA B O 1
ATOM 2502 N N . GLY B 1 112 ? 80.972 33.759 -12.210 1.00 28.09 143 GLY B N 1
ATOM 2503 C CA . GLY B 1 112 ? 82.354 33.281 -12.194 1.00 27.79 143 GLY B CA 1
ATOM 2504 C C . GLY B 1 112 ? 83.306 34.473 -12.239 1.00 27.16 143 GLY B C 1
ATOM 2505 O O . GLY B 1 112 ? 83.032 35.449 -12.905 1.00 25.93 143 GLY B O 1
ATOM 2506 N N . HIS B 1 113 ? 84.400 34.385 -11.465 1.00 27.80 144 HIS B N 1
ATOM 2507 C CA . HIS B 1 113 ? 85.444 35.410 -11.425 1.00 28.84 144 HIS B CA 1
ATOM 2508 C C . HIS B 1 113 ? 86.196 35.693 -12.734 1.00 29.49 144 HIS B C 1
ATOM 2509 O O . HIS B 1 113 ? 86.470 34.744 -13.546 1.00 30.34 144 HIS B O 1
ATOM 2516 N N . ARG B 1 114 ? 86.487 36.973 -12.961 1.00 30.49 145 ARG B N 1
ATOM 2517 C CA . ARG B 1 114 ? 87.248 37.413 -14.155 1.00 31.06 145 ARG B CA 1
ATOM 2518 C C . ARG B 1 114 ? 88.780 37.231 -14.002 1.00 32.14 145 ARG B C 1
ATOM 2519 O O . ARG B 1 114 ? 89.514 36.830 -14.951 1.00 32.90 145 ARG B O 1
ATOM 2527 N N . ALA B 1 115 ? 89.256 37.501 -12.808 1.00 32.94 146 ALA B N 1
ATOM 2528 C CA . ALA B 1 115 ? 90.669 37.449 -12.565 1.00 35.97 146 ALA B CA 1
ATOM 2529 C C . ALA B 1 115 ? 91.000 37.034 -11.123 1.00 37.29 146 ALA B C 1
ATOM 2530 O O . ALA B 1 115 ? 91.723 37.729 -10.445 1.00 39.30 146 ALA B O 1
ATOM 2532 N N . GLU B 1 116 ? 90.467 35.915 -10.657 1.00 38.21 147 GLU B N 1
ATOM 2533 C CA . GLU B 1 116 ? 90.776 35.366 -9.356 1.00 39.06 147 GLU B CA 1
ATOM 2534 C C . GLU B 1 116 ? 92.237 34.874 -9.346 1.00 39.33 147 GLU B C 1
ATOM 2535 O O . GLU B 1 116 ? 92.665 34.262 -10.320 1.00 39.08 147 GLU B O 1
ATOM 2541 N N . PRO B 1 117 ? 92.974 35.101 -8.229 1.00 38.45 148 PRO B N 1
ATOM 2542 C CA . PRO B 1 117 ? 94.378 34.871 -8.234 1.00 39.96 148 PRO B CA 1
ATOM 2543 C C . PRO B 1 117 ? 94.751 33.514 -8.709 1.00 41.24 148 PRO B C 1
ATOM 2544 O O . PRO B 1 117 ? 95.795 33.406 -9.335 1.00 43.50 148 PRO B O 1
ATOM 2548 N N . SER B 1 118 ? 93.954 32.477 -8.505 1.00 41.41 149 SER B N 1
ATOM 2549 C CA . SER B 1 118 ? 94.555 31.186 -8.771 1.00 42.49 149 SER B CA 1
ATOM 2550 C C . SER B 1 118 ? 94.013 30.353 -9.979 1.00 42.85 149 SER B C 1
ATOM 2551 O O . SER B 1 118 ? 94.526 29.269 -10.244 1.00 42.28 149 SER B O 1
ATOM 2554 N N . HIS B 1 119 ? 92.960 30.840 -10.662 1.00 41.88 150 HIS B N 1
ATOM 2555 C CA . HIS B 1 119 ? 92.240 30.067 -11.660 1.00 40.92 150 HIS B CA 1
ATOM 2556 C C . HIS B 1 119 ? 91.627 30.992 -12.647 1.00 38.71 150 HIS B C 1
ATOM 2557 O O . HIS B 1 119 ? 91.153 32.042 -12.277 1.00 39.21 150 HIS B O 1
ATOM 2564 N N . VAL B 1 120 ? 91.573 30.566 -13.891 1.00 35.70 151 VAL B N 1
ATOM 2565 C CA . VAL B 1 120 ? 91.053 31.353 -14.960 1.00 33.43 151 VAL B CA 1
ATOM 2566 C C . VAL B 1 120 ? 89.586 31.630 -14.893 1.00 33.15 151 VAL B C 1
ATOM 2567 O O . VAL B 1 120 ? 89.177 32.727 -15.133 1.00 29.87 151 VAL B O 1
ATOM 2571 N N . PHE B 1 121 ? 88.771 30.597 -14.649 1.00 33.96 152 PHE B N 1
ATOM 2572 C CA . PHE B 1 121 ? 87.296 30.783 -14.591 1.00 33.11 152 PHE B CA 1
ATOM 2573 C C . PHE B 1 121 ? 86.766 31.555 -15.786 1.00 33.15 152 PHE B C 1
ATOM 2574 O O . PHE B 1 121 ? 87.014 31.139 -16.990 1.00 32.84 152 PHE B O 1
ATOM 2582 N N . PHE B 1 122 ? 86.065 32.647 -15.516 1.00 29.61 153 PHE B N 1
ATOM 2583 C CA . PHE B 1 122 ? 85.425 33.349 -16.644 1.00 30.66 153 PHE B CA 1
ATOM 2584 C C . PHE B 1 122 ? 86.290 34.476 -17.318 1.00 31.20 153 PHE B C 1
ATOM 2585 O O . PHE B 1 122 ? 85.752 35.427 -17.966 1.00 27.85 153 PHE B O 1
ATOM 2593 N N . ARG B 1 123 ? 87.608 34.425 -17.052 1.00 31.04 154 ARG B N 1
ATOM 2594 C CA . ARG B 1 123 ? 88.528 35.430 -17.645 1.00 32.72 154 ARG B CA 1
ATOM 2595 C C . ARG B 1 123 ? 88.215 35.796 -19.110 1.00 32.41 154 ARG B C 1
ATOM 2596 O O . ARG B 1 123 ? 88.195 36.987 -19.509 1.00 31.36 154 ARG B O 1
ATOM 2604 N N . HIS B 1 124 ? 87.985 34.752 -19.904 1.00 33.17 155 HIS B N 1
ATOM 2605 C CA . HIS B 1 124 ? 87.872 34.861 -21.359 1.00 32.98 155 HIS B CA 1
ATOM 2606 C C . HIS B 1 124 ? 86.472 34.878 -21.985 1.00 33.49 155 HIS B C 1
ATOM 2607 O O . HIS B 1 124 ? 86.317 34.685 -23.210 1.00 32.77 155 HIS B O 1
ATOM 2614 N N . LEU B 1 125 ? 85.446 35.134 -21.197 1.00 33.63 156 LEU B N 1
ATOM 2615 C CA . LEU B 1 125 ? 84.073 35.102 -21.768 1.00 34.71 156 LEU B CA 1
ATOM 2616 C C . LEU B 1 125 ? 83.890 36.095 -22.911 1.00 35.49 156 LEU B C 1
ATOM 2617 O O . LEU B 1 125 ? 82.958 35.982 -23.724 1.00 36.25 156 LEU B O 1
ATOM 2622 N N . ASP B 1 126 ? 84.722 37.127 -22.947 1.00 35.17 157 ASP B N 1
ATOM 2623 C CA . ASP B 1 126 ? 84.532 38.133 -24.012 1.00 34.61 157 ASP B CA 1
ATOM 2624 C C . ASP B 1 126 ? 84.921 37.555 -25.387 1.00 35.43 157 ASP B C 1
ATOM 2625 O O . ASP B 1 126 ? 84.590 38.110 -26.414 1.00 33.96 157 ASP B O 1
ATOM 2630 N N . GLN B 1 127 ? 85.612 36.424 -25.402 1.00 36.39 158 GLN B N 1
ATOM 2631 C CA . GLN B 1 127 ? 85.927 35.773 -26.667 1.00 37.91 158 GLN B CA 1
ATOM 2632 C C . GLN B 1 127 ? 84.766 34.943 -27.310 1.00 39.05 158 GLN B C 1
ATOM 2633 O O . GLN B 1 127 ? 84.831 34.595 -28.471 1.00 40.02 158 GLN B O 1
ATOM 2639 N N . LEU B 1 128 ? 83.733 34.603 -26.557 1.00 38.67 159 LEU B N 1
ATOM 2640 C CA . LEU B 1 128 ? 82.638 33.813 -27.047 1.00 38.96 159 LEU B CA 1
ATOM 2641 C C . LEU B 1 128 ? 81.982 34.472 -28.276 1.00 40.40 159 LEU B C 1
ATOM 2642 O O . LEU B 1 128 ? 81.862 35.703 -28.299 1.00 41.89 159 LEU B O 1
ATOM 2647 N N . LYS B 1 129 ? 81.640 33.654 -29.295 1.00 40.23 160 LYS B N 1
ATOM 2648 C CA . LYS B 1 129 ? 80.988 34.074 -30.537 1.00 40.20 160 LYS B CA 1
ATOM 2649 C C . LYS B 1 129 ? 79.650 33.348 -30.590 1.00 40.08 160 LYS B C 1
ATOM 2650 O O . LYS B 1 129 ? 79.538 32.254 -30.016 1.00 38.39 160 LYS B O 1
ATOM 2656 N N . VAL B 1 130 ? 78.657 33.962 -31.276 1.00 39.93 161 VAL B N 1
ATOM 2657 C CA . VAL B 1 130 ? 77.334 33.441 -31.450 1.00 38.96 161 VAL B CA 1
ATOM 2658 C C . VAL B 1 130 ? 77.463 31.986 -31.978 1.00 39.46 161 VAL B C 1
ATOM 2659 O O . VAL B 1 130 ? 78.287 31.739 -32.850 1.00 41.65 161 VAL B O 1
ATOM 2663 N N . GLY B 1 131 ? 76.723 31.012 -31.437 1.00 38.25 162 GLY B N 1
ATOM 2664 C CA . GLY B 1 131 ? 76.856 29.602 -31.890 1.00 36.90 162 GLY B CA 1
ATOM 2665 C C . GLY B 1 131 ? 77.860 28.790 -31.048 1.00 38.07 162 GLY B C 1
ATOM 2666 O O . GLY B 1 131 ? 77.851 27.569 -31.121 1.00 38.66 162 GLY B O 1
ATOM 2667 N N . ASP B 1 132 ? 78.730 29.416 -30.235 1.00 35.87 163 ASP B N 1
ATOM 2668 C CA . ASP B 1 132 ? 79.673 28.617 -29.462 1.00 34.72 163 ASP B CA 1
ATOM 2669 C C . ASP B 1 132 ? 78.917 27.767 -28.418 1.00 33.78 163 ASP B C 1
ATOM 2670 O O . ASP B 1 132 ? 77.923 28.211 -27.807 1.00 33.80 163 ASP B O 1
ATOM 2675 N N . ALA B 1 133 ? 79.416 26.564 -28.172 1.00 32.00 164 ALA B N 1
ATOM 2676 C CA . ALA B 1 133 ? 78.636 25.582 -27.430 1.00 31.11 164 ALA B CA 1
ATOM 2677 C C . ALA B 1 133 ? 78.995 25.745 -25.959 1.00 31.75 164 ALA B C 1
ATOM 2678 O O . ALA B 1 133 ? 80.126 26.169 -25.632 1.00 29.67 164 ALA B O 1
ATOM 2680 N N . LEU B 1 134 ? 78.034 25.395 -25.095 1.00 31.63 165 LEU B N 1
ATOM 2681 C CA . LEU B 1 134 ? 78.219 25.256 -23.649 1.00 30.88 165 LEU B CA 1
ATOM 2682 C C . LEU B 1 134 ? 77.461 23.955 -23.377 1.00 31.57 165 LEU B C 1
ATOM 2683 O O . LEU B 1 134 ? 76.311 23.757 -23.866 1.00 28.95 165 LEU B O 1
ATOM 2688 N N . TYR B 1 135 ? 78.147 23.069 -22.659 1.00 30.61 166 TYR B N 1
ATOM 2689 C CA . TYR B 1 135 ? 77.539 21.876 -22.109 1.00 32.03 166 TYR B CA 1
ATOM 2690 C C . TYR B 1 135 ? 77.390 21.874 -20.567 1.00 31.32 166 TYR B C 1
ATOM 2691 O O . TYR B 1 135 ? 78.324 22.262 -19.847 1.00 31.55 166 TYR B O 1
ATOM 2700 N N . TYR B 1 136 ? 76.224 21.391 -20.106 1.00 29.42 167 TYR B N 1
ATOM 2701 C CA . TYR B 1 136 ? 75.917 21.389 -18.709 1.00 28.88 167 TYR B CA 1
ATOM 2702 C C . TYR B 1 136 ? 75.517 20.001 -18.244 1.00 29.05 167 TYR B C 1
ATOM 2703 O O . TYR B 1 136 ? 74.482 19.419 -18.648 1.00 29.13 167 TYR B O 1
ATOM 2712 N N . ASP B 1 137 ? 76.292 19.466 -17.333 1.00 30.55 168 ASP B N 1
ATOM 2713 C CA . ASP B 1 137 ? 76.008 18.090 -16.879 1.00 29.47 168 ASP B CA 1
ATOM 2714 C C . ASP B 1 137 ? 75.319 18.063 -15.506 1.00 27.87 168 ASP B C 1
ATOM 2715 O O . ASP B 1 137 ? 75.890 18.515 -14.495 1.00 27.86 168 ASP B O 1
ATOM 2720 N N . ASN B 1 138 ? 74.107 17.512 -15.442 1.00 27.55 169 ASN B N 1
ATOM 2721 C CA . ASN B 1 138 ? 73.423 17.344 -14.143 1.00 27.14 169 ASN B CA 1
ATOM 2722 C C . ASN B 1 138 ? 73.627 16.013 -13.477 1.00 28.23 169 ASN B C 1
ATOM 2723 O O . ASN B 1 138 ? 73.000 15.699 -12.416 1.00 29.98 169 ASN B O 1
ATOM 2728 N N . GLY B 1 139 ? 74.501 15.211 -14.061 1.00 28.90 170 GLY B N 1
ATOM 2729 C CA . GLY B 1 139 ? 74.726 13.841 -13.564 1.00 28.13 170 GLY B CA 1
ATOM 2730 C C . GLY B 1 139 ? 74.282 12.819 -14.560 1.00 28.20 170 GLY B C 1
ATOM 2731 O O . GLY B 1 139 ? 75.072 12.007 -14.988 1.00 30.82 170 GLY B O 1
ATOM 2732 N N . GLN B 1 140 ? 73.030 12.877 -14.981 1.00 28.93 171 GLN B N 1
ATOM 2733 C CA . GLN B 1 140 ? 72.425 11.828 -15.841 1.00 29.02 171 GLN B CA 1
ATOM 2734 C C . GLN B 1 140 ? 72.182 12.325 -17.233 1.00 27.82 171 GLN B C 1
ATOM 2735 O O . GLN B 1 140 ? 71.849 11.546 -18.092 1.00 27.96 171 GLN B O 1
ATOM 2741 N N . GLU B 1 141 ? 72.369 13.623 -17.455 1.00 27.83 172 GLU B N 1
ATOM 2742 C CA . GLU B 1 141 ? 72.077 14.263 -18.740 1.00 26.77 172 GLU B CA 1
ATOM 2743 C C . GLU B 1 141 ? 73.077 15.369 -18.995 1.00 27.06 172 GLU B C 1
ATOM 2744 O O . GLU B 1 141 ? 73.542 16.005 -18.080 1.00 25.21 172 GLU B O 1
ATOM 2750 N N . ILE B 1 142 ? 73.310 15.630 -20.284 1.00 27.39 173 ILE B N 1
ATOM 2751 C CA . ILE B 1 142 ? 74.102 16.738 -20.687 1.00 27.51 173 ILE B CA 1
ATOM 2752 C C . ILE B 1 142 ? 73.210 17.647 -21.455 1.00 29.38 173 ILE B C 1
ATOM 2753 O O . ILE B 1 142 ? 72.593 17.240 -22.475 1.00 31.44 173 ILE B O 1
ATOM 2758 N N . VAL B 1 143 ? 73.127 18.892 -21.007 1.00 29.05 174 VAL B N 1
ATOM 2759 C CA . VAL B 1 143 ? 72.214 19.834 -21.693 1.00 26.39 174 VAL B CA 1
ATOM 2760 C C . VAL B 1 143 ? 73.102 20.694 -22.552 1.00 29.17 174 VAL B C 1
ATOM 2761 O O . VAL B 1 143 ? 74.120 21.208 -22.083 1.00 29.23 174 VAL B O 1
ATOM 2765 N N . GLU B 1 144 ? 72.733 20.860 -23.811 1.00 28.92 175 GLU B N 1
ATOM 2766 C CA . GLU B 1 144 ? 73.576 21.651 -24.688 1.00 30.52 175 GLU B CA 1
ATOM 2767 C C . GLU B 1 144 ? 72.920 23.015 -24.863 1.00 29.39 175 GLU B C 1
ATOM 2768 O O . GLU B 1 144 ? 71.677 23.118 -25.035 1.00 29.00 175 GLU B O 1
ATOM 2774 N N . TYR B 1 145 ? 73.722 24.065 -24.777 1.00 29.94 176 TYR B N 1
ATOM 2775 C CA . TYR B 1 145 ? 73.266 25.446 -25.030 1.00 30.34 176 TYR B CA 1
ATOM 2776 C C . TYR B 1 145 ? 74.141 26.081 -26.176 1.00 31.22 176 TYR B C 1
ATOM 2777 O O . TYR B 1 145 ? 75.195 25.628 -26.442 1.00 32.28 176 TYR B O 1
ATOM 2786 N N . GLN B 1 146 ? 73.693 27.117 -26.853 1.00 31.58 177 GLN B N 1
ATOM 2787 C CA . GLN B 1 146 ? 74.545 27.816 -27.775 1.00 32.74 177 GLN B CA 1
ATOM 2788 C C . GLN B 1 146 ? 74.505 29.345 -27.583 1.00 32.67 177 GLN B C 1
ATOM 2789 O O . GLN B 1 146 ? 73.418 29.937 -27.245 1.00 30.14 177 GLN B O 1
ATOM 2795 N N . MET B 1 147 ? 75.683 29.966 -27.748 1.00 31.43 178 MET B N 1
ATOM 2796 C CA . MET B 1 147 ? 75.816 31.387 -27.356 1.00 31.68 178 MET B CA 1
ATOM 2797 C C . MET B 1 147 ? 74.913 32.213 -28.245 1.00 32.17 178 MET B C 1
ATOM 2798 O O . MET B 1 147 ? 74.872 31.993 -29.484 1.00 31.05 178 MET B O 1
ATOM 2803 N N . MET B 1 148 ? 74.129 33.102 -27.646 1.00 31.74 179 MET B N 1
ATOM 2804 C CA A MET B 1 148 ? 73.227 33.926 -28.437 0.50 33.07 179 MET B CA 1
ATOM 2805 C CA B MET B 1 148 ? 73.171 33.909 -28.382 0.50 33.45 179 MET B CA 1
ATOM 2806 C C . MET B 1 148 ? 73.685 35.372 -28.515 1.00 34.83 179 MET B C 1
ATOM 2807 O O . MET B 1 148 ? 73.811 35.924 -29.633 1.00 35.81 179 MET B O 1
ATOM 2816 N N . ASP B 1 149 ? 73.958 36.010 -27.372 1.00 34.90 180 ASP B N 1
ATOM 2817 C CA . ASP B 1 149 ? 74.316 37.408 -27.354 1.00 37.15 180 ASP B CA 1
ATOM 2818 C C . ASP B 1 149 ? 74.889 37.784 -25.962 1.00 37.10 180 ASP B C 1
ATOM 2819 O O . ASP B 1 149 ? 74.942 36.919 -25.048 1.00 36.13 180 ASP B O 1
ATOM 2824 N N . THR B 1 150 ? 75.370 39.023 -25.847 1.00 36.82 181 THR B N 1
ATOM 2825 C CA . THR B 1 150 ? 75.975 39.553 -24.611 1.00 38.06 181 THR B CA 1
ATOM 2826 C C . THR B 1 150 ? 75.374 40.908 -24.283 1.00 37.37 181 THR B C 1
ATOM 2827 O O . THR B 1 150 ? 74.766 41.565 -25.117 1.00 36.70 181 THR B O 1
ATOM 2831 N N . GLU B 1 151 ? 75.499 41.321 -23.040 1.00 36.89 182 GLU B N 1
ATOM 2832 C CA . GLU B 1 151 ? 75.092 42.636 -22.632 1.00 37.01 182 GLU B CA 1
ATOM 2833 C C . GLU B 1 151 ? 76.119 43.096 -21.622 1.00 38.01 182 GLU B C 1
ATOM 2834 O O . GLU B 1 151 ? 76.635 42.266 -20.828 1.00 37.15 182 GLU B O 1
ATOM 2840 N N . ILE B 1 152 ? 76.311 44.418 -21.552 1.00 37.72 183 ILE B N 1
ATOM 2841 C CA . ILE B 1 152 ? 77.026 44.975 -20.394 1.00 39.49 183 ILE B CA 1
ATOM 2842 C C . ILE B 1 152 ? 76.039 45.649 -19.430 1.00 38.68 183 ILE B C 1
ATOM 2843 O O . ILE B 1 152 ? 75.210 46.394 -19.875 1.00 39.73 183 ILE B O 1
ATOM 2848 N N . ILE B 1 153 ? 76.059 45.344 -18.120 1.00 39.21 184 ILE B N 1
ATOM 2849 C CA . ILE B 1 153 ? 75.143 46.087 -17.194 1.00 37.89 184 ILE B CA 1
ATOM 2850 C C . ILE B 1 153 ? 75.873 46.692 -15.990 1.00 37.50 184 ILE B C 1
ATOM 2851 O O . ILE B 1 153 ? 77.041 46.367 -15.754 1.00 39.69 184 ILE B O 1
ATOM 2856 N N . LEU B 1 154 ? 75.196 47.509 -15.190 1.00 37.00 185 LEU B N 1
ATOM 2857 C CA . LEU B 1 154 ? 75.789 48.023 -13.935 1.00 36.90 185 LEU B CA 1
ATOM 2858 C C . LEU B 1 154 ? 75.323 47.040 -12.839 1.00 37.01 185 LEU B C 1
ATOM 2859 O O . LEU B 1 154 ? 74.217 46.464 -12.998 1.00 36.37 185 LEU B O 1
ATOM 2864 N N . PRO B 1 155 ? 76.135 46.808 -11.755 1.00 37.55 186 PRO B N 1
ATOM 2865 C CA . PRO B 1 155 ? 75.816 45.859 -10.675 1.00 39.56 186 PRO B CA 1
ATOM 2866 C C . PRO B 1 155 ? 74.470 46.111 -9.978 1.00 41.84 186 PRO B C 1
ATOM 2867 O O . PRO B 1 155 ? 73.911 45.199 -9.388 1.00 44.52 186 PRO B O 1
ATOM 2871 N N . SER B 1 156 ? 73.986 47.343 -9.988 1.00 41.93 187 SER B N 1
ATOM 2872 C CA . SER B 1 156 ? 72.771 47.696 -9.290 1.00 42.06 187 SER B CA 1
ATOM 2873 C C . SER B 1 156 ? 71.554 47.345 -10.159 1.00 41.49 187 SER B C 1
ATOM 2874 O O . SER B 1 156 ? 70.399 47.315 -9.685 1.00 42.45 187 SER B O 1
ATOM 2877 N N . GLU B 1 157 ? 71.792 47.126 -11.444 1.00 40.62 188 GLU B N 1
ATOM 2878 C CA . GLU B 1 157 ? 70.686 46.755 -12.330 1.00 40.67 188 GLU B CA 1
ATOM 2879 C C . GLU B 1 157 ? 70.309 45.264 -12.254 1.00 40.20 188 GLU B C 1
ATOM 2880 O O . GLU B 1 157 ? 70.283 44.570 -13.259 1.00 38.86 188 GLU B O 1
ATOM 2886 N N . TRP B 1 158 ? 69.930 44.793 -11.057 1.00 40.84 189 TRP B N 1
ATOM 2887 C CA . TRP B 1 158 ? 69.550 43.371 -10.863 1.00 39.49 189 TRP B CA 1
ATOM 2888 C C . TRP B 1 158 ? 68.327 42.919 -11.724 1.00 38.57 189 TRP B C 1
ATOM 2889 O O . TRP B 1 158 ? 68.284 41.716 -12.104 1.00 37.85 189 TRP B O 1
ATOM 2900 N N . GLU B 1 159 ? 67.390 43.828 -12.053 1.00 36.88 190 GLU B N 1
ATOM 2901 C CA . GLU B 1 159 ? 66.290 43.492 -12.970 1.00 38.81 190 GLU B CA 1
ATOM 2902 C C . GLU B 1 159 ? 66.802 42.944 -14.329 1.00 38.16 190 GLU B C 1
ATOM 2903 O O . GLU B 1 159 ? 66.149 42.206 -15.040 1.00 38.44 190 GLU B O 1
ATOM 2909 N N . LYS B 1 160 ? 67.984 43.343 -14.700 1.00 37.78 191 LYS B N 1
ATOM 2910 C CA . LYS B 1 160 ? 68.520 42.904 -15.942 1.00 37.83 191 LYS B CA 1
ATOM 2911 C C . LYS B 1 160 ? 69.031 41.507 -15.894 1.00 37.00 191 LYS B C 1
ATOM 2912 O O . LYS B 1 160 ? 69.476 40.983 -16.898 1.00 37.50 191 LYS B O 1
ATOM 2918 N N . LEU B 1 161 ? 69.038 40.899 -14.721 1.00 35.90 192 LEU B N 1
ATOM 2919 C CA . LEU B 1 161 ? 69.201 39.431 -14.617 1.00 34.17 192 LEU B CA 1
ATOM 2920 C C . LEU B 1 161 ? 67.932 38.599 -14.797 1.00 34.30 192 LEU B C 1
ATOM 2921 O O . LEU B 1 161 ? 68.017 37.385 -14.809 1.00 34.97 192 LEU B O 1
ATOM 2926 N N . GLU B 1 162 ? 66.746 39.211 -14.916 1.00 33.93 193 GLU B N 1
ATOM 2927 C CA . GLU B 1 162 ? 65.500 38.417 -14.990 1.00 34.64 193 GLU B CA 1
ATOM 2928 C C . GLU B 1 162 ? 65.185 38.077 -16.428 1.00 34.88 193 GLU B C 1
ATOM 2929 O O . GLU B 1 162 ? 65.671 38.720 -17.309 1.00 35.19 193 GLU B O 1
ATOM 2935 N N . SER B 1 163 ? 64.462 36.987 -16.647 1.00 35.97 194 SER B N 1
ATOM 2936 C CA . SER B 1 163 ? 64.140 36.524 -17.968 1.00 36.95 194 SER B CA 1
ATOM 2937 C C . SER B 1 163 ? 63.392 37.656 -18.685 1.00 37.88 194 SER B C 1
ATOM 2938 O O . SER B 1 163 ? 62.584 38.326 -18.064 1.00 35.44 194 SER B O 1
ATOM 2941 N N . VAL B 1 164 ? 63.658 37.876 -19.972 1.00 36.88 195 VAL B N 1
ATOM 2942 C CA . VAL B 1 164 ? 62.914 38.848 -20.706 1.00 38.21 195 VAL B CA 1
ATOM 2943 C C . VAL B 1 164 ? 62.173 38.224 -21.840 1.00 38.76 195 VAL B C 1
ATOM 2944 O O . VAL B 1 164 ? 61.733 38.921 -22.721 1.00 40.61 195 VAL B O 1
ATOM 2948 N N . SER B 1 165 ? 62.031 36.895 -21.811 1.00 39.00 196 SER B N 1
ATOM 2949 C CA . SER B 1 165 ? 61.450 36.191 -22.932 1.00 37.56 196 SER B CA 1
ATOM 2950 C C . SER B 1 165 ? 60.945 34.766 -22.591 1.00 36.94 196 SER B C 1
ATOM 2951 O O . SER B 1 165 ? 61.178 34.269 -21.520 1.00 36.37 196 SER B O 1
ATOM 2954 N N . SER B 1 166 ? 60.271 34.106 -23.524 1.00 35.81 197 SER B N 1
ATOM 2955 C CA . SER B 1 166 ? 59.780 32.727 -23.283 1.00 36.74 197 SER B CA 1
ATOM 2956 C C . SER B 1 166 ? 60.892 31.699 -23.470 1.00 35.88 197 SER B C 1
ATOM 2957 O O . SER B 1 166 ? 60.716 30.492 -23.222 1.00 37.66 197 SER B O 1
ATOM 2960 N N . LYS B 1 167 ? 62.071 32.164 -23.874 1.00 35.90 198 LYS B N 1
ATOM 2961 C CA . LYS B 1 167 ? 63.152 31.242 -24.144 1.00 34.57 198 LYS B CA 1
ATOM 2962 C C . LYS B 1 167 ? 63.667 30.568 -22.829 1.00 32.74 198 LYS B C 1
ATOM 2963 O O . LYS B 1 167 ? 63.418 31.075 -21.757 1.00 31.38 198 LYS B O 1
ATOM 2969 N N . ASN B 1 168 ? 64.442 29.509 -22.998 1.00 29.57 199 ASN B N 1
ATOM 2970 C CA . ASN B 1 168 ? 65.159 28.822 -21.962 1.00 31.24 199 ASN B CA 1
ATOM 2971 C C . ASN B 1 168 ? 66.663 29.169 -22.129 1.00 31.08 199 ASN B C 1
ATOM 2972 O O . ASN B 1 168 ? 67.309 28.713 -23.076 1.00 32.61 199 ASN B O 1
ATOM 2977 N N . ILE B 1 169 ? 67.183 29.968 -21.194 1.00 30.17 200 ILE B N 1
ATOM 2978 C CA . ILE B 1 169 ? 68.460 30.639 -21.314 1.00 30.41 200 ILE B CA 1
ATOM 2979 C C . ILE B 1 169 ? 69.307 30.285 -20.124 1.00 31.20 200 ILE B C 1
ATOM 2980 O O . ILE B 1 169 ? 68.778 30.162 -18.998 1.00 31.72 200 ILE B O 1
ATOM 2985 N N . MET B 1 170 ? 70.604 30.195 -20.343 1.00 30.46 201 MET B N 1
ATOM 2986 C CA . MET B 1 170 ? 71.554 30.221 -19.236 1.00 31.40 201 MET B CA 1
ATOM 2987 C C . MET B 1 170 ? 72.419 31.489 -19.402 1.00 31.04 201 MET B C 1
ATOM 2988 O O . MET B 1 170 ? 72.983 31.700 -20.487 1.00 32.16 201 MET B O 1
ATOM 2993 N N . THR B 1 171 ? 72.462 32.354 -18.396 1.00 30.07 202 THR B N 1
ATOM 2994 C CA . THR B 1 171 ? 73.252 33.589 -18.533 1.00 29.51 202 THR B CA 1
ATOM 2995 C C . THR B 1 171 ? 74.478 33.472 -17.669 1.00 31.92 202 THR B C 1
ATOM 2996 O O . THR B 1 171 ? 74.345 33.140 -16.464 1.00 31.31 202 THR B O 1
ATOM 3000 N N . LEU B 1 172 ? 75.662 33.713 -18.279 1.00 30.45 203 LEU B N 1
ATOM 3001 C CA . LEU B 1 172 ? 76.942 33.801 -17.537 1.00 31.62 203 LEU B CA 1
ATOM 3002 C C . LEU B 1 172 ? 77.274 35.248 -17.169 1.00 32.61 203 LEU B C 1
ATOM 3003 O O . LEU B 1 172 ? 77.271 36.108 -18.02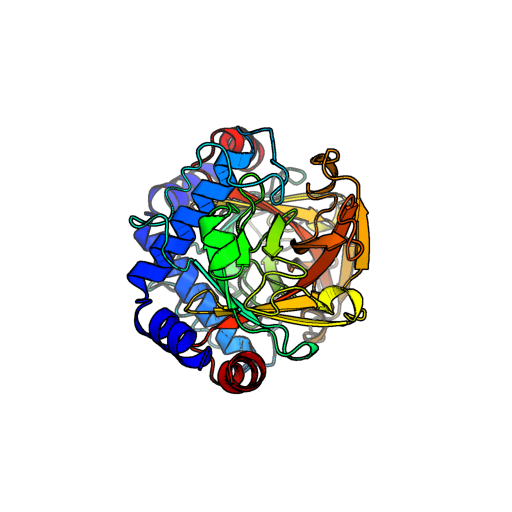4 1.00 32.71 203 LEU B O 1
ATOM 3008 N N . ILE B 1 173 ? 77.604 35.507 -15.897 1.00 33.06 204 ILE B N 1
ATOM 3009 C CA . ILE B 1 173 ? 77.921 36.887 -15.506 1.00 31.63 204 ILE B CA 1
ATOM 3010 C C . ILE B 1 173 ? 79.318 36.872 -14.906 1.00 29.98 204 ILE B C 1
ATOM 3011 O O . ILE B 1 173 ? 79.694 35.967 -14.134 1.00 26.79 204 ILE B O 1
ATOM 3016 N N . THR B 1 174 ? 80.065 37.928 -15.217 1.00 30.24 205 THR B N 1
ATOM 3017 C CA . THR B 1 174 ? 81.381 38.110 -14.645 1.00 29.37 205 THR B CA 1
ATOM 3018 C C . THR B 1 174 ? 81.655 39.548 -14.658 1.00 30.87 205 THR B C 1
ATOM 3019 O O . THR B 1 174 ? 80.805 40.324 -15.125 1.00 30.80 205 THR B O 1
ATOM 3023 N N . CYS B 1 175 ? 82.819 39.954 -14.130 1.00 30.37 206 CYS B N 1
ATOM 3024 C CA . CYS B 1 175 ? 83.083 41.379 -13.908 1.00 31.50 206 CYS B CA 1
ATOM 3025 C C . CYS B 1 175 ? 83.822 41.973 -15.112 1.00 30.95 206 CYS B C 1
ATOM 3026 O O . CYS B 1 175 ? 84.554 41.279 -15.814 1.00 31.35 206 CYS B O 1
ATOM 3029 N N . ASP B 1 176 ? 83.624 43.253 -15.376 1.00 31.64 207 ASP B N 1
ATOM 3030 C CA . ASP B 1 176 ? 84.160 43.855 -16.558 1.00 31.78 207 ASP B CA 1
ATOM 3031 C C . ASP B 1 176 ? 84.206 45.367 -16.302 1.00 32.96 207 ASP B C 1
ATOM 3032 O O . ASP B 1 176 ? 83.331 45.920 -15.630 1.00 34.74 207 ASP B O 1
ATOM 3037 N N . PRO B 1 177 ? 85.229 46.057 -16.837 1.00 32.30 208 PRO B N 1
ATOM 3038 C CA . PRO B 1 177 ? 86.352 45.516 -17.574 1.00 30.51 208 PRO B CA 1
ATOM 3039 C C . PRO B 1 177 ? 87.556 45.368 -16.610 1.00 30.63 208 PRO B C 1
ATOM 3040 O O . PRO B 1 177 ? 87.507 45.827 -15.457 1.00 26.91 208 PRO B O 1
ATOM 3044 N N . ILE B 1 178 ? 88.567 44.606 -17.020 1.00 30.03 209 ILE B N 1
ATOM 3045 C CA . ILE B 1 178 ? 89.763 44.468 -16.205 1.00 31.41 209 ILE B CA 1
ATOM 3046 C C . ILE B 1 178 ? 90.515 45.811 -16.279 1.00 32.54 209 ILE B C 1
ATOM 3047 O O . ILE B 1 178 ? 90.633 46.361 -17.397 1.00 31.49 209 ILE B O 1
ATOM 3052 N N . PRO B 1 179 ? 91.006 46.368 -15.136 1.00 32.78 210 PRO B N 1
ATOM 3053 C CA . PRO B 1 179 ? 90.934 45.961 -13.743 1.00 33.94 210 PRO B CA 1
ATOM 3054 C C . PRO B 1 179 ? 89.842 46.638 -12.895 1.00 34.82 210 PRO B C 1
ATOM 3055 O O . PRO B 1 179 ? 89.785 46.360 -11.724 1.00 34.40 210 PRO B O 1
ATOM 3059 N N . THR B 1 180 ? 89.074 47.543 -13.501 1.00 35.86 211 THR B N 1
ATOM 3060 C CA . THR B 1 180 ? 88.132 48.398 -12.836 1.00 37.33 211 THR B CA 1
ATOM 3061 C C . THR B 1 180 ? 86.948 47.633 -12.288 1.00 37.27 211 THR B C 1
ATOM 3062 O O . THR B 1 180 ? 86.496 47.974 -11.178 1.00 37.56 211 THR B O 1
ATOM 3066 N N . PHE B 1 181 ? 86.401 46.702 -13.095 1.00 34.42 212 PHE B N 1
ATOM 3067 C CA . PHE B 1 181 ? 85.373 45.749 -12.690 1.00 33.53 212 PHE B CA 1
ATOM 3068 C C . PHE B 1 181 ? 84.169 46.472 -12.160 1.00 33.95 212 PHE B C 1
ATOM 3069 O O . PHE B 1 181 ? 83.526 45.987 -11.247 1.00 33.59 212 PHE B O 1
ATOM 3077 N N . ASN B 1 182 ? 83.886 47.648 -12.675 1.00 33.38 213 ASN B N 1
ATOM 3078 C CA . ASN B 1 182 ? 82.729 48.362 -12.225 1.00 36.21 213 ASN B CA 1
ATOM 3079 C C . ASN B 1 182 ? 81.454 48.070 -13.066 1.00 36.61 213 ASN B C 1
ATOM 3080 O O . ASN B 1 182 ? 80.382 48.715 -12.896 1.00 38.23 213 ASN B O 1
ATOM 3085 N N . LYS B 1 183 ? 81.545 47.081 -13.940 1.00 36.46 214 LYS B N 1
ATOM 3086 C CA . LYS B 1 183 ? 80.376 46.624 -14.724 1.00 34.76 214 LYS B CA 1
ATOM 3087 C C . LYS B 1 183 ? 80.253 45.101 -14.731 1.00 34.91 214 LYS B C 1
ATOM 3088 O O . LYS B 1 183 ? 80.996 44.372 -14.032 1.00 33.33 214 LYS B O 1
ATOM 3094 N N . ARG B 1 184 ? 79.273 44.578 -15.473 1.00 35.17 215 ARG B N 1
ATOM 3095 C CA . ARG B 1 184 ? 79.120 43.122 -15.420 1.00 33.58 215 ARG B CA 1
ATOM 3096 C C . ARG B 1 184 ? 78.909 42.790 -16.834 1.00 32.98 215 ARG B C 1
ATOM 3097 O O . ARG B 1 184 ? 78.085 43.398 -17.488 1.00 33.32 215 ARG B O 1
ATOM 3105 N N . LEU B 1 185 ? 79.710 41.850 -17.299 1.00 33.07 216 LEU B N 1
ATOM 3106 C CA . LEU B 1 185 ? 79.541 41.146 -18.556 1.00 33.59 216 LEU B CA 1
ATOM 3107 C C . LEU B 1 185 ? 78.491 40.016 -18.434 1.00 33.71 216 LEU B C 1
ATOM 3108 O O . LEU B 1 185 ? 78.619 39.047 -17.623 1.00 34.19 216 LEU B O 1
ATOM 3113 N N . LEU B 1 186 ? 77.447 40.135 -19.226 1.00 32.02 217 LEU B N 1
ATOM 3114 C CA . LEU B 1 186 ? 76.487 38.974 -19.355 1.00 32.81 217 LEU B CA 1
ATOM 3115 C C . LEU B 1 186 ? 76.636 38.265 -20.673 1.00 31.88 217 LEU B C 1
ATOM 3116 O O . LEU B 1 186 ? 76.540 38.928 -21.689 1.00 31.71 217 LEU B O 1
ATOM 3121 N N . VAL B 1 187 ? 76.676 36.926 -20.705 1.00 31.33 218 VAL B N 1
ATOM 3122 C CA . VAL B 1 187 ? 76.659 36.262 -21.998 1.00 29.79 218 VAL B CA 1
ATOM 3123 C C . VAL B 1 187 ? 75.525 35.217 -21.920 1.00 30.94 218 VAL B C 1
ATOM 3124 O O . VAL B 1 187 ? 75.437 34.400 -21.000 1.00 29.38 218 VAL B O 1
ATOM 3128 N N . ASN B 1 188 ? 74.600 35.329 -22.856 1.00 31.92 219 ASN B N 1
ATOM 3129 C CA . ASN B 1 188 ? 73.353 34.580 -22.870 1.00 31.24 219 ASN B CA 1
ATOM 3130 C C . ASN B 1 188 ? 73.471 33.434 -23.844 1.00 32.02 219 ASN B C 1
ATOM 3131 O O . ASN B 1 188 ? 73.967 33.585 -24.981 1.00 31.92 219 ASN B O 1
ATOM 3136 N N . PHE B 1 189 ? 73.038 32.281 -23.386 1.00 31.73 220 PHE B N 1
ATOM 3137 C CA . PHE B 1 189 ? 73.105 31.110 -24.196 1.00 31.07 220 PHE B CA 1
ATOM 3138 C C . PHE B 1 189 ? 71.681 30.532 -24.275 1.00 32.53 220 PHE B C 1
ATOM 3139 O O . PHE B 1 189 ? 70.944 30.559 -23.276 1.00 32.16 220 PHE B O 1
ATOM 3147 N N . GLU B 1 190 ? 71.307 29.924 -25.405 1.00 32.62 221 GLU B N 1
ATOM 3148 C CA . GLU B 1 190 ? 69.980 29.349 -25.473 1.00 31.39 221 GLU B CA 1
ATOM 3149 C C . GLU B 1 190 ? 70.073 27.805 -25.537 1.00 30.80 221 GLU B C 1
ATOM 3150 O O . GLU B 1 190 ? 70.948 27.227 -26.213 1.00 30.05 221 GLU B O 1
ATOM 3156 N N . ARG B 1 191 ? 69.194 27.145 -24.783 1.00 30.18 222 ARG B N 1
ATOM 3157 C CA . ARG B 1 191 ? 69.154 25.686 -24.726 1.00 30.45 222 ARG B CA 1
ATOM 3158 C C . ARG B 1 191 ? 68.840 25.131 -26.076 1.00 32.10 222 ARG B C 1
ATOM 3159 O O . ARG B 1 191 ? 67.917 25.573 -26.786 1.00 31.91 222 ARG B O 1
ATOM 3167 N N . VAL B 1 192 ? 69.597 24.114 -26.395 1.00 32.83 223 VAL B N 1
ATOM 3168 C CA . VAL B 1 192 ? 69.485 23.474 -27.697 1.00 34.99 223 VAL B CA 1
ATOM 3169 C C . VAL B 1 192 ? 68.997 22.012 -27.533 1.00 34.27 223 VAL B C 1
ATOM 3170 O O . VAL B 1 192 ? 68.148 21.563 -28.265 1.00 33.23 223 VAL B O 1
ATOM 3174 N N . ALA B 1 193 ? 69.551 21.237 -26.610 1.00 32.79 224 ALA B N 1
ATOM 3175 C CA . ALA B 1 193 ? 69.112 19.857 -26.609 1.00 31.80 224 ALA B CA 1
ATOM 3176 C C . ALA B 1 193 ? 69.511 19.317 -25.251 1.00 30.85 224 ALA B C 1
ATOM 3177 O O . ALA B 1 193 ? 70.215 19.994 -24.506 1.00 31.08 224 ALA B O 1
ATOM 3179 N N . VAL B 1 194 ? 68.999 18.146 -24.893 1.00 29.80 225 VAL B N 1
ATOM 3180 C CA . VAL B 1 194 ? 69.325 17.434 -23.658 1.00 28.04 225 VAL B CA 1
ATOM 3181 C C . VAL B 1 194 ? 69.650 15.978 -24.109 1.00 28.57 225 VAL B C 1
ATOM 3182 O O . VAL B 1 194 ? 68.825 15.342 -24.799 1.00 27.06 225 VAL B O 1
ATOM 3186 N N . TYR B 1 195 ? 70.791 15.460 -23.677 1.00 27.88 226 TYR B N 1
ATOM 3187 C CA . TYR B 1 195 ? 71.212 14.135 -24.011 1.00 27.94 226 TYR B CA 1
ATOM 3188 C C . TYR B 1 195 ? 71.170 13.322 -22.771 1.00 27.69 226 TYR B C 1
ATOM 3189 O O . TYR B 1 195 ? 71.749 13.733 -21.729 1.00 27.30 226 TYR B O 1
ATOM 3198 N N . GLN B 1 196 ? 70.545 12.142 -22.888 1.00 26.22 227 GLN B N 1
ATOM 3199 C CA . GLN B 1 196 ? 70.466 11.178 -21.802 1.00 27.55 227 GLN B CA 1
ATOM 3200 C C . GLN B 1 196 ? 71.782 10.417 -21.861 1.00 29.39 227 GLN B C 1
ATOM 3201 O O . GLN B 1 196 ? 72.178 9.917 -22.967 1.00 29.28 227 GLN B O 1
ATOM 3207 N N . LYS B 1 197 ? 72.429 10.224 -20.732 1.00 29.96 228 LYS B N 1
ATOM 3208 C CA . LYS B 1 197 ? 73.634 9.417 -20.789 1.00 31.78 228 LYS B CA 1
ATOM 3209 C C . LYS B 1 197 ? 73.370 7.945 -21.089 1.00 33.02 228 LYS B C 1
ATOM 3210 O O . LYS B 1 197 ? 74.300 7.193 -21.388 1.00 32.80 228 LYS B O 1
ATOM 3216 N N . SER B 1 198 ? 72.114 7.523 -20.944 1.00 31.55 229 SER B N 1
ATOM 3217 C CA . SER B 1 198 ? 71.727 6.193 -21.288 1.00 31.47 229 SER B CA 1
ATOM 3218 C C . SER B 1 198 ? 71.710 5.968 -22.805 1.00 31.69 229 SER B C 1
ATOM 3219 O O . SER B 1 198 ? 71.740 4.845 -23.221 1.00 32.29 229 SER B O 1
ATOM 3222 N N . ASP B 1 199 ? 71.722 7.020 -23.627 1.00 31.29 230 ASP B N 1
ATOM 3223 C CA . ASP B 1 199 ? 71.694 6.848 -25.036 1.00 31.20 230 ASP B CA 1
ATOM 3224 C C . ASP B 1 199 ? 73.108 6.775 -25.627 1.00 31.04 230 ASP B C 1
ATOM 3225 O O . ASP B 1 199 ? 73.942 7.649 -25.396 1.00 30.85 230 ASP B O 1
ATOM 3230 N N . PRO B 1 200 ? 73.381 5.724 -26.432 1.00 29.40 231 PRO B N 1
ATOM 3231 C CA . PRO B 1 200 ? 74.717 5.576 -27.016 1.00 29.88 231 PRO B CA 1
ATOM 3232 C C . PRO B 1 200 ? 75.262 6.823 -27.735 1.00 29.83 231 PRO B C 1
ATOM 3233 O O . PRO B 1 200 ? 76.462 6.992 -27.722 1.00 30.60 231 PRO B O 1
ATOM 3237 N N . GLN B 1 201 ? 74.439 7.671 -28.326 1.00 29.47 232 GLN B N 1
ATOM 3238 C CA . GLN B 1 201 ? 74.984 8.877 -29.027 1.00 31.37 232 GLN B CA 1
ATOM 3239 C C . GLN B 1 201 ? 75.592 9.914 -28.068 1.00 31.78 232 GLN B C 1
ATOM 3240 O O . GLN B 1 201 ? 76.398 10.757 -28.470 1.00 29.72 232 GLN B O 1
ATOM 3246 N N . THR B 1 202 ? 75.232 9.795 -26.798 1.00 30.25 233 THR B N 1
ATOM 3247 C CA . THR B 1 202 ? 75.659 10.755 -25.825 1.00 30.55 233 THR B CA 1
ATOM 3248 C C . THR B 1 202 ? 77.167 10.702 -25.525 1.00 31.11 233 THR B C 1
ATOM 3249 O O . THR B 1 202 ? 77.759 11.703 -25.092 1.00 32.54 233 THR B O 1
ATOM 3253 N N . ALA B 1 203 ? 77.759 9.537 -25.728 1.00 30.02 234 ALA B N 1
ATOM 3254 C CA . ALA B 1 203 ? 79.171 9.334 -25.509 1.00 30.63 234 ALA B CA 1
ATOM 3255 C C . ALA B 1 203 ? 80.053 10.368 -26.281 1.00 29.38 234 ALA B C 1
ATOM 3256 O O . ALA B 1 203 ? 81.030 10.857 -25.725 1.00 30.73 234 ALA B O 1
ATOM 3258 N N . ALA B 1 204 ? 79.715 10.687 -27.523 1.00 29.08 235 ALA B N 1
ATOM 3259 C CA . ALA B 1 204 ? 80.477 11.669 -28.259 1.00 31.07 235 ALA B CA 1
ATOM 3260 C C . ALA B 1 204 ? 80.328 13.112 -27.628 1.00 32.01 235 ALA B C 1
ATOM 3261 O O . ALA B 1 204 ? 81.313 13.906 -27.642 1.00 33.95 235 ALA B O 1
ATOM 3263 N N . VAL B 1 205 ? 79.143 13.456 -27.059 1.00 32.10 236 VAL B N 1
ATOM 3264 C CA . VAL B 1 205 ? 78.952 14.739 -26.421 1.00 30.85 236 VAL B CA 1
ATOM 3265 C C . VAL B 1 205 ? 79.840 14.748 -25.167 1.00 31.93 236 VAL B C 1
ATOM 3266 O O . VAL B 1 205 ? 80.595 15.694 -24.867 1.00 32.01 236 VAL B O 1
ATOM 3270 N N . ALA B 1 206 ? 79.770 13.662 -24.415 1.00 32.00 237 ALA B N 1
ATOM 3271 C CA . ALA B 1 206 ? 80.508 13.605 -23.161 1.00 32.36 237 ALA B CA 1
ATOM 3272 C C . ALA B 1 206 ? 82.010 13.759 -23.483 1.00 33.61 237 ALA B C 1
ATOM 3273 O O . ALA B 1 206 ? 82.791 14.293 -22.678 1.00 32.89 237 ALA B O 1
ATOM 3275 N N . ARG B 1 207 ? 82.407 13.259 -24.650 1.00 33.14 238 ARG B N 1
ATOM 3276 C CA . ARG B 1 207 ? 83.826 13.118 -24.875 1.00 34.78 238 ARG B CA 1
ATOM 3277 C C . ARG B 1 207 ? 84.439 14.481 -25.229 1.00 33.71 238 ARG B C 1
ATOM 3278 O O . ARG B 1 207 ? 85.553 14.867 -24.844 1.00 33.34 238 ARG B O 1
ATOM 3286 N N . VAL B 1 208 ? 83.647 15.226 -25.959 1.00 34.24 239 VAL B N 1
ATOM 3287 C CA . VAL B 1 208 ? 84.002 16.526 -26.470 1.00 33.99 239 VAL B CA 1
ATOM 3288 C C . VAL B 1 208 ? 83.935 17.582 -25.342 1.00 34.23 239 VAL B C 1
ATOM 3289 O O . VAL B 1 208 ? 84.730 18.501 -25.301 1.00 33.57 239 VAL B O 1
ATOM 3293 N N . ALA B 1 209 ? 82.938 17.451 -24.468 1.00 33.93 240 ALA B N 1
ATOM 3294 C CA . ALA B 1 209 ? 82.623 18.385 -23.361 1.00 34.39 240 ALA B CA 1
ATOM 3295 C C . ALA B 1 209 ? 83.493 18.168 -22.107 1.00 35.54 240 ALA B C 1
ATOM 3296 O O . ALA B 1 209 ? 83.924 19.158 -21.486 1.00 34.93 240 ALA B O 1
ATOM 3298 N N . PHE B 1 210 ? 83.726 16.891 -21.737 1.00 37.17 241 PHE B N 1
ATOM 3299 C CA . PHE B 1 210 ? 84.371 16.526 -20.454 1.00 38.34 241 PHE B CA 1
ATOM 3300 C C . PHE B 1 210 ? 85.672 15.683 -20.578 1.00 42.99 241 PHE B C 1
ATOM 3301 O O . PHE B 1 210 ? 85.935 14.805 -19.755 1.00 45.34 241 PHE B O 1
ATOM 3309 N N . THR B 1 211 ? 86.497 15.946 -21.598 1.00 45.79 242 THR B N 1
ATOM 3310 C CA . THR B 1 211 ? 87.914 15.520 -21.501 1.00 48.81 242 THR B CA 1
ATOM 3311 C C . THR B 1 211 ? 88.857 16.522 -22.168 1.00 49.70 242 THR B C 1
ATOM 3312 O O . THR B 1 211 ? 89.962 16.804 -21.686 1.00 49.84 242 THR B O 1
ATOM 3316 N N . LYS B 1 212 ? 88.484 17.009 -23.252 1.00 50.67 243 LYS B N 1
#

Radius of gyration: 23.43 Å; Cα contacts (8 Å, |Δi|>4): 901; chains: 2; bounding box: 66×52×52 Å

Sequence (416 aa):
GQVKGHATFVKSMTTEMYQEQQNHSLAYNQRLASQNRIVDPFLAEGYEVNYQVSDDPDAVYGYLSIPSLEIMMEPVYLGADYHHLGMGLAHVDGTPLPLDGTGIRSVIAGHRAEPSHVFFRHLDQLKVGDALYYDNGQEIVEYQMMMDTEIILPSEWEKLESVSSKNIMTLITCDPIPTFNKRLLVNFERVAVYQKSDPQTAAVARVAFTGQVKGHATFVKSMTTEMYQEQQNHSLAYNQRLASQNRIVDPFLAEGYEVNYQVSDDPDAVYGYLSIPSLEIMMEPVYLGADYHHLGMGLAHVDGTPLPLDGTGIRSVIAGHRAEPSHVFFRHLDQLKVGDALYYDNGQEIVEYQMMMDTEIILPSEWEKLESVSSKNIMTLITCDPIPTFNKRLLVNFERVAVYQKSDPQTAAVARVAFT

Secondary structure (P-SEA, 3-state):
caaaaaaaaaaaccaaaaaaaaaaaaaaaaaccccccccccccccccccccccccccccccbbbbbccccccccccccccaaaaaccbbbbccccccccccbbbbbbbbbccccccccccccccccccbbbbbbcccbbbbbbbcccccccccccccccccccccbbbbbbbcccccccbbbbbbbbbccccccccccaaaaaaaccc/caaaaaaaaaaaccaaaaaaaaaaaaaaaaaccccccccccccccccccccccccccccccbbbbcccccbbbbbbccccaaaaaccccccccccccccccbbbbbbbbbccccccccccccccccccbbbbbbcccbbbbbbbcbbbbbcccccccccccccccbbbbbbbcccccccbbbbbbbbbccccccccccaaaaaaaccc